Protein AF-0000000069438586 (afdb_homodimer)

Foldseek 3Di:
DVVVVVVVVVVVVLLVVLLQQLLVLLLQLQQLVLLLVQQLVLLLVLLVLLVFWKKKFFPPDLADPPDFTKDFLCCQVQLVPFPFFPGKWFKAKDWDWFAAPNDTAIEIEIATAVVVCRSHFPFFPDFDGEDDAQAKEWAPLVCVVRVHDQQDWGDDQHGIHGYGTHGYSQAHQRYIYMYYHNVNSCVNVVSPRMGGIIGTDGDPPDHSVNSQVRCVVRPPRMHIDTSVSRSVVHSVVVCVVCVPVSVVVSVVSLVSSLQSLLVSLLVVLVVCLLVLLVCVLVPDALVVVLVVSLVSLLVSLVSSLCSSVVVSVVVQVVCVVPVVNGHRDRDPVNSVVSNVSSSVSSVSSSPVSSVVSNPRDSVVSPVD/DVVVVVVVVVVVVLLVVLLQQLLVLLLQLQQLVLLLVQQLVLLLLLLVPLVFWKKKFFPPDLADPPDFTKDFLCCQVQLVPFPFFPGKWFKAKDWDWFAAPNDTAIEIEIATAVVVCRSHFPFFPDFDGEDDAQAKEWAPLVCVVRVHDQQDWGDDQHGIHGYGTHGYSQAHQRYIYMYYHNVNSCVNVVSPRMGGIIGTDGDPPDHSVNSQVRCVVRPPRMHIDTSVSRSVVSSVVVCVVCVPVSVVVSVVSLVSSLQSLLVSLLVVLVVCLLVLLVCVLVPDALVVVLVVSLVSLLVSLVSSLCSSVVVSVVVQVVCVVPVVNGHRDRDPVNSVVSNVSSSVSSVSSSPVSSVVSNPRDSVVSPVD

Structure (mmCIF, N/CA/C/O backbone):
data_AF-0000000069438586-model_v1
#
loop_
_entity.id
_entity.type
_entity.pdbx_description
1 polymer 'Probable ABC transporter, permease protein'
#
loop_
_atom_site.group_PDB
_atom_site.id
_atom_site.type_symbol
_atom_site.label_atom_id
_atom_site.label_alt_id
_atom_site.label_comp_id
_atom_site.label_asym_id
_atom_site.label_entity_id
_atom_site.label_seq_id
_atom_site.pdbx_PDB_ins_code
_atom_site.Cartn_x
_atom_site.Cartn_y
_atom_site.Cartn_z
_atom_site.occupancy
_atom_site.B_iso_or_equiv
_atom_site.auth_seq_id
_atom_site.auth_comp_id
_atom_site.auth_asym_id
_atom_site.auth_atom_id
_atom_site.pdbx_PDB_model_num
ATOM 1 N N . MET A 1 1 ? 6.816 43.719 34.438 1 41.09 1 MET A N 1
ATOM 2 C CA . MET A 1 1 ? 7.543 42.469 34.469 1 41.09 1 MET A CA 1
ATOM 3 C C . MET A 1 1 ? 6.617 41.281 34.156 1 41.09 1 MET A C 1
ATOM 5 O O . MET A 1 1 ? 6.969 40.406 33.375 1 41.09 1 MET A O 1
ATOM 9 N N . ILE A 1 2 ? 5.363 41.344 34.719 1 43.34 2 ILE A N 1
ATOM 10 C CA . ILE A 1 2 ? 4.41 40.25 34.594 1 43.34 2 ILE A CA 1
ATOM 11 C C . ILE A 1 2 ? 3.855 40.188 33.156 1 43.34 2 ILE A C 1
ATOM 13 O O . ILE A 1 2 ? 3.725 39.125 32.594 1 43.34 2 ILE A O 1
ATOM 17 N N . VAL A 1 3 ? 3.635 41.344 32.594 1 47.97 3 VAL A N 1
ATOM 18 C CA . VAL A 1 3 ? 3.178 41.406 31.219 1 47.97 3 VAL A CA 1
ATOM 19 C C . VAL A 1 3 ? 4.242 40.844 30.297 1 47.97 3 VAL A C 1
ATOM 21 O O . VAL A 1 3 ? 3.922 40.125 29.344 1 47.97 3 VAL A O 1
ATOM 24 N N . ALA A 1 4 ? 5.453 41.156 30.656 1 48.84 4 ALA A N 1
ATOM 25 C CA . ALA A 1 4 ? 6.578 40.688 29.859 1 48.84 4 ALA A CA 1
ATOM 26 C C . ALA A 1 4 ? 6.684 39.156 29.922 1 48.84 4 ALA A C 1
ATOM 28 O O . ALA A 1 4 ? 6.969 38.5 28.922 1 48.84 4 ALA A O 1
ATOM 29 N N . VAL A 1 5 ? 6.426 38.594 31.094 1 46.97 5 VAL A N 1
ATOM 30 C CA . VAL A 1 5 ? 6.586 37.156 31.281 1 46.97 5 VAL A CA 1
ATOM 31 C C . VAL A 1 5 ? 5.449 36.406 30.594 1 46.97 5 VAL A C 1
ATOM 33 O O . VAL A 1 5 ? 5.664 35.375 29.984 1 46.97 5 VAL A O 1
ATOM 36 N N . LYS A 1 6 ? 4.293 36.969 30.719 1 51.78 6 LYS A N 1
ATOM 37 C CA . LYS A 1 6 ? 3.119 36.344 30.125 1 51.78 6 LYS A CA 1
ATOM 38 C C . LYS A 1 6 ? 3.227 36.312 28.594 1 51.78 6 LYS A C 1
ATOM 40 O O . LYS A 1 6 ? 2.852 35.312 27.969 1 51.78 6 LYS A O 1
ATOM 45 N N . ASN A 1 7 ? 3.689 37.375 28.094 1 55.59 7 ASN A N 1
ATOM 46 C CA . ASN A 1 7 ? 3.973 37.438 26.656 1 55.59 7 ASN A CA 1
ATOM 47 C C . ASN A 1 7 ? 5.008 36.375 26.25 1 55.59 7 ASN A C 1
ATOM 49 O O . ASN A 1 7 ? 4.895 35.781 25.188 1 55.59 7 ASN A O 1
ATOM 53 N N . LEU A 1 8 ? 5.758 36.125 27.297 1 56.25 8 LEU A N 1
ATOM 54 C CA . LEU A 1 8 ? 6.832 35.188 27.016 1 56.25 8 LEU A CA 1
ATOM 55 C C . LEU A 1 8 ? 6.305 33.75 27 1 56.25 8 LEU A C 1
ATOM 57 O O . LEU A 1 8 ? 6.711 32.938 26.172 1 56.25 8 LEU A O 1
ATOM 61 N N . VAL A 1 9 ? 5.363 33.562 27.953 1 59.09 9 VAL A N 1
ATOM 62 C CA . VAL A 1 9 ? 4.84 32.188 28.031 1 59.09 9 VAL A CA 1
ATOM 63 C C . VAL A 1 9 ? 3.977 31.891 26.812 1 59.09 9 VAL A C 1
ATOM 65 O O . VAL A 1 9 ? 4.023 30.781 26.266 1 59.09 9 VAL A O 1
ATOM 68 N N . ALA A 1 10 ? 3.156 32.875 26.5 1 61.94 10 ALA A N 1
ATOM 69 C CA . ALA A 1 10 ? 2.344 32.719 25.297 1 61.94 10 ALA A CA 1
ATOM 70 C C . ALA A 1 10 ? 3.221 32.531 24.062 1 61.94 10 ALA A C 1
ATOM 72 O O . ALA A 1 10 ? 2.91 31.734 23.188 1 61.94 10 ALA A O 1
ATOM 73 N N . GLU A 1 11 ? 4.246 33.281 24.125 1 68.31 11 GLU A N 1
ATOM 74 C CA . GLU A 1 11 ? 5.191 33.188 23.016 1 68.31 11 GLU A CA 1
ATOM 75 C C . GLU A 1 11 ? 5.863 31.812 22.984 1 68.31 11 GLU A C 1
ATOM 77 O O . GLU A 1 11 ? 6.043 31.219 21.922 1 68.31 11 GLU A O 1
ATOM 82 N N . ARG A 1 12 ? 6.012 31.344 24.203 1 73.44 12 ARG A N 1
ATOM 83 C CA . ARG A 1 12 ? 6.668 30.047 24.312 1 73.44 12 ARG A CA 1
ATOM 84 C C . ARG A 1 12 ? 5.73 28.922 23.875 1 73.44 12 ARG A C 1
ATOM 86 O O . ARG A 1 12 ? 6.145 27.984 23.172 1 73.44 12 ARG A O 1
ATOM 93 N N . ALA A 1 13 ? 4.488 29.062 24.266 1 73.19 13 ALA A N 1
ATOM 94 C CA . ALA A 1 13 ? 3.516 28.031 23.922 1 73.19 13 ALA A CA 1
ATOM 95 C C . ALA A 1 13 ? 3.297 27.969 22.422 1 73.19 13 ALA A C 1
ATOM 97 O O . ALA A 1 13 ? 3.219 26.875 21.844 1 73.19 13 ALA A O 1
ATOM 98 N N . ARG A 1 14 ? 3.283 29.141 21.859 1 69.94 14 ARG A N 1
ATOM 99 C CA . ARG A 1 14 ? 3.1 29.203 20.422 1 69.94 14 ARG A CA 1
ATOM 100 C C . ARG A 1 14 ? 4.301 28.609 19.688 1 69.94 14 ARG A C 1
ATOM 102 O O . ARG A 1 14 ? 4.141 27.891 18.688 1 69.94 14 ARG A O 1
ATOM 109 N N . PHE A 1 15 ? 5.324 28.984 20.297 1 73.88 15 PHE A N 1
ATOM 110 C CA . PHE A 1 15 ? 6.559 28.5 19.688 1 73.88 15 PHE A CA 1
ATOM 111 C C . PHE A 1 15 ? 6.637 26.984 19.781 1 73.88 15 PHE A C 1
ATOM 113 O O . PHE A 1 15 ? 6.945 26.312 18.797 1 73.88 15 PHE A O 1
ATOM 120 N N . VAL A 1 16 ? 6.297 26.516 20.922 1 78.88 16 VAL A N 1
ATOM 121 C CA . VAL A 1 16 ? 6.367 25.078 21.141 1 78.88 16 VAL A CA 1
ATOM 122 C C . VAL A 1 16 ? 5.352 24.359 20.25 1 78.88 16 VAL A C 1
ATOM 124 O O . VAL A 1 16 ? 5.676 23.359 19.609 1 78.88 16 VAL A O 1
ATOM 127 N N . LEU A 1 17 ? 4.195 24.875 20.141 1 74.88 17 LEU A N 1
ATOM 128 C CA . LEU A 1 17 ? 3.145 24.25 19.344 1 74.88 17 LEU A CA 1
ATOM 129 C C . LEU A 1 17 ? 3.512 24.281 17.859 1 74.88 17 LEU A C 1
ATOM 131 O O . LEU A 1 17 ? 3.197 23.344 17.125 1 74.88 17 LEU A O 1
ATOM 135 N N . SER A 1 18 ? 4.195 25.312 17.484 1 75.94 18 SER A N 1
ATOM 136 C CA . SER A 1 18 ? 4.605 25.438 16.094 1 75.94 18 SER A CA 1
ATOM 137 C C . SER A 1 18 ? 5.691 24.422 15.75 1 75.94 18 SER A C 1
ATOM 139 O O . SER A 1 18 ? 5.617 23.75 14.719 1 75.94 18 SER A O 1
ATOM 141 N N . VAL A 1 19 ? 6.625 24.422 16.625 1 83.81 19 VAL A N 1
ATOM 142 C CA . VAL A 1 19 ? 7.734 23.5 16.406 1 83.81 19 VAL A CA 1
ATOM 143 C C . VAL A 1 19 ? 7.215 22.062 16.422 1 83.81 19 VAL A C 1
ATOM 145 O O . VAL A 1 19 ? 7.602 21.25 15.578 1 83.81 19 VAL A O 1
ATOM 148 N N . VAL A 1 20 ? 6.273 21.781 17.281 1 83.25 20 VAL A N 1
ATOM 149 C CA . VAL A 1 20 ? 5.703 20.438 17.375 1 83.25 20 VAL A CA 1
ATOM 150 C C . VAL A 1 20 ? 4.871 20.156 16.125 1 83.25 20 VAL A C 1
ATOM 152 O O . VAL A 1 20 ? 4.895 19.031 15.609 1 83.25 20 VAL A O 1
ATOM 155 N N . GLY A 1 21 ? 4.145 21.141 15.734 1 78.56 21 GLY A N 1
ATOM 156 C CA . GLY A 1 21 ? 3.357 20.969 14.523 1 78.56 21 GLY A CA 1
ATOM 157 C C . GLY A 1 21 ? 4.203 20.641 13.305 1 78.56 21 GLY A C 1
ATOM 158 O O . GLY A 1 21 ? 3.883 19.719 12.555 1 78.56 21 GLY A O 1
ATOM 159 N N . VAL A 1 22 ? 5.254 21.391 13.102 1 82.69 22 VAL A N 1
ATOM 160 C CA . VAL A 1 22 ? 6.156 21.141 11.977 1 82.69 22 VAL A CA 1
ATOM 161 C C . VAL A 1 22 ? 6.828 19.781 12.141 1 82.69 22 VAL A C 1
ATOM 163 O O . VAL A 1 22 ? 7.012 19.047 11.172 1 82.69 22 VAL A O 1
ATOM 166 N N . ALA A 1 23 ? 7.148 19.5 13.367 1 88.25 23 ALA A N 1
ATOM 167 C CA . ALA A 1 23 ? 7.773 18.203 13.641 1 88.25 23 ALA A CA 1
ATOM 168 C C . ALA A 1 23 ? 6.859 17.062 13.234 1 88.25 23 ALA A C 1
ATOM 170 O O . ALA A 1 23 ? 7.312 16.078 12.625 1 88.25 23 ALA A O 1
ATOM 171 N N . VAL A 1 24 ? 5.645 17.156 13.531 1 82.88 24 VAL A N 1
ATOM 172 C CA . VAL A 1 24 ? 4.695 16.094 13.211 1 82.88 24 VAL A CA 1
ATOM 173 C C . VAL A 1 24 ? 4.555 15.953 11.703 1 82.88 24 VAL A C 1
ATOM 175 O O . VAL A 1 24 ? 4.449 14.844 11.172 1 82.88 24 VAL A O 1
ATOM 178 N N . ALA A 1 25 ? 4.57 17.094 11.078 1 80.75 25 ALA A N 1
ATOM 179 C CA . ALA A 1 25 ? 4.512 17.062 9.617 1 80.75 25 ALA A CA 1
ATOM 180 C C . ALA A 1 25 ? 5.742 16.359 9.039 1 80.75 25 ALA A C 1
ATOM 182 O O . ALA A 1 25 ? 5.633 15.578 8.094 1 80.75 25 ALA A O 1
ATOM 183 N N . VAL A 1 26 ? 6.844 16.703 9.586 1 86.94 26 VAL A N 1
ATOM 184 C CA . VAL A 1 26 ? 8.094 16.094 9.141 1 86.94 26 VAL A CA 1
ATOM 185 C C . VAL A 1 26 ? 8.078 14.594 9.43 1 86.94 26 VAL A C 1
ATOM 187 O O . VAL A 1 26 ? 8.508 13.797 8.594 1 86.94 26 VAL A O 1
ATOM 190 N N . ILE A 1 27 ? 7.57 14.258 10.578 1 85.81 27 ILE A N 1
ATOM 191 C CA . ILE A 1 27 ? 7.461 12.844 10.938 1 85.81 27 ILE A CA 1
ATOM 192 C C . ILE A 1 27 ? 6.59 12.117 9.914 1 85.81 27 ILE A C 1
ATOM 194 O O . ILE A 1 27 ? 6.949 11.039 9.438 1 85.81 27 ILE A O 1
ATOM 198 N N . LEU A 1 28 ? 5.523 12.727 9.602 1 80.81 28 LEU A N 1
ATOM 199 C CA . LEU A 1 28 ? 4.594 12.102 8.664 1 80.81 28 LEU A CA 1
ATOM 200 C C . LEU A 1 28 ? 5.262 11.852 7.316 1 80.81 28 LEU A C 1
ATOM 202 O O . LEU A 1 28 ? 5.164 10.75 6.77 1 80.81 28 LEU A O 1
ATOM 206 N N . VAL A 1 29 ? 5.938 12.82 6.828 1 83.94 29 VAL A N 1
ATOM 207 C CA . VAL A 1 29 ? 6.578 12.703 5.523 1 83.94 29 VAL A CA 1
ATOM 208 C C . VAL A 1 29 ? 7.723 11.695 5.594 1 83.94 29 VAL A C 1
ATOM 210 O O . VAL A 1 29 ? 7.871 10.859 4.699 1 83.94 29 VAL A O 1
ATOM 213 N N . LEU A 1 30 ? 8.484 11.758 6.617 1 86.75 30 LEU A N 1
ATOM 214 C CA . LEU A 1 30 ? 9.633 10.867 6.734 1 86.75 30 LEU A CA 1
ATOM 215 C C . LEU A 1 30 ? 9.188 9.422 6.941 1 86.75 30 LEU A C 1
ATOM 217 O O . LEU A 1 30 ? 9.789 8.5 6.395 1 86.75 30 LEU A O 1
ATOM 221 N N . VAL A 1 31 ? 8.211 9.258 7.707 1 81.12 31 VAL A N 1
ATOM 222 C CA . VAL A 1 31 ? 7.707 7.906 7.949 1 81.12 31 VAL A CA 1
ATOM 223 C C . VAL A 1 31 ? 7.125 7.332 6.66 1 81.12 31 VAL A C 1
ATOM 225 O O . VAL A 1 31 ? 7.398 6.184 6.309 1 81.12 31 VAL A O 1
ATOM 228 N N . MET A 1 32 ? 6.371 8.141 5.984 1 80.81 32 MET A N 1
ATOM 229 C CA . MET A 1 32 ? 5.809 7.68 4.719 1 80.81 32 MET A CA 1
ATOM 230 C C . MET A 1 32 ? 6.91 7.359 3.717 1 80.81 32 MET A C 1
ATOM 232 O O . MET A 1 32 ? 6.848 6.34 3.025 1 80.81 32 MET A O 1
ATOM 236 N N . SER A 1 33 ? 7.879 8.211 3.66 1 83.88 33 SER A N 1
ATOM 237 C CA . SER A 1 33 ? 9.008 7.984 2.77 1 83.88 33 SER A CA 1
ATOM 238 C C . SER A 1 33 ? 9.82 6.766 3.197 1 83.88 33 SER A C 1
ATOM 240 O O . SER A 1 33 ? 10.289 5.996 2.355 1 83.88 33 SER A O 1
ATOM 242 N N . GLY A 1 34 ? 9.961 6.652 4.43 1 81.12 34 GLY A N 1
ATOM 243 C CA . GLY A 1 34 ? 10.688 5.512 4.957 1 81.12 34 GLY A CA 1
ATOM 244 C C . GLY A 1 34 ? 9.992 4.188 4.699 1 81.12 34 GLY A C 1
ATOM 245 O O . GLY A 1 34 ? 10.648 3.18 4.422 1 81.12 34 GLY A O 1
ATOM 246 N N . ILE A 1 35 ? 8.711 4.203 4.809 1 77.38 35 ILE A N 1
ATOM 247 C CA . ILE A 1 35 ? 7.922 3.016 4.492 1 77.38 35 ILE A CA 1
ATOM 248 C C . ILE A 1 35 ? 8.086 2.666 3.018 1 77.38 35 ILE A C 1
ATOM 250 O O . ILE A 1 35 ? 8.234 1.493 2.664 1 77.38 35 ILE A O 1
ATOM 254 N N . PHE A 1 36 ? 8.062 3.656 2.264 1 78.44 36 PHE A N 1
ATOM 255 C CA . PHE A 1 36 ? 8.219 3.439 0.831 1 78.44 36 PHE A CA 1
ATOM 256 C C . PHE A 1 36 ? 9.57 2.803 0.525 1 78.44 36 PHE A C 1
ATOM 258 O O . PHE A 1 36 ? 9.641 1.799 -0.188 1 78.44 36 PHE A O 1
ATOM 265 N N . VAL A 1 37 ? 10.578 3.359 1.034 1 80.38 37 VAL A N 1
ATOM 266 C CA . VAL A 1 37 ? 11.922 2.85 0.789 1 80.38 37 VAL A CA 1
ATOM 267 C C . VAL A 1 37 ? 12.078 1.474 1.433 1 80.38 37 VAL A C 1
ATOM 269 O O . VAL A 1 37 ? 12.633 0.557 0.824 1 80.38 37 VAL A O 1
ATOM 272 N N . GLY A 1 38 ? 11.617 1.369 2.613 1 77.19 38 GLY A N 1
ATOM 273 C CA . GLY A 1 38 ? 11.68 0.085 3.293 1 77.19 38 GLY A CA 1
ATOM 274 C C . GLY A 1 38 ? 10.953 -1.021 2.549 1 77.19 38 GLY A C 1
ATOM 275 O O . GLY A 1 38 ? 11.484 -2.127 2.404 1 77.19 38 GLY A O 1
ATOM 276 N N . THR A 1 39 ? 9.797 -0.721 2.053 1 76.56 39 THR A N 1
ATOM 277 C CA . THR A 1 39 ? 9.016 -1.701 1.311 1 76.56 39 THR A CA 1
ATOM 278 C C . THR A 1 39 ? 9.719 -2.084 0.01 1 76.56 39 THR A C 1
ATOM 280 O O . THR A 1 39 ? 9.789 -3.264 -0.339 1 76.56 39 THR A O 1
ATOM 283 N N . THR A 1 40 ? 10.195 -1.087 -0.655 1 80.19 40 THR A N 1
ATOM 284 C CA . THR A 1 40 ? 10.867 -1.344 -1.925 1 80.19 40 THR A CA 1
ATOM 285 C C . THR A 1 40 ? 12.133 -2.166 -1.71 1 80.19 40 THR A C 1
ATOM 287 O O . THR A 1 40 ? 12.484 -3.004 -2.543 1 80.19 40 THR A O 1
ATOM 290 N N . ASN A 1 41 ? 12.734 -1.964 -0.562 1 78.5 41 ASN A N 1
ATOM 291 C CA . ASN A 1 41 ? 13.945 -2.723 -0.257 1 78.5 41 ASN A CA 1
ATOM 292 C C . ASN A 1 41 ? 13.617 -4.141 0.203 1 78.5 41 ASN A C 1
ATOM 294 O O . ASN A 1 41 ? 14.359 -5.078 -0.08 1 78.5 41 ASN A O 1
ATOM 298 N N . GLN A 1 42 ? 12.57 -4.238 0.807 1 77.44 42 GLN A N 1
ATOM 299 C CA . GLN A 1 42 ? 12.188 -5.527 1.374 1 77.44 42 GLN A CA 1
ATOM 300 C C . GLN A 1 42 ? 11.727 -6.492 0.286 1 77.44 42 GLN A C 1
ATOM 302 O O . GLN A 1 42 ? 11.914 -7.707 0.404 1 77.44 42 GLN A O 1
ATOM 307 N N . VAL A 1 43 ? 11.195 -6.043 -0.789 1 79.94 43 VAL A N 1
ATOM 308 C CA . VAL A 1 43 ? 10.633 -6.891 -1.832 1 79.94 43 VAL A CA 1
ATOM 309 C C . VAL A 1 43 ? 11.742 -7.711 -2.488 1 79.94 43 VAL A C 1
ATOM 311 O O . VAL A 1 43 ? 11.5 -8.828 -2.953 1 79.94 43 VAL A O 1
ATOM 314 N N . THR A 1 44 ? 12.945 -7.16 -2.477 1 85.81 44 THR A N 1
ATOM 315 C CA . THR A 1 44 ? 14.023 -7.836 -3.186 1 85.81 44 THR A CA 1
ATOM 316 C C . THR A 1 44 ? 14.93 -8.578 -2.207 1 85.81 44 THR A C 1
ATOM 318 O O . THR A 1 44 ? 15.977 -9.109 -2.6 1 85.81 44 THR A O 1
ATOM 321 N N . THR A 1 45 ? 14.516 -8.609 -0.979 1 84.38 45 THR A N 1
ATOM 322 C CA . THR A 1 45 ? 15.391 -9.172 0.044 1 84.38 45 THR A CA 1
ATOM 323 C C . THR A 1 45 ? 15.773 -10.609 -0.301 1 84.38 45 THR A C 1
ATOM 325 O O . THR A 1 45 ? 16.938 -10.984 -0.2 1 84.38 45 THR A O 1
ATOM 328 N N . TYR A 1 46 ? 14.852 -11.398 -0.727 1 88.94 46 TYR A N 1
ATOM 329 C CA . TYR A 1 46 ? 15.125 -12.789 -1.076 1 88.94 46 TYR A CA 1
ATOM 330 C C . TYR A 1 46 ? 16.078 -12.875 -2.262 1 88.94 46 TYR A C 1
ATOM 332 O O . TYR A 1 46 ? 17.016 -13.688 -2.26 1 88.94 46 TYR A O 1
ATOM 340 N N . ILE A 1 47 ? 15.859 -12.055 -3.232 1 91.19 47 ILE A N 1
ATOM 341 C CA . ILE A 1 47 ? 16.688 -12.039 -4.434 1 91.19 47 ILE A CA 1
ATOM 342 C C . ILE A 1 47 ? 18.094 -11.586 -4.082 1 91.19 47 ILE A C 1
ATOM 344 O O . ILE A 1 47 ? 19.078 -12.164 -4.562 1 91.19 47 ILE A O 1
ATOM 348 N N . ASP A 1 48 ? 18.125 -10.609 -3.205 1 89.5 48 ASP A N 1
ATOM 349 C CA . ASP A 1 48 ? 19.406 -10.031 -2.822 1 89.5 48 ASP A CA 1
ATOM 350 C C . ASP A 1 48 ? 20.25 -11.039 -2.059 1 89.5 48 ASP A C 1
ATOM 352 O O . ASP A 1 48 ? 21.484 -10.953 -2.057 1 89.5 48 ASP A O 1
ATOM 356 N N . HIS A 1 49 ? 19.609 -12.008 -1.49 1 88.81 49 HIS A N 1
ATOM 357 C CA . HIS A 1 49 ? 20.344 -12.984 -0.697 1 88.81 49 HIS A CA 1
ATOM 358 C C . HIS A 1 49 ? 20.547 -14.289 -1.464 1 88.81 49 HIS A C 1
ATOM 360 O O . HIS A 1 49 ? 20.828 -15.328 -0.868 1 88.81 49 HIS A O 1
ATOM 366 N N . SER A 1 50 ? 20.406 -14.266 -2.695 1 88.31 50 SER A N 1
ATOM 367 C CA . SER A 1 50 ? 20.609 -15.445 -3.525 1 88.31 50 SER A CA 1
ATOM 368 C C . SER A 1 50 ? 22.062 -15.562 -3.975 1 88.31 50 SER A C 1
ATOM 370 O O . SER A 1 50 ? 22.359 -16.281 -4.926 1 88.31 50 SER A O 1
ATOM 372 N N . LYS A 1 51 ? 22.969 -14.891 -3.373 1 80.62 51 LYS A N 1
ATOM 373 C CA . LYS A 1 51 ? 24.422 -15 -3.533 1 80.62 51 LYS A CA 1
ATOM 374 C C . LYS A 1 51 ? 24.828 -14.836 -4.996 1 80.62 51 LYS A C 1
ATOM 376 O O . LYS A 1 51 ? 25.594 -15.633 -5.527 1 80.62 51 LYS A O 1
ATOM 381 N N . GLY A 1 52 ? 24.219 -13.883 -5.691 1 83.81 52 GLY A N 1
ATOM 382 C CA . GLY A 1 52 ? 24.609 -13.547 -7.055 1 83.81 52 GLY A CA 1
ATOM 383 C C . GLY A 1 52 ? 24.172 -14.578 -8.07 1 83.81 52 GLY A C 1
ATOM 384 O O . GLY A 1 52 ? 24.766 -14.695 -9.141 1 83.81 52 GLY A O 1
ATOM 385 N N . ALA A 1 53 ? 23.234 -15.352 -7.754 1 94.25 53 ALA A N 1
ATOM 386 C CA . ALA A 1 53 ? 22.719 -16.375 -8.664 1 94.25 53 ALA A CA 1
ATOM 387 C C . ALA A 1 53 ? 22.016 -15.742 -9.852 1 94.25 53 ALA A C 1
ATOM 389 O O . ALA A 1 53 ? 21.5 -14.625 -9.758 1 94.25 53 ALA A O 1
ATOM 390 N N . VAL A 1 54 ? 22.156 -16.453 -10.945 1 97.31 54 VAL A N 1
ATOM 391 C CA . VAL A 1 54 ? 21.344 -16.125 -12.102 1 97.31 54 VAL A CA 1
ATOM 392 C C . VAL A 1 54 ? 19.969 -16.797 -11.977 1 97.31 54 VAL A C 1
ATOM 394 O O . VAL A 1 54 ? 19.891 -18 -11.734 1 97.31 54 VAL A O 1
ATOM 397 N N . TRP A 1 55 ? 18.984 -16.016 -12.117 1 97.06 55 TRP A N 1
ATOM 398 C CA . TRP A 1 55 ? 17.625 -16.531 -12.008 1 97.06 55 TRP A CA 1
ATOM 399 C C . TRP A 1 55 ? 17.078 -16.969 -13.359 1 97.06 55 TRP A C 1
ATOM 401 O O . TRP A 1 55 ? 16.969 -16.156 -14.281 1 97.06 55 TRP A O 1
ATOM 411 N N . VAL A 1 56 ? 16.812 -18.188 -13.461 1 97.19 56 VAL A N 1
ATOM 412 C CA . VAL A 1 56 ? 16.188 -18.719 -14.672 1 97.19 56 VAL A CA 1
ATOM 413 C C . VAL A 1 56 ? 14.672 -18.844 -14.453 1 97.19 56 VAL A C 1
ATOM 415 O O . VAL A 1 56 ? 14.227 -19.453 -13.484 1 97.19 56 VAL A O 1
ATOM 418 N N . VAL A 1 57 ? 13.961 -18.25 -15.328 1 93.69 57 VAL A N 1
ATOM 419 C CA . VAL A 1 57 ? 12.516 -18.109 -15.164 1 93.69 57 VAL A CA 1
ATOM 420 C C . VAL A 1 57 ? 11.805 -18.484 -16.453 1 93.69 57 VAL A C 1
ATOM 422 O O . VAL A 1 57 ? 12.453 -18.734 -17.484 1 93.69 57 VAL A O 1
ATOM 425 N N . GLN A 1 58 ? 10.477 -18.594 -16.328 1 88.81 58 GLN A N 1
ATOM 426 C CA . GLN A 1 58 ? 9.648 -18.75 -17.516 1 88.81 58 GLN A CA 1
ATOM 427 C C . GLN A 1 58 ? 9.703 -17.516 -18.406 1 88.81 58 GLN A C 1
ATOM 429 O O . GLN A 1 58 ? 9.719 -16.391 -17.906 1 88.81 58 GLN A O 1
ATOM 434 N N . PRO A 1 59 ? 9.805 -17.781 -19.75 1 85.75 59 PRO A N 1
ATOM 435 C CA . PRO A 1 59 ? 9.75 -16.609 -20.625 1 85.75 59 PRO A CA 1
ATOM 436 C C . PRO A 1 59 ? 8.523 -15.742 -20.375 1 85.75 59 PRO A C 1
ATOM 438 O O . PRO A 1 59 ? 7.414 -16.25 -20.234 1 85.75 59 PRO A O 1
ATOM 441 N N . GLY A 1 60 ? 8.766 -14.422 -20.219 1 80.5 60 GLY A N 1
ATOM 442 C CA . GLY A 1 60 ? 7.676 -13.5 -19.969 1 80.5 60 GLY A CA 1
ATOM 443 C C . GLY A 1 60 ? 7.59 -13.062 -18.516 1 80.5 60 GLY A C 1
ATOM 444 O O . GLY A 1 60 ? 6.887 -12.102 -18.188 1 80.5 60 GLY A O 1
ATOM 445 N N . VAL A 1 61 ? 8.227 -13.805 -17.719 1 84.88 61 VAL A N 1
ATOM 446 C CA . VAL A 1 61 ? 8.281 -13.445 -16.297 1 84.88 61 VAL A CA 1
ATOM 447 C C . VAL A 1 61 ? 9.609 -12.758 -15.992 1 84.88 61 VAL A C 1
ATOM 449 O O . VAL A 1 61 ? 10.68 -13.305 -16.25 1 84.88 61 VAL A O 1
ATOM 452 N N . SER A 1 62 ? 9.523 -11.555 -15.445 1 87.06 62 SER A N 1
ATOM 453 C CA . SER A 1 62 ? 10.766 -10.82 -15.242 1 87.06 62 SER A CA 1
ATOM 454 C C . SER A 1 62 ? 10.945 -10.414 -13.789 1 87.06 62 SER A C 1
ATOM 456 O O . SER A 1 62 ? 11.859 -9.656 -13.453 1 87.06 62 SER A O 1
ATOM 458 N N . GLN A 1 63 ? 9.984 -10.898 -12.945 1 84.19 63 GLN A N 1
ATOM 459 C CA . GLN A 1 63 ? 10.062 -10.539 -11.531 1 84.19 63 GLN A CA 1
ATOM 460 C C . GLN A 1 63 ? 9.375 -11.578 -10.656 1 84.19 63 GLN A C 1
ATOM 462 O O . GLN A 1 63 ? 8.672 -12.453 -11.164 1 84.19 63 GLN A O 1
ATOM 467 N N . MET A 1 64 ? 9.594 -11.531 -9.32 1 80.06 64 MET A N 1
ATOM 468 C CA . MET A 1 64 ? 9.148 -12.578 -8.406 1 80.06 64 MET A CA 1
ATOM 469 C C . MET A 1 64 ? 7.844 -12.172 -7.723 1 80.06 64 MET A C 1
ATOM 471 O O . MET A 1 64 ? 7.051 -13.031 -7.332 1 80.06 64 MET A O 1
ATOM 475 N N . PHE A 1 65 ? 7.547 -11.031 -7.379 1 71 65 PHE A N 1
ATOM 476 C CA . PHE A 1 65 ? 6.504 -10.578 -6.469 1 71 65 PHE A CA 1
ATOM 477 C C . PHE A 1 65 ? 5.129 -10.703 -7.121 1 71 65 PHE A C 1
ATOM 479 O O . PHE A 1 65 ? 4.188 -11.203 -6.5 1 71 65 PHE A O 1
ATOM 486 N N . ARG A 1 66 ? 4.809 -10.5 -8.242 1 70.19 66 ARG A N 1
ATOM 487 C CA . ARG A 1 66 ? 3.492 -10.5 -8.867 1 70.19 66 ARG A CA 1
ATOM 488 C C . ARG A 1 66 ? 3.506 -11.297 -10.172 1 70.19 66 ARG A C 1
ATOM 490 O O . ARG A 1 66 ? 2.912 -10.883 -11.164 1 70.19 66 ARG A O 1
ATOM 497 N N . ALA A 1 67 ? 4.223 -12.266 -10.094 1 70.31 67 ALA A N 1
ATOM 498 C CA . ALA A 1 67 ? 4.246 -13.148 -11.25 1 70.31 67 ALA A CA 1
ATOM 499 C C . ALA A 1 67 ? 4.5 -14.594 -10.836 1 70.31 67 ALA A C 1
ATOM 501 O O . ALA A 1 67 ? 5.121 -14.844 -9.797 1 70.31 67 ALA A O 1
ATOM 502 N N . VAL A 1 68 ? 3.875 -15.422 -11.555 1 75.75 68 VAL A N 1
ATOM 503 C CA . VAL A 1 68 ? 4.094 -16.844 -11.344 1 75.75 68 VAL A CA 1
ATOM 504 C C . VAL A 1 68 ? 4.898 -17.422 -12.5 1 75.75 68 VAL A C 1
ATOM 506 O O . VAL A 1 68 ? 4.621 -17.141 -13.664 1 75.75 68 VAL A O 1
ATOM 509 N N . SER A 1 69 ? 5.961 -18.062 -12.141 1 83.62 69 SER A N 1
ATOM 510 C CA . SER A 1 69 ? 6.828 -18.719 -13.117 1 83.62 69 SER A CA 1
ATOM 511 C C . SER A 1 69 ? 6.766 -20.234 -12.977 1 83.62 69 SER A C 1
ATOM 513 O O . SER A 1 69 ? 6.734 -20.75 -11.859 1 83.62 69 SER A O 1
ATOM 515 N N . TRP A 1 70 ? 6.676 -20.891 -14.109 1 83.38 70 TRP A N 1
ATOM 516 C CA . TRP A 1 70 ? 6.695 -22.344 -14.133 1 83.38 70 TRP A CA 1
ATOM 517 C C . TRP A 1 70 ? 7.723 -22.859 -15.133 1 83.38 70 TRP A C 1
ATOM 519 O O . TRP A 1 70 ? 7.758 -22.422 -16.281 1 83.38 70 TRP A O 1
ATOM 529 N N . LEU A 1 71 ? 8.539 -23.75 -14.68 1 90.31 71 LEU A N 1
ATOM 530 C CA . LEU A 1 71 ? 9.531 -24.438 -15.5 1 90.31 71 LEU A CA 1
ATOM 531 C C . LEU A 1 71 ? 9.5 -25.953 -15.242 1 90.31 71 LEU A C 1
ATOM 533 O O . LEU A 1 71 ? 9.219 -26.391 -14.117 1 90.31 71 LEU A O 1
ATOM 537 N N . PRO A 1 72 ? 9.734 -26.703 -16.312 1 88.56 72 PRO A N 1
ATOM 538 C CA . PRO A 1 72 ? 9.859 -28.141 -16.078 1 88.56 72 PRO A CA 1
ATOM 539 C C . PRO A 1 72 ? 11.062 -28.5 -15.195 1 88.56 72 PRO A C 1
ATOM 541 O O . PRO A 1 72 ? 12.148 -27.922 -15.375 1 88.56 72 PRO A O 1
ATOM 544 N N . ALA A 1 73 ? 10.82 -29.375 -14.289 1 89.94 73 ALA A N 1
ATOM 545 C CA . ALA A 1 73 ? 11.891 -29.766 -13.383 1 89.94 73 ALA A CA 1
ATOM 546 C C . ALA A 1 73 ? 13.07 -30.375 -14.148 1 89.94 73 ALA A C 1
ATOM 548 O O . ALA A 1 73 ? 14.219 -30.234 -13.734 1 89.94 73 ALA A O 1
ATOM 549 N N . GLU A 1 74 ? 12.781 -30.969 -15.25 1 90.81 74 GLU A N 1
ATOM 550 C CA . GLU A 1 74 ? 13.812 -31.594 -16.078 1 90.81 74 GLU A CA 1
ATOM 551 C C . GLU A 1 74 ? 14.734 -30.531 -16.688 1 90.81 74 GLU A C 1
ATOM 553 O O . GLU A 1 74 ? 15.789 -30.875 -17.234 1 90.81 74 GLU A O 1
ATOM 558 N N . GLY A 1 75 ? 14.336 -29.359 -16.531 1 93.19 75 GLY A N 1
ATOM 559 C CA . GLY A 1 75 ? 15.148 -28.266 -17.031 1 93.19 75 GLY A CA 1
ATOM 560 C C . GLY A 1 75 ? 16.516 -28.188 -16.359 1 93.19 75 GLY A C 1
ATOM 561 O O . GLY A 1 75 ? 17.453 -27.625 -16.938 1 93.19 75 GLY A O 1
ATOM 562 N N . LYS A 1 76 ? 16.609 -28.734 -15.195 1 94.75 76 LYS A N 1
ATOM 563 C CA . LYS A 1 76 ? 17.875 -28.703 -14.484 1 94.75 76 LYS A CA 1
ATOM 564 C C . LYS A 1 76 ? 18.984 -29.359 -15.312 1 94.75 76 LYS A C 1
ATOM 566 O O . LYS A 1 76 ? 20.078 -28.812 -15.445 1 94.75 76 LYS A O 1
ATOM 571 N N . ASP A 1 77 ? 18.703 -30.516 -15.922 1 94.88 77 ASP A N 1
ATOM 572 C CA . ASP A 1 77 ? 19.688 -31.25 -16.719 1 94.88 77 ASP A CA 1
ATOM 573 C C . ASP A 1 77 ? 20.125 -30.438 -17.938 1 94.88 77 ASP A C 1
ATOM 575 O O . ASP A 1 77 ? 21.297 -30.469 -18.312 1 94.88 77 ASP A O 1
ATOM 579 N N . ARG A 1 78 ? 19.188 -29.766 -18.438 1 95.69 78 ARG A N 1
ATOM 580 C CA . ARG A 1 78 ? 19.484 -28.922 -19.594 1 95.69 78 ARG A CA 1
ATOM 581 C C . ARG A 1 78 ? 20.375 -27.75 -19.203 1 95.69 78 ARG A C 1
ATOM 583 O O . ARG A 1 78 ? 21.297 -27.391 -19.938 1 95.69 78 ARG A O 1
ATOM 590 N N . LEU A 1 79 ? 20.125 -27.203 -18.109 1 97.44 79 LEU A N 1
ATOM 591 C CA . LEU A 1 79 ? 20.859 -26.047 -17.641 1 97.44 79 LEU A CA 1
ATOM 592 C C . LEU A 1 79 ? 22.297 -26.406 -17.297 1 97.44 79 LEU A C 1
ATOM 594 O O . LEU A 1 79 ? 23.219 -25.625 -17.547 1 97.44 79 LEU A O 1
ATOM 598 N N . LEU A 1 80 ? 22.5 -27.578 -16.781 1 96.5 80 LEU A N 1
ATOM 599 C CA . LEU A 1 80 ? 23.828 -28 -16.375 1 96.5 80 LEU A CA 1
ATOM 600 C C . LEU A 1 80 ? 24.75 -28.188 -17.578 1 96.5 80 LEU A C 1
ATOM 602 O O . LEU A 1 80 ? 25.969 -28.234 -17.438 1 96.5 80 LEU A O 1
ATOM 606 N N . LYS A 1 81 ? 24.156 -28.234 -18.75 1 95.56 81 LYS A N 1
ATOM 607 C CA . LYS A 1 81 ? 24.922 -28.422 -19.969 1 95.56 81 LYS A CA 1
ATOM 608 C C . LYS A 1 81 ? 25.297 -27.078 -20.594 1 95.56 81 LYS A C 1
ATOM 610 O O . LYS A 1 81 ? 26.062 -27.031 -21.562 1 95.56 81 LYS A O 1
ATOM 615 N N . VAL A 1 82 ? 24.75 -26.109 -20.078 1 96.31 82 VAL A N 1
ATOM 616 C CA . VAL A 1 82 ? 25.016 -24.781 -20.609 1 96.31 82 VAL A CA 1
ATOM 617 C C . VAL A 1 82 ? 26.406 -24.312 -20.141 1 96.31 82 VAL A C 1
ATOM 619 O O . VAL A 1 82 ? 26.75 -24.438 -18.969 1 96.31 82 VAL A O 1
ATOM 622 N N . PRO A 1 83 ? 27.156 -23.781 -21.062 1 94.19 83 PRO A N 1
ATOM 623 C CA . PRO A 1 83 ? 28.453 -23.25 -20.688 1 94.19 83 PRO A CA 1
ATOM 624 C C . PRO A 1 83 ? 28.359 -22.172 -19.609 1 94.19 83 PRO A C 1
ATOM 626 O O . PRO A 1 83 ? 27.516 -21.281 -19.703 1 94.19 83 PRO A O 1
ATOM 629 N N . GLY A 1 84 ? 29.172 -22.344 -18.547 1 95.62 84 GLY A N 1
ATOM 630 C CA . GLY A 1 84 ? 29.25 -21.328 -17.5 1 95.62 84 GLY A CA 1
ATOM 631 C C . GLY A 1 84 ? 28.359 -21.641 -16.312 1 95.62 84 GLY A C 1
ATOM 632 O O . GLY A 1 84 ? 28.375 -20.906 -15.312 1 95.62 84 GLY A O 1
ATOM 633 N N . VAL A 1 85 ? 27.688 -22.703 -16.391 1 96.62 85 VAL A N 1
ATOM 634 C CA . VAL A 1 85 ? 26.781 -23.078 -15.312 1 96.62 85 VAL A CA 1
ATOM 635 C C . VAL A 1 85 ? 27.469 -24.078 -14.391 1 96.62 85 VAL A C 1
ATOM 637 O O . VAL A 1 85 ? 27.844 -25.172 -14.82 1 96.62 85 VAL A O 1
ATOM 640 N N . GLN A 1 86 ? 27.641 -23.703 -13.172 1 95.25 86 GLN A N 1
ATOM 641 C CA . GLN A 1 86 ? 28.219 -24.578 -12.172 1 95.25 86 GLN A CA 1
ATOM 642 C C . GLN A 1 86 ? 27.156 -25.453 -11.508 1 95.25 86 GLN A C 1
ATOM 644 O O . GLN A 1 86 ? 27.359 -26.641 -11.289 1 95.25 86 GLN A O 1
ATOM 649 N N . SER A 1 87 ? 26.094 -24.844 -11.172 1 95.31 87 SER A N 1
ATOM 650 C CA . SER A 1 87 ? 24.969 -25.531 -10.539 1 95.31 87 SER A CA 1
ATOM 651 C C . SER A 1 87 ? 23.641 -24.859 -10.875 1 95.31 87 SER A C 1
ATOM 653 O O . SER A 1 87 ? 23.625 -23.688 -11.266 1 95.31 87 SER A O 1
ATOM 655 N N . ALA A 1 88 ? 22.625 -25.594 -10.805 1 96.94 88 ALA A N 1
ATOM 656 C CA . ALA A 1 88 ? 21.266 -25.125 -11.031 1 96.94 88 ALA A CA 1
ATOM 657 C C . ALA A 1 88 ? 20.297 -25.734 -10.008 1 96.94 88 ALA A C 1
ATOM 659 O O . ALA A 1 88 ? 19.859 -26.859 -10.156 1 96.94 88 ALA A O 1
ATOM 660 N N . GLU A 1 89 ? 19.969 -24.953 -9.047 1 96.31 89 GLU A N 1
ATOM 661 C CA . GLU A 1 89 ? 19.109 -25.453 -7.977 1 96.31 89 GLU A CA 1
ATOM 662 C C . GLU A 1 89 ? 17.672 -25 -8.172 1 96.31 89 GLU A C 1
ATOM 664 O O . GLU A 1 89 ? 17.406 -23.812 -8.391 1 96.31 89 GLU A O 1
ATOM 669 N N . PRO A 1 90 ? 16.719 -25.922 -8.125 1 96.25 90 PRO A N 1
ATOM 670 C CA . PRO A 1 90 ? 15.312 -25.562 -8.297 1 96.25 90 PRO A CA 1
ATOM 671 C C . PRO A 1 90 ? 14.703 -24.953 -7.039 1 96.25 90 PRO A C 1
ATOM 673 O O . PRO A 1 90 ? 15.039 -25.344 -5.922 1 96.25 90 PRO A O 1
ATOM 676 N N . ILE A 1 91 ? 13.883 -24 -7.266 1 95.25 91 ILE A N 1
ATOM 677 C CA . ILE A 1 91 ? 13.078 -23.375 -6.219 1 95.25 91 ILE A CA 1
ATOM 678 C C . ILE A 1 91 ? 11.609 -23.359 -6.637 1 95.25 91 ILE A C 1
ATOM 680 O O . ILE A 1 91 ? 11.289 -23.109 -7.801 1 95.25 91 ILE A O 1
ATOM 684 N N . LEU A 1 92 ? 10.797 -23.734 -5.723 1 92.88 92 LEU A N 1
ATOM 685 C CA . LEU A 1 92 ? 9.352 -23.625 -5.906 1 92.88 92 LEU A CA 1
ATOM 686 C C . LEU A 1 92 ? 8.75 -22.625 -4.918 1 92.88 92 LEU A C 1
ATOM 688 O O . LEU A 1 92 ? 8.883 -22.797 -3.705 1 92.88 92 LEU A O 1
ATOM 692 N N . GLY A 1 93 ? 8.289 -21.516 -5.445 1 87.75 93 GLY A N 1
ATOM 693 C CA . GLY A 1 93 ? 7.73 -20.469 -4.602 1 87.75 93 GLY A CA 1
ATOM 694 C C . GLY A 1 93 ? 6.379 -19.984 -5.078 1 87.75 93 GLY A C 1
ATOM 695 O O . GLY A 1 93 ? 6.199 -19.703 -6.266 1 87.75 93 GLY A O 1
ATOM 696 N N . LEU A 1 94 ? 5.406 -19.938 -4.23 1 81.19 94 LEU A N 1
ATOM 697 C CA . LEU A 1 94 ? 4.09 -19.422 -4.582 1 81.19 94 LEU A CA 1
ATOM 698 C C . LEU A 1 94 ? 3.48 -18.641 -3.42 1 81.19 94 LEU A C 1
ATOM 700 O O . LEU A 1 94 ? 3.693 -19 -2.256 1 81.19 94 LEU A O 1
ATOM 704 N N . PRO A 1 95 ? 2.838 -17.625 -3.793 1 80.69 95 PRO A N 1
ATOM 705 C CA . PRO A 1 95 ? 2.088 -16.938 -2.74 1 80.69 95 PRO A CA 1
ATOM 706 C C . PRO A 1 95 ? 0.887 -17.734 -2.246 1 80.69 95 PRO A C 1
ATOM 708 O O . PRO A 1 95 ? 0.264 -18.469 -3.023 1 80.69 95 PRO A O 1
ATOM 711 N N . SER A 1 96 ? 0.623 -17.641 -0.964 1 80.19 96 SER A N 1
ATOM 712 C CA . SER A 1 96 ? -0.512 -18.328 -0.368 1 80.19 96 SER A CA 1
ATOM 713 C C . SER A 1 96 ? -1.06 -17.562 0.834 1 80.19 96 SER A C 1
ATOM 715 O O . SER A 1 96 ? -0.584 -16.484 1.152 1 80.19 96 SER A O 1
ATOM 717 N N . ASP A 1 97 ? -2.201 -18.156 1.339 1 78.69 97 ASP A N 1
ATOM 718 C CA . ASP A 1 97 ? -2.854 -17.562 2.504 1 78.69 97 ASP A CA 1
ATOM 719 C C . ASP A 1 97 ? -2.6 -18.391 3.758 1 78.69 97 ASP A C 1
ATOM 721 O O . ASP A 1 97 ? -2.965 -19.562 3.812 1 78.69 97 ASP A O 1
ATOM 725 N N . PHE A 1 98 ? -1.903 -17.766 4.676 1 83.69 98 PHE A N 1
ATOM 726 C CA . PHE A 1 98 ? -1.698 -18.391 5.98 1 83.69 98 PHE A CA 1
ATOM 727 C C . PHE A 1 98 ? -2.898 -18.141 6.887 1 83.69 98 PHE A C 1
ATOM 729 O O . PHE A 1 98 ? -3.148 -17.016 7.316 1 83.69 98 PHE A O 1
ATOM 736 N N . VAL A 1 99 ? -3.643 -19.203 7.035 1 80.5 99 VAL A N 1
ATOM 737 C CA . VAL A 1 99 ? -4.824 -19.109 7.887 1 80.5 99 VAL A CA 1
ATOM 738 C C . VAL A 1 99 ? -4.535 -19.734 9.25 1 80.5 99 VAL A C 1
ATOM 740 O O . VAL A 1 99 ? -4.223 -20.922 9.336 1 80.5 99 VAL A O 1
ATOM 743 N N . HIS A 1 100 ? -4.496 -18.922 10.234 1 83.69 100 HIS A N 1
ATOM 744 C CA . HIS A 1 100 ? -4.273 -19.406 11.594 1 83.69 100 HIS A CA 1
ATOM 745 C C . HIS A 1 100 ? -5.266 -18.766 12.57 1 83.69 100 HIS A C 1
ATOM 747 O O . HIS A 1 100 ? -5.336 -17.547 12.688 1 83.69 100 HIS A O 1
ATOM 753 N N . LYS A 1 101 ? -6.043 -19.578 13.297 1 82.44 101 LYS A N 1
ATOM 754 C CA . LYS A 1 101 ? -7.027 -19.156 14.289 1 82.44 101 LYS A CA 1
ATOM 755 C C . LYS A 1 101 ? -7.934 -18.062 13.719 1 82.44 101 LYS A C 1
ATOM 757 O O . LYS A 1 101 ? -8.125 -17.016 14.352 1 82.44 101 LYS A O 1
ATOM 762 N N . GLY A 1 102 ? -8.359 -18.234 12.445 1 76.81 102 GLY A N 1
ATOM 763 C CA . GLY A 1 102 ? -9.312 -17.328 11.828 1 76.81 102 GLY A CA 1
ATOM 764 C C . GLY A 1 102 ? -8.664 -16.125 11.18 1 76.81 102 GLY A C 1
ATOM 765 O O . GLY A 1 102 ? -9.328 -15.352 10.484 1 76.81 102 GLY A O 1
ATOM 766 N N . GLY A 1 103 ? -7.41 -15.93 11.438 1 79.62 103 GLY A N 1
ATOM 767 C CA . GLY A 1 103 ? -6.695 -14.82 10.836 1 79.62 103 GLY A CA 1
ATOM 768 C C . GLY A 1 103 ? -6.09 -15.164 9.484 1 79.62 103 GLY A C 1
ATOM 769 O O . GLY A 1 103 ? -5.695 -16.312 9.25 1 79.62 103 GLY A O 1
ATOM 770 N N . HIS A 1 104 ? -6.16 -14.164 8.594 1 80.38 104 HIS A N 1
ATOM 771 C CA . HIS A 1 104 ? -5.574 -14.32 7.27 1 80.38 104 HIS A CA 1
ATOM 772 C C . HIS A 1 104 ? -4.336 -13.445 7.109 1 80.38 104 HIS A C 1
ATOM 774 O O . HIS A 1 104 ? -4.375 -12.25 7.398 1 80.38 104 HIS A O 1
ATOM 780 N N . THR A 1 105 ? -3.26 -14.188 6.777 1 80.88 105 THR A N 1
ATOM 781 C CA . THR A 1 105 ? -2.02 -13.461 6.516 1 80.88 105 THR A CA 1
ATOM 782 C C . THR A 1 105 ? -1.375 -13.945 5.223 1 80.88 105 THR A C 1
ATOM 784 O O . THR A 1 105 ? -1.312 -15.148 4.965 1 80.88 105 THR A O 1
ATOM 787 N N . ALA A 1 106 ? -0.996 -12.969 4.441 1 78.56 106 ALA A N 1
ATOM 788 C CA . ALA A 1 106 ? -0.309 -13.352 3.209 1 78.56 106 ALA A CA 1
ATOM 789 C C . ALA A 1 106 ? 1.103 -13.852 3.5 1 78.56 106 ALA A C 1
ATOM 791 O O . ALA A 1 106 ? 1.8 -13.305 4.355 1 78.56 106 ALA A O 1
ATOM 792 N N . TYR A 1 107 ? 1.44 -14.938 2.861 1 82.12 107 TYR A N 1
ATOM 793 C CA . TYR A 1 107 ? 2.807 -15.438 2.984 1 82.12 107 TYR A CA 1
ATOM 794 C C . TYR A 1 107 ? 3.258 -16.109 1.697 1 82.12 107 TYR A C 1
ATOM 796 O O . TYR A 1 107 ? 2.449 -16.359 0.798 1 82.12 107 TYR A O 1
ATOM 804 N N . PHE A 1 108 ? 4.523 -16.234 1.53 1 86.44 108 PHE A N 1
ATOM 805 C CA . PHE A 1 108 ? 5.164 -16.859 0.385 1 86.44 108 PHE A CA 1
ATOM 806 C C . PHE A 1 108 ? 5.852 -18.156 0.798 1 86.44 108 PHE A C 1
ATOM 808 O O . PHE A 1 108 ? 6.777 -18.141 1.612 1 86.44 108 PHE A O 1
ATOM 815 N N . VAL A 1 109 ? 5.375 -19.234 0.265 1 90.19 109 VAL A N 1
ATOM 816 C CA . VAL A 1 109 ? 5.973 -20.531 0.563 1 90.19 109 VAL A CA 1
ATOM 817 C C . VAL A 1 109 ? 7.109 -20.812 -0.417 1 90.19 109 VAL A C 1
ATOM 819 O O . VAL A 1 109 ? 6.93 -20.703 -1.633 1 90.19 109 VAL A O 1
ATOM 822 N N . VAL A 1 110 ? 8.227 -21.156 0.177 1 93.25 110 VAL A N 1
ATOM 823 C CA . VAL A 1 110 ? 9.383 -21.453 -0.655 1 93.25 110 VAL A CA 1
ATOM 824 C C . VAL A 1 110 ? 9.836 -22.891 -0.42 1 93.25 110 VAL A C 1
ATOM 826 O O . VAL A 1 110 ? 10.141 -23.266 0.711 1 93.25 110 VAL A O 1
ATOM 829 N N . GLY A 1 111 ? 9.805 -23.641 -1.438 1 95.56 111 GLY A N 1
ATOM 830 C CA . GLY A 1 111 ? 10.406 -24.969 -1.434 1 95.56 111 GLY A CA 1
ATOM 831 C C . GLY A 1 111 ? 11.805 -24.984 -2.008 1 95.56 111 GLY A C 1
ATOM 832 O O . GLY A 1 111 ? 12.047 -24.469 -3.102 1 95.56 111 GLY A O 1
ATOM 833 N N . TYR A 1 112 ? 12.711 -25.562 -1.316 1 95.69 112 TYR A N 1
ATOM 834 C CA . TYR A 1 112 ? 14.102 -25.594 -1.745 1 95.69 112 TYR A CA 1
ATOM 835 C C . TYR A 1 112 ? 14.727 -26.953 -1.442 1 95.69 112 TYR A C 1
ATOM 837 O O . TYR A 1 112 ? 14.141 -27.766 -0.735 1 95.69 112 TYR A O 1
ATOM 845 N N . ASP A 1 113 ? 15.828 -27.234 -2.104 1 94.81 113 ASP A N 1
ATOM 846 C CA . ASP A 1 113 ? 16.578 -28.453 -1.816 1 94.81 113 ASP A CA 1
ATOM 847 C C . ASP A 1 113 ? 17.312 -28.344 -0.49 1 94.81 113 ASP A C 1
ATOM 849 O O . ASP A 1 113 ? 18.344 -27.656 -0.404 1 94.81 113 ASP A O 1
ATOM 853 N N . THR A 1 114 ? 16.875 -29.125 0.488 1 95.06 114 THR A N 1
ATOM 854 C CA . THR A 1 114 ? 17.406 -29 1.841 1 95.06 114 THR A CA 1
ATOM 855 C C . THR A 1 114 ? 18.828 -29.562 1.917 1 95.06 114 THR A C 1
ATOM 857 O O . THR A 1 114 ? 19.562 -29.281 2.863 1 95.06 114 THR A O 1
ATOM 860 N N . ALA A 1 115 ? 19.219 -30.344 0.983 1 92.69 115 ALA A N 1
ATOM 861 C CA . ALA A 1 115 ? 20.578 -30.906 0.96 1 92.69 115 ALA A CA 1
ATOM 862 C C . ALA A 1 115 ? 21.609 -29.828 0.626 1 92.69 115 ALA A C 1
ATOM 864 O O . ALA A 1 115 ? 22.672 -29.781 1.236 1 92.69 115 ALA A O 1
ATOM 865 N N . THR A 1 116 ? 21.297 -28.984 -0.316 1 91.12 116 THR A N 1
ATOM 866 C CA . THR A 1 116 ? 22.219 -27.938 -0.708 1 91.12 116 THR A CA 1
ATOM 867 C C . THR A 1 116 ? 22.016 -26.688 0.148 1 91.12 116 THR A C 1
ATOM 869 O O . THR A 1 116 ? 22.953 -25.922 0.378 1 91.12 116 THR A O 1
ATOM 872 N N . GLY A 1 117 ? 20.719 -26.469 0.501 1 92.06 117 GLY A N 1
ATOM 873 C CA . GLY A 1 117 ? 20.375 -25.297 1.28 1 92.06 117 GLY A CA 1
ATOM 874 C C . GLY A 1 117 ? 20.172 -24.062 0.43 1 92.06 117 GLY A C 1
ATOM 875 O O . GLY A 1 117 ? 19.719 -23.016 0.93 1 92.06 117 GLY A O 1
ATOM 876 N N . ILE A 1 118 ? 20.484 -24.203 -0.846 1 92.31 118 ILE A N 1
ATOM 877 C CA . ILE A 1 118 ? 20.344 -23.062 -1.739 1 92.31 118 ILE A CA 1
ATOM 878 C C . ILE A 1 118 ? 18.875 -22.719 -1.923 1 92.31 118 ILE A C 1
ATOM 880 O O . ILE A 1 118 ? 18.062 -23.609 -2.197 1 92.31 118 ILE A O 1
ATOM 884 N N . GLY A 1 119 ? 18.484 -21.406 -1.741 1 92.5 119 GLY A N 1
ATOM 885 C CA . GLY A 1 119 ? 17.109 -20.969 -1.844 1 92.5 119 GLY A CA 1
ATOM 886 C C . GLY A 1 119 ? 16.375 -20.969 -0.513 1 92.5 119 GLY A C 1
ATOM 887 O O . GLY A 1 119 ? 15.234 -20.516 -0.423 1 92.5 119 GLY A O 1
ATOM 888 N N . GLY A 1 120 ? 17.031 -21.484 0.489 1 93.75 120 GLY A N 1
ATOM 889 C CA . GLY A 1 120 ? 16.469 -21.516 1.824 1 93.75 120 GLY A CA 1
ATOM 890 C C . GLY A 1 120 ? 16.703 -20.25 2.613 1 93.75 120 GLY A C 1
ATOM 891 O O . GLY A 1 120 ? 17.125 -19.234 2.049 1 93.75 120 GLY A O 1
ATOM 892 N N . PRO A 1 121 ? 16.359 -20.344 3.834 1 94.12 121 PRO A N 1
ATOM 893 C CA . PRO A 1 121 ? 16.578 -19.141 4.656 1 94.12 121 PRO A CA 1
ATOM 894 C C . PRO A 1 121 ? 18.062 -18.781 4.793 1 94.12 121 PRO A C 1
ATOM 896 O O . PRO A 1 121 ? 18.906 -19.672 4.961 1 94.12 121 PRO A O 1
ATOM 899 N N . TRP A 1 122 ? 18.359 -17.547 4.715 1 90.75 122 TRP A N 1
ATOM 900 C CA . TRP A 1 122 ? 19.75 -17.094 4.785 1 90.75 122 TRP A CA 1
ATOM 901 C C . TRP A 1 122 ? 20.125 -16.719 6.215 1 90.75 122 TRP A C 1
ATOM 903 O O . TRP A 1 122 ? 21.297 -16.578 6.527 1 90.75 122 TRP A O 1
ATOM 913 N N . SER A 1 123 ? 19.109 -16.562 7.039 1 90.81 123 SER A N 1
ATOM 914 C CA . SER A 1 123 ? 19.375 -16.219 8.438 1 90.81 123 SER A CA 1
ATOM 915 C C . SER A 1 123 ? 18.297 -16.797 9.352 1 90.81 123 SER A C 1
ATOM 917 O O . SER A 1 123 ? 17.109 -16.734 9.047 1 90.81 123 SER A O 1
ATOM 919 N N . LEU A 1 124 ? 18.719 -17.391 10.406 1 93.88 124 LEU A N 1
ATOM 920 C CA . LEU A 1 124 ? 17.812 -17.969 11.406 1 93.88 124 LEU A CA 1
ATOM 921 C C . LEU A 1 124 ? 17.891 -17.188 12.719 1 93.88 124 LEU A C 1
ATOM 923 O O . LEU A 1 124 ? 18.984 -16.828 13.156 1 93.88 124 LEU A O 1
ATOM 927 N N . ALA A 1 125 ? 16.781 -16.906 13.227 1 91.5 125 ALA A N 1
ATOM 928 C CA . ALA A 1 125 ? 16.719 -16.297 14.555 1 91.5 125 ALA A CA 1
ATOM 929 C C . ALA A 1 125 ? 16.734 -17.344 15.656 1 91.5 125 ALA A C 1
ATOM 931 O O . ALA A 1 125 ? 17.375 -17.172 16.688 1 91.5 125 ALA A O 1
ATOM 932 N N . GLU A 1 126 ? 16 -18.328 15.43 1 95.44 126 GLU A N 1
ATOM 933 C CA . GLU A 1 126 ? 15.867 -19.422 16.391 1 95.44 126 GLU A CA 1
ATOM 934 C C . GLU A 1 126 ? 15.688 -20.766 15.672 1 95.44 126 GLU A C 1
ATOM 936 O O . GLU A 1 126 ? 15.117 -20.812 14.578 1 95.44 126 GLU A O 1
ATOM 941 N N . GLY A 1 127 ? 16.234 -21.797 16.281 1 97.06 127 GLY A N 1
ATOM 942 C CA . GLY A 1 127 ? 15.992 -23.141 15.789 1 97.06 127 GLY A CA 1
ATOM 943 C C . GLY A 1 127 ? 16.984 -23.578 14.711 1 97.06 127 GLY A C 1
ATOM 944 O O . GLY A 1 127 ? 18.156 -23.234 14.773 1 97.06 127 GLY A O 1
ATOM 945 N N . ARG A 1 128 ? 16.484 -24.438 13.805 1 95.88 128 ARG A N 1
ATOM 946 C CA . ARG A 1 128 ? 17.328 -24.984 12.75 1 95.88 128 ARG A CA 1
ATOM 947 C C . ARG A 1 128 ? 16.609 -24.953 11.406 1 95.88 128 ARG A C 1
ATOM 949 O O . ARG A 1 128 ? 15.414 -24.672 11.336 1 95.88 128 ARG A O 1
ATOM 956 N N . ASN A 1 129 ? 17.375 -25.25 10.391 1 96 129 ASN A N 1
ATOM 957 C CA . ASN A 1 129 ? 16.797 -25.297 9.055 1 96 129 ASN A CA 1
ATOM 958 C C . ASN A 1 129 ? 16.016 -26.594 8.828 1 96 129 ASN A C 1
ATOM 960 O O . ASN A 1 129 ? 16.125 -27.531 9.617 1 96 129 ASN A O 1
ATOM 964 N N . VAL A 1 130 ? 15.32 -26.562 7.766 1 96.94 130 VAL A N 1
ATOM 965 C CA . VAL A 1 130 ? 14.516 -27.734 7.391 1 96.94 130 VAL A CA 1
ATOM 966 C C . VAL A 1 130 ? 15.43 -28.906 7.043 1 96.94 130 VAL A C 1
ATOM 968 O O . VAL A 1 130 ? 16.328 -28.766 6.215 1 96.94 130 VAL A O 1
ATOM 971 N N . ALA A 1 131 ? 15.219 -30 7.68 1 91.81 131 ALA A N 1
ATOM 972 C CA . ALA A 1 131 ? 16.047 -31.188 7.434 1 91.81 131 ALA A CA 1
ATOM 973 C C . ALA A 1 131 ? 15.297 -32.188 6.562 1 91.81 131 ALA A C 1
ATOM 975 O O . ALA A 1 131 ? 15.922 -33 5.875 1 91.81 131 ALA A O 1
ATOM 976 N N . GLY A 1 132 ? 13.961 -32.156 6.73 1 89.12 132 GLY A N 1
ATOM 977 C CA . GLY A 1 132 ? 13.195 -33.156 5.996 1 89.12 132 GLY A CA 1
ATOM 978 C C . GLY A 1 132 ? 11.742 -32.75 5.801 1 89.12 132 GLY A C 1
ATOM 979 O O . GLY A 1 132 ? 11.375 -31.609 5.996 1 89.12 132 GLY A O 1
ATOM 980 N N . SER A 1 133 ? 11.023 -33.781 5.414 1 93.94 133 SER A N 1
ATOM 981 C CA . SER A 1 133 ? 9.609 -33.594 5.113 1 93.94 133 SER A CA 1
ATOM 982 C C . SER A 1 133 ? 8.812 -33.281 6.375 1 93.94 133 SER A C 1
ATOM 984 O O . SER A 1 133 ? 9.109 -33.781 7.449 1 93.94 133 SER A O 1
ATOM 986 N N . GLY A 1 134 ? 7.906 -32.375 6.258 1 96.06 134 GLY A N 1
ATOM 987 C CA . GLY A 1 134 ? 6.988 -32.062 7.336 1 96.06 134 GLY A CA 1
ATOM 988 C C . GLY A 1 134 ? 7.492 -30.953 8.25 1 96.06 134 GLY A C 1
ATOM 989 O O . GLY A 1 134 ? 6.934 -30.719 9.328 1 96.06 134 GLY A O 1
ATOM 990 N N . GLU A 1 135 ? 8.555 -30.391 7.844 1 97.88 135 GLU A N 1
ATOM 991 C CA . GLU A 1 135 ? 9.133 -29.312 8.648 1 97.88 135 GLU A CA 1
ATOM 992 C C . GLU A 1 135 ? 9.039 -27.969 7.926 1 97.88 135 GLU A C 1
ATOM 994 O O . GLU A 1 135 ? 8.961 -27.922 6.695 1 97.88 135 GLU A O 1
ATOM 999 N N . VAL A 1 136 ? 8.984 -26.891 8.75 1 97.5 136 VAL A N 1
ATOM 1000 C CA . VAL A 1 136 ? 8.898 -25.578 8.141 1 97.5 136 VAL A CA 1
ATOM 1001 C C . VAL A 1 136 ? 9.719 -24.578 8.961 1 97.5 136 VAL A C 1
ATOM 1003 O O . VAL A 1 136 ? 9.812 -24.703 10.188 1 97.5 136 VAL A O 1
ATOM 1006 N N . VAL A 1 137 ? 10.367 -23.719 8.32 1 97.75 137 VAL A N 1
ATOM 1007 C CA . VAL A 1 137 ? 10.938 -22.516 8.922 1 97.75 137 VAL A CA 1
ATOM 1008 C C . VAL A 1 137 ? 10.062 -21.312 8.594 1 97.75 137 VAL A C 1
ATOM 1010 O O . VAL A 1 137 ? 9.812 -21.016 7.426 1 97.75 137 VAL A O 1
ATOM 1013 N N . LEU A 1 138 ? 9.57 -20.656 9.625 1 95.12 138 LEU A N 1
ATOM 1014 C CA . LEU A 1 138 ? 8.688 -19.516 9.461 1 95.12 138 LEU A CA 1
ATOM 1015 C C . LEU A 1 138 ? 9.422 -18.219 9.766 1 95.12 138 LEU A C 1
ATOM 1017 O O . LEU A 1 138 ? 10.344 -18.188 10.586 1 95.12 138 LEU A O 1
ATOM 1021 N N . ASP A 1 139 ? 9 -17.234 9.062 1 91.94 139 ASP A N 1
ATOM 1022 C CA . ASP A 1 139 ? 9.492 -15.914 9.43 1 91.94 139 ASP A CA 1
ATOM 1023 C C . ASP A 1 139 ? 9.148 -15.586 10.883 1 91.94 139 ASP A C 1
ATOM 1025 O O . ASP A 1 139 ? 8.039 -15.859 11.344 1 91.94 139 ASP A O 1
ATOM 1029 N N . ARG A 1 140 ? 10.016 -15 11.57 1 89.88 140 ARG A N 1
ATOM 1030 C CA . ARG A 1 140 ? 9.859 -14.734 13 1 89.88 140 ARG A CA 1
ATOM 1031 C C . ARG A 1 140 ? 8.688 -13.781 13.25 1 89.88 140 ARG A C 1
ATOM 1033 O O . ARG A 1 140 ? 7.973 -13.922 14.242 1 89.88 140 ARG A O 1
ATOM 1040 N N . VAL A 1 141 ? 8.492 -12.82 12.406 1 83.81 141 VAL A N 1
ATOM 1041 C CA . VAL A 1 141 ? 7.434 -11.828 12.586 1 83.81 141 VAL A CA 1
ATOM 1042 C C . VAL A 1 141 ? 6.07 -12.492 12.383 1 83.81 141 VAL A C 1
ATOM 1044 O O . VAL A 1 141 ? 5.129 -12.227 13.133 1 83.81 141 VAL A O 1
ATOM 1047 N N . LEU A 1 142 ? 6.023 -13.297 11.383 1 86.81 142 LEU A N 1
ATOM 1048 C CA . LEU A 1 142 ? 4.797 -14.055 11.156 1 86.81 142 LEU A CA 1
ATOM 1049 C C . LEU A 1 142 ? 4.461 -14.922 12.367 1 86.81 142 LEU A C 1
ATOM 1051 O O . LEU A 1 142 ? 3.305 -14.984 12.789 1 86.81 142 LEU A O 1
ATOM 1055 N N . ALA A 1 143 ? 5.461 -15.586 12.867 1 90.69 143 ALA A N 1
ATOM 1056 C CA . ALA A 1 143 ? 5.273 -16.453 14.031 1 90.69 143 ALA A CA 1
ATOM 1057 C C . ALA A 1 143 ? 4.801 -15.648 15.242 1 90.69 143 ALA A C 1
ATOM 1059 O O . ALA A 1 143 ? 3.865 -16.047 15.93 1 90.69 143 ALA A O 1
ATOM 1060 N N . LYS A 1 144 ? 5.387 -14.57 15.477 1 86.75 144 LYS A N 1
ATOM 1061 C CA . LYS A 1 144 ? 5.043 -13.719 16.625 1 86.75 144 LYS A CA 1
ATOM 1062 C C . LYS A 1 144 ? 3.621 -13.188 16.5 1 86.75 144 LYS A C 1
ATOM 1064 O O . LYS A 1 144 ? 2.867 -13.188 17.469 1 86.75 144 LYS A O 1
ATOM 1069 N N . LYS A 1 145 ? 3.311 -12.75 15.328 1 80.62 145 LYS A N 1
ATOM 1070 C CA . LYS A 1 145 ? 1.98 -12.203 15.078 1 80.62 145 LYS A CA 1
ATOM 1071 C C . LYS A 1 145 ? 0.898 -13.242 15.359 1 80.62 145 LYS A C 1
ATOM 1073 O O . LYS A 1 145 ? -0.205 -12.898 15.789 1 80.62 145 LYS A O 1
ATOM 1078 N N . ASN A 1 146 ? 1.228 -14.461 15.125 1 88.31 146 ASN A N 1
ATOM 1079 C CA . ASN A 1 146 ? 0.238 -15.523 15.266 1 88.31 146 ASN A CA 1
ATOM 1080 C C . ASN A 1 146 ? 0.49 -16.375 16.516 1 88.31 146 ASN A C 1
ATOM 1082 O O . ASN A 1 146 ? -0.112 -17.438 16.672 1 88.31 146 ASN A O 1
ATOM 1086 N N . LYS A 1 147 ? 1.465 -15.945 17.359 1 92.38 147 LYS A N 1
ATOM 1087 C CA . LYS A 1 147 ? 1.796 -16.609 18.609 1 92.38 147 LYS A CA 1
ATOM 1088 C C . LYS A 1 147 ? 2.215 -18.062 18.375 1 92.38 147 LYS A C 1
ATOM 1090 O O . LYS A 1 147 ? 1.741 -18.969 19.062 1 92.38 147 LYS A O 1
ATOM 1095 N N . ILE A 1 148 ? 2.934 -18.25 17.344 1 95.06 148 ILE A N 1
ATOM 1096 C CA . ILE A 1 148 ? 3.477 -19.562 17.016 1 95.06 148 ILE A CA 1
ATOM 1097 C C . ILE A 1 148 ? 4.891 -19.688 17.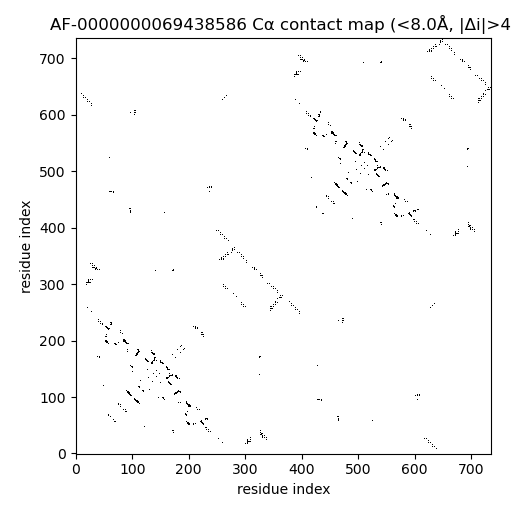562 1 95.06 148 ILE A C 1
ATOM 1099 O O . ILE A 1 148 ? 5.684 -18.75 17.5 1 95.06 148 ILE A O 1
ATOM 1103 N N . HIS A 1 149 ? 5.16 -20.828 18.141 1 95.88 149 HIS A N 1
ATOM 1104 C CA . HIS A 1 149 ? 6.473 -21.094 18.719 1 95.88 149 HIS A CA 1
ATOM 1105 C C . HIS A 1 149 ? 7.137 -22.297 18.062 1 95.88 149 HIS A C 1
ATOM 1107 O O . HIS A 1 149 ? 6.492 -23.031 17.312 1 95.88 149 HIS A O 1
ATOM 1113 N N . LEU A 1 150 ? 8.406 -22.391 18.328 1 96.5 150 LEU A N 1
ATOM 1114 C CA . LEU A 1 150 ? 9.148 -23.547 17.859 1 96.5 150 LEU A CA 1
ATOM 1115 C C . LEU A 1 150 ? 8.516 -24.844 18.359 1 96.5 150 LEU A C 1
ATOM 1117 O O . LEU A 1 150 ? 8.133 -24.938 19.531 1 96.5 150 LEU A O 1
ATOM 1121 N N . GLY A 1 151 ? 8.344 -25.781 17.469 1 96.31 151 GLY A N 1
ATOM 1122 C CA . GLY A 1 151 ? 7.781 -27.062 17.844 1 96.31 151 GLY A CA 1
ATOM 1123 C C . GLY A 1 151 ? 6.289 -27.172 17.594 1 96.31 151 GLY A C 1
ATOM 1124 O O . GLY A 1 151 ? 5.73 -28.266 17.562 1 96.31 151 GLY A O 1
ATOM 1125 N N . ASP A 1 152 ? 5.664 -26.047 17.359 1 96.5 152 ASP A N 1
ATOM 1126 C CA . ASP A 1 152 ? 4.23 -26.047 17.094 1 96.5 152 ASP A CA 1
ATOM 1127 C C . ASP A 1 152 ? 3.928 -26.609 15.711 1 96.5 152 ASP A C 1
ATOM 1129 O O . ASP A 1 152 ? 4.805 -26.656 14.844 1 96.5 152 ASP A O 1
ATOM 1133 N N . THR A 1 153 ? 2.74 -27.094 15.555 1 95.88 153 THR A N 1
ATOM 1134 C CA . THR A 1 153 ? 2.258 -27.531 14.25 1 95.88 153 THR A CA 1
ATOM 1135 C C . THR A 1 153 ? 1.397 -26.469 13.594 1 95.88 153 THR A C 1
ATOM 1137 O O . THR A 1 153 ? 0.491 -25.906 14.227 1 95.88 153 THR A O 1
ATOM 1140 N N . VAL A 1 154 ? 1.787 -26.219 12.398 1 94 154 VAL A N 1
ATOM 1141 C CA . VAL A 1 154 ? 1.015 -25.219 11.648 1 94 154 VAL A CA 1
ATOM 1142 C C . VAL A 1 154 ? 0.498 -25.844 10.352 1 94 154 VAL A C 1
ATOM 1144 O O . VAL A 1 154 ? 1.099 -26.781 9.82 1 94 154 VAL A O 1
ATOM 1147 N N . ARG A 1 155 ? -0.599 -25.281 9.922 1 90.06 155 ARG A N 1
ATOM 1148 C CA . ARG A 1 155 ? -1.177 -25.719 8.656 1 90.06 155 ARG A CA 1
ATOM 1149 C C . ARG A 1 155 ? -0.778 -24.781 7.52 1 90.06 155 ARG A C 1
ATOM 1151 O O . ARG A 1 155 ? -1.029 -23.578 7.582 1 90.06 155 ARG A O 1
ATOM 1158 N N . LEU A 1 156 ? -0.063 -25.297 6.613 1 88.62 156 LEU A N 1
ATOM 1159 C CA . LEU A 1 156 ? 0.243 -24.594 5.379 1 88.62 156 LEU A CA 1
ATOM 1160 C C . LEU A 1 156 ? -0.589 -25.125 4.219 1 88.62 156 LEU A C 1
ATOM 1162 O O . LEU A 1 156 ? -0.457 -26.297 3.842 1 88.62 156 LEU A O 1
ATOM 1166 N N . VAL A 1 157 ? -1.356 -24.25 3.684 1 81.75 157 VAL A N 1
ATOM 1167 C CA . VAL A 1 157 ? -2.268 -24.656 2.621 1 81.75 157 VAL A CA 1
ATOM 1168 C C . VAL A 1 157 ? -3.102 -25.844 3.092 1 81.75 157 VAL A C 1
ATOM 1170 O O . VAL A 1 157 ? -3.973 -25.703 3.953 1 81.75 157 VAL A O 1
ATOM 1173 N N . ASP A 1 158 ? -2.766 -27.109 2.725 1 79 158 ASP A N 1
ATOM 1174 C CA . ASP A 1 158 ? -3.535 -28.266 3.141 1 79 158 ASP A CA 1
ATOM 1175 C C . ASP A 1 158 ? -2.639 -29.312 3.809 1 79 158 ASP A C 1
ATOM 1177 O O . ASP A 1 158 ? -2.975 -30.5 3.842 1 79 158 ASP A O 1
ATOM 1181 N N . GLY A 1 159 ? -1.476 -28.844 4.336 1 88.62 159 GLY A N 1
ATOM 1182 C CA . GLY A 1 159 ? -0.553 -29.75 5.004 1 88.62 159 GLY A CA 1
ATOM 1183 C C . GLY A 1 159 ? -0.151 -29.266 6.391 1 88.62 159 GLY A C 1
ATOM 1184 O O . GLY A 1 159 ? -0.049 -28.062 6.633 1 88.62 159 GLY A O 1
ATOM 1185 N N . ASP A 1 160 ? 0.14 -30.312 7.246 1 93.38 160 ASP A N 1
ATOM 1186 C CA . ASP A 1 160 ? 0.62 -30 8.586 1 93.38 160 ASP A CA 1
ATOM 1187 C C . ASP A 1 160 ? 2.145 -30.016 8.641 1 93.38 160 ASP A C 1
ATOM 1189 O O . ASP A 1 160 ? 2.779 -30.953 8.156 1 93.38 160 ASP A O 1
ATOM 1193 N N . PHE A 1 161 ? 2.662 -29.016 9.25 1 96.5 161 PHE A N 1
ATOM 1194 C CA . PHE A 1 161 ? 4.113 -28.891 9.352 1 96.5 161 PHE A CA 1
ATOM 1195 C C . PHE A 1 161 ? 4.527 -28.531 10.773 1 96.5 161 PHE A C 1
ATOM 1197 O O . PHE A 1 161 ? 3.836 -27.781 11.453 1 96.5 161 PHE A O 1
ATOM 1204 N N . THR A 1 162 ? 5.652 -29.016 11.148 1 97.88 162 THR A N 1
ATOM 1205 C CA . THR A 1 162 ? 6.234 -28.656 12.438 1 97.88 162 THR A CA 1
ATOM 1206 C C . THR A 1 162 ? 7.234 -27.516 12.281 1 97.88 162 THR A C 1
ATOM 1208 O O . THR A 1 162 ? 8.141 -27.578 11.453 1 97.88 162 THR A O 1
ATOM 1211 N N . VAL A 1 163 ? 7.051 -26.562 13.062 1 98.12 163 VAL A N 1
ATOM 1212 C CA . VAL A 1 163 ? 7.945 -25.406 13.008 1 98.12 163 VAL A CA 1
ATOM 1213 C C . VAL A 1 163 ? 9.289 -25.766 13.648 1 98.12 163 VAL A C 1
ATOM 1215 O O . VAL A 1 163 ? 9.367 -26 14.859 1 98.12 163 VAL A O 1
ATOM 1218 N N . VAL A 1 164 ? 10.328 -25.734 12.898 1 98.25 164 VAL A N 1
ATOM 1219 C CA . VAL A 1 164 ? 11.617 -26.172 13.414 1 98.25 164 VAL A CA 1
ATOM 1220 C C . VAL A 1 164 ? 12.562 -24.969 13.523 1 98.25 164 VAL A C 1
ATOM 1222 O O . VAL A 1 164 ? 13.617 -25.062 14.156 1 98.25 164 VAL A O 1
ATOM 1225 N N . GLY A 1 165 ? 12.18 -23.922 12.875 1 97.69 165 GLY A N 1
ATOM 1226 C CA . GLY A 1 165 ? 13.008 -22.719 12.906 1 97.69 165 GLY A CA 1
ATOM 1227 C C . GLY A 1 165 ? 12.227 -21.453 12.617 1 97.69 165 GLY A C 1
ATOM 1228 O O . GLY A 1 165 ? 11.148 -21.5 12.031 1 97.69 165 GLY A O 1
ATOM 1229 N N . LEU A 1 166 ? 12.766 -20.359 13.062 1 96.38 166 LEU A N 1
ATOM 1230 C CA . LEU A 1 166 ? 12.273 -19.016 12.773 1 96.38 166 LEU A CA 1
ATOM 1231 C C . LEU A 1 166 ? 13.344 -18.188 12.078 1 96.38 166 LEU A C 1
ATOM 1233 O O . LEU A 1 166 ? 14.438 -18 12.609 1 96.38 166 LEU A O 1
ATOM 1237 N N . SER A 1 167 ? 12.977 -17.75 10.891 1 93.38 167 SER A N 1
ATOM 1238 C CA . SER A 1 167 ? 13.945 -16.984 10.117 1 93.38 167 SER A CA 1
ATOM 1239 C C . SER A 1 167 ? 13.883 -15.492 10.469 1 93.38 167 SER A C 1
ATOM 1241 O O . SER A 1 167 ? 12.883 -15.031 11.023 1 93.38 167 SER A O 1
ATOM 1243 N N . LYS A 1 168 ? 14.992 -14.852 10.195 1 87.44 168 LYS A N 1
ATOM 1244 C CA . LYS A 1 168 ? 15.078 -13.414 10.438 1 87.44 168 LYS A CA 1
ATOM 1245 C C . LYS A 1 168 ? 15.242 -12.648 9.125 1 87.44 168 LYS A C 1
ATOM 1247 O O . LYS A 1 168 ? 15.852 -13.156 8.18 1 87.44 168 LYS A O 1
ATOM 1252 N N . GLN A 1 169 ? 14.68 -11.484 9.023 1 77.12 169 GLN A N 1
ATOM 1253 C CA . GLN A 1 169 ? 14.789 -10.594 7.875 1 77.12 169 GLN A CA 1
ATOM 1254 C C . GLN A 1 169 ? 14.07 -11.164 6.66 1 77.12 169 GLN A C 1
ATOM 1256 O O . GLN A 1 169 ? 14.508 -10.984 5.523 1 77.12 169 GLN A O 1
ATOM 1261 N N . THR A 1 170 ? 13.062 -11.984 7 1 77.62 170 THR A N 1
ATOM 1262 C CA . THR A 1 170 ? 12.328 -12.602 5.902 1 77.62 170 THR A CA 1
ATOM 1263 C C . THR A 1 170 ? 10.906 -12.062 5.832 1 77.62 170 THR A C 1
ATOM 1265 O O . THR A 1 170 ? 10.023 -12.695 5.254 1 77.62 170 THR A O 1
ATOM 1268 N N . ALA A 1 171 ? 10.758 -11.016 6.594 1 70.44 171 ALA A N 1
ATOM 1269 C CA . ALA A 1 171 ? 9.477 -10.312 6.504 1 70.44 171 ALA A CA 1
ATOM 1270 C C . ALA A 1 171 ? 9.508 -9.25 5.41 1 70.44 171 ALA A C 1
ATOM 1272 O O . ALA A 1 171 ? 10.477 -8.484 5.305 1 70.44 171 ALA A O 1
ATOM 1273 N N . ALA A 1 172 ? 8.797 -9.492 4.426 1 62.62 172 ALA A N 1
ATOM 1274 C CA . ALA A 1 172 ? 8.633 -8.453 3.41 1 62.62 172 ALA A CA 1
ATOM 1275 C C . ALA A 1 172 ? 7.312 -7.711 3.596 1 62.62 172 ALA A C 1
ATOM 1277 O O . ALA A 1 172 ? 6.441 -8.156 4.344 1 62.62 172 ALA A O 1
ATOM 1278 N N . VAL A 1 173 ? 7.188 -6.5 3.156 1 57.53 173 VAL A N 1
ATOM 1279 C CA . VAL A 1 173 ? 5.965 -5.719 3.32 1 57.53 173 VAL A CA 1
ATOM 1280 C C . VAL A 1 173 ? 4.754 -6.57 2.945 1 57.53 173 VAL A C 1
ATOM 1282 O O . VAL A 1 173 ? 4.551 -6.891 1.771 1 57.53 173 VAL A O 1
ATOM 1285 N N . GLY A 1 174 ? 4.062 -6.859 3.902 1 60.56 174 GLY A N 1
ATOM 1286 C CA . GLY A 1 174 ? 2.809 -7.578 3.764 1 60.56 174 GLY A CA 1
ATOM 1287 C C . GLY A 1 174 ? 2.994 -9.039 3.387 1 60.56 174 GLY A C 1
ATOM 1288 O O . GLY A 1 174 ? 2.031 -9.719 3.031 1 60.56 174 GLY A O 1
ATOM 1289 N N . ASN A 1 175 ? 4.27 -9.414 3.301 1 72.25 175 ASN A N 1
ATOM 1290 C CA . ASN A 1 175 ? 4.5 -10.805 2.947 1 72.25 175 ASN A CA 1
ATOM 1291 C C . ASN A 1 175 ? 5.555 -11.445 3.846 1 72.25 175 ASN A C 1
ATOM 1293 O O . ASN A 1 175 ? 6.445 -10.758 4.352 1 72.25 175 ASN A O 1
ATOM 1297 N N . PHE A 1 176 ? 5.297 -12.719 4.223 1 84.69 176 PHE A N 1
ATOM 1298 C CA . PHE A 1 176 ? 6.223 -13.492 5.043 1 84.69 176 PHE A CA 1
ATOM 1299 C C . PHE A 1 176 ? 6.637 -14.773 4.332 1 84.69 176 PHE A C 1
ATOM 1301 O O . PHE A 1 176 ? 5.859 -15.344 3.566 1 84.69 176 PHE A O 1
ATOM 1308 N N . TYR A 1 177 ? 7.84 -15.102 4.59 1 90.31 177 TYR A N 1
ATOM 1309 C CA . TYR A 1 177 ? 8.305 -16.312 3.932 1 90.31 177 TYR A CA 1
ATOM 1310 C C . TYR A 1 177 ? 8.148 -17.516 4.852 1 90.31 177 TYR A C 1
ATOM 1312 O O . TYR A 1 177 ? 8.336 -17.422 6.062 1 90.31 177 TYR A O 1
ATOM 1320 N N . ALA A 1 178 ? 7.816 -18.594 4.285 1 93.75 178 ALA A N 1
ATOM 1321 C CA . ALA A 1 178 ? 7.852 -19.922 4.887 1 93.75 178 ALA A CA 1
ATOM 1322 C C . ALA A 1 178 ? 8.68 -20.875 4.035 1 93.75 178 ALA A C 1
ATOM 1324 O O . ALA A 1 178 ? 8.422 -21.031 2.84 1 93.75 178 ALA A O 1
ATOM 1325 N N . PHE A 1 179 ? 9.625 -21.516 4.656 1 96.62 179 PHE A N 1
ATOM 1326 C CA . PHE A 1 179 ? 10.531 -22.391 3.922 1 96.62 179 PHE A CA 1
ATOM 1327 C C . PHE A 1 179 ? 10.25 -23.844 4.238 1 96.62 179 PHE A C 1
ATOM 1329 O O . PHE A 1 179 ? 10.211 -24.234 5.41 1 96.62 179 PHE A O 1
ATOM 1336 N N . ILE A 1 180 ? 10.094 -24.641 3.252 1 96.88 180 ILE A N 1
ATOM 1337 C CA . ILE A 1 180 ? 9.875 -26.078 3.381 1 96.88 180 ILE A CA 1
ATOM 1338 C C . ILE A 1 180 ? 10.719 -26.828 2.35 1 96.88 180 ILE A C 1
ATOM 1340 O O . ILE A 1 180 ? 11.422 -26.203 1.547 1 96.88 180 ILE A O 1
ATOM 1344 N N . SER A 1 181 ? 10.711 -28.141 2.477 1 96.88 181 SER A N 1
ATOM 1345 C CA . SER A 1 181 ? 11.453 -28.938 1.498 1 96.88 181 SER A CA 1
ATOM 1346 C C . SER A 1 181 ? 10.82 -28.844 0.115 1 96.88 181 SER A C 1
ATOM 1348 O O . SER A 1 181 ? 9.602 -28.672 -0.006 1 96.88 181 SER A O 1
ATOM 1350 N N . LEU A 1 182 ? 11.633 -28.953 -0.896 1 95.56 182 LEU A N 1
ATOM 1351 C CA . LEU A 1 182 ? 11.148 -28.906 -2.271 1 95.56 182 LEU A CA 1
ATOM 1352 C C . LEU A 1 182 ? 10.102 -30 -2.516 1 95.56 182 LEU A C 1
ATOM 1354 O O . LEU A 1 182 ? 9.109 -29.766 -3.209 1 95.56 182 LEU A O 1
ATOM 1358 N N . VAL A 1 183 ? 10.312 -31.141 -1.938 1 94 183 VAL A N 1
ATOM 1359 C CA . VAL A 1 183 ? 9.406 -32.25 -2.102 1 94 183 VAL A CA 1
ATOM 1360 C C . VAL A 1 183 ? 8.047 -31.922 -1.48 1 94 183 VAL A C 1
ATOM 1362 O O . VAL A 1 183 ? 7.004 -32.156 -2.086 1 94 183 VAL A O 1
ATOM 1365 N N . ASP A 1 184 ? 8.078 -31.312 -0.346 1 94.5 184 ASP A N 1
ATOM 1366 C CA . ASP A 1 184 ? 6.836 -30.922 0.319 1 94.5 184 ASP A CA 1
ATOM 1367 C C . ASP A 1 184 ? 6.109 -29.844 -0.47 1 94.5 184 ASP A C 1
ATOM 1369 O O . ASP A 1 184 ? 4.883 -29.875 -0.584 1 94.5 184 ASP A O 1
ATOM 1373 N N . ALA A 1 185 ? 6.879 -28.906 -0.949 1 92.44 185 ALA A N 1
ATOM 1374 C CA . ALA A 1 185 ? 6.281 -27.828 -1.716 1 92.44 185 ALA A CA 1
ATOM 1375 C C . ALA A 1 185 ? 5.602 -28.344 -2.977 1 92.44 185 ALA A C 1
ATOM 1377 O O . ALA A 1 185 ? 4.512 -27.906 -3.334 1 92.44 185 ALA A O 1
ATOM 1378 N N . ALA A 1 186 ? 6.27 -29.266 -3.656 1 89.81 186 ALA A N 1
ATOM 1379 C CA . ALA A 1 186 ? 5.715 -29.844 -4.875 1 89.81 186 ALA A CA 1
ATOM 1380 C C . ALA A 1 186 ? 4.387 -30.531 -4.59 1 89.81 186 ALA A C 1
ATOM 1382 O O . ALA A 1 186 ? 3.443 -30.438 -5.383 1 89.81 186 ALA A O 1
ATOM 1383 N N . HIS A 1 187 ? 4.363 -31.172 -3.494 1 86.94 187 HIS A N 1
ATOM 1384 C CA . HIS A 1 187 ? 3.139 -31.859 -3.109 1 86.94 187 HIS A CA 1
ATOM 1385 C C . HIS A 1 187 ? 2.049 -30.875 -2.703 1 86.94 187 HIS A C 1
ATOM 1387 O O . HIS A 1 187 ? 0.903 -30.984 -3.145 1 86.94 187 HIS A O 1
ATOM 1393 N N . LEU A 1 188 ? 2.438 -29.969 -1.883 1 83.06 188 LEU A N 1
ATOM 1394 C CA . LEU A 1 188 ? 1.498 -29 -1.317 1 83.06 188 LEU A CA 1
ATOM 1395 C C . LEU A 1 188 ? 0.878 -28.141 -2.412 1 83.06 188 LEU A C 1
ATOM 1397 O O . LEU A 1 188 ? -0.308 -27.812 -2.354 1 83.06 188 LEU A O 1
ATOM 1401 N N . LEU A 1 189 ? 1.693 -27.812 -3.41 1 75.81 189 LEU A N 1
ATOM 1402 C CA . LEU A 1 189 ? 1.249 -26.859 -4.426 1 75.81 189 LEU A CA 1
ATOM 1403 C C . LEU A 1 189 ? 0.798 -27.594 -5.688 1 75.81 189 LEU A C 1
ATOM 1405 O O . LEU A 1 189 ? 0.509 -26.969 -6.707 1 75.81 189 LEU A O 1
ATOM 1409 N N . ARG A 1 190 ? 0.774 -28.891 -5.59 1 77.88 190 ARG A N 1
ATOM 1410 C CA . ARG A 1 190 ? 0.364 -29.719 -6.719 1 77.88 190 ARG A CA 1
ATOM 1411 C C . ARG A 1 190 ? 1.098 -29.312 -7.992 1 77.88 190 ARG A C 1
ATOM 1413 O O . ARG A 1 190 ? 0.475 -29.109 -9.039 1 77.88 190 ARG A O 1
ATOM 1420 N N . ALA A 1 191 ? 2.322 -29.109 -7.828 1 78.56 191 ALA A N 1
ATOM 1421 C CA . ALA A 1 191 ? 3.139 -28.594 -8.922 1 78.56 191 ALA A CA 1
ATOM 1422 C C . ALA A 1 191 ? 3.49 -29.688 -9.914 1 78.56 191 ALA A C 1
ATOM 1424 O O . ALA A 1 191 ? 3.844 -29.406 -11.062 1 78.56 191 ALA A O 1
ATOM 1425 N N . GLY A 1 192 ? 3.359 -30.922 -9.508 1 78.5 192 GLY A N 1
ATOM 1426 C CA . GLY A 1 192 ? 3.809 -32 -10.375 1 78.5 192 GLY A CA 1
ATOM 1427 C C . GLY A 1 192 ? 5.309 -31.984 -10.617 1 78.5 192 GLY A C 1
ATOM 1428 O O . GLY A 1 192 ? 6.094 -31.969 -9.664 1 78.5 192 GLY A O 1
ATOM 1429 N N . ASN A 1 193 ? 5.715 -32 -11.844 1 85.06 193 ASN A N 1
ATOM 1430 C CA . ASN A 1 193 ? 7.129 -31.953 -12.203 1 85.06 193 ASN A CA 1
ATOM 1431 C C . ASN A 1 193 ? 7.555 -30.547 -12.625 1 85.06 193 ASN A C 1
ATOM 1433 O O . ASN A 1 193 ? 8.289 -30.375 -13.602 1 85.06 193 ASN A O 1
ATOM 1437 N N . ARG A 1 194 ? 7.07 -29.578 -11.883 1 88.38 194 ARG A N 1
ATOM 1438 C CA . ARG A 1 194 ? 7.371 -28.203 -12.242 1 88.38 194 ARG A CA 1
ATOM 1439 C C . ARG A 1 194 ? 7.996 -27.453 -11.062 1 88.38 194 ARG A C 1
ATOM 1441 O O . ARG A 1 194 ? 7.762 -27.797 -9.906 1 88.38 194 ARG A O 1
ATOM 1448 N N . VAL A 1 195 ? 8.789 -26.516 -11.414 1 92.56 195 VAL A N 1
ATOM 1449 C CA . VAL A 1 195 ? 9.383 -25.609 -10.438 1 92.56 195 VAL A CA 1
ATOM 1450 C C . VAL A 1 195 ? 9.172 -24.172 -10.883 1 92.56 195 VAL A C 1
ATOM 1452 O O . VAL A 1 195 ? 8.773 -23.906 -12.016 1 92.56 195 VAL A O 1
ATOM 1455 N N . SER A 1 196 ? 9.352 -23.297 -9.984 1 92.12 196 SER A N 1
ATOM 1456 C CA . SER A 1 196 ? 9.125 -21.891 -10.297 1 92.12 196 SER A CA 1
ATOM 1457 C C . SER A 1 196 ? 10.359 -21.25 -10.93 1 92.12 196 SER A C 1
ATOM 1459 O O . SER A 1 196 ? 10.25 -20.547 -11.922 1 92.12 196 SER A O 1
ATOM 1461 N N . TYR A 1 197 ? 11.531 -21.531 -10.312 1 95.19 197 TYR A N 1
ATOM 1462 C CA . TYR A 1 197 ? 12.789 -20.922 -10.742 1 95.19 197 TYR A CA 1
ATOM 1463 C C . TYR A 1 197 ? 13.938 -21.906 -10.625 1 95.19 197 TYR A C 1
ATOM 1465 O O . TYR A 1 197 ? 13.828 -22.922 -9.922 1 95.19 197 TYR A O 1
ATOM 1473 N N . PHE A 1 198 ? 14.969 -21.641 -11.406 1 96.81 198 PHE A N 1
ATOM 1474 C CA . PHE A 1 198 ? 16.281 -22.234 -11.164 1 96.81 198 PHE A CA 1
ATOM 1475 C C . PHE A 1 198 ? 17.297 -21.188 -10.766 1 96.81 198 PHE A C 1
ATOM 1477 O O . PHE A 1 198 ? 17.438 -20.156 -11.445 1 96.81 198 PHE A O 1
ATOM 1484 N N . LEU A 1 199 ? 17.875 -21.391 -9.602 1 97.06 199 LEU A N 1
ATOM 1485 C CA . LEU A 1 199 ? 19.016 -20.578 -9.211 1 97.06 199 LEU A CA 1
ATOM 1486 C C . LEU A 1 199 ? 20.312 -21.156 -9.758 1 97.06 199 LEU A C 1
ATOM 1488 O O . LEU A 1 199 ? 20.781 -22.188 -9.281 1 97.06 199 LEU A O 1
ATOM 1492 N N . VAL A 1 200 ? 20.891 -20.422 -10.68 1 97.5 200 VAL A N 1
ATOM 1493 C CA . VAL A 1 200 ? 22.078 -20.906 -11.367 1 97.5 200 VAL A CA 1
ATOM 1494 C C . VAL A 1 200 ? 23.312 -20.156 -10.844 1 97.5 200 VAL A C 1
ATOM 1496 O O . VAL A 1 200 ? 23.344 -18.922 -10.852 1 97.5 200 VAL A O 1
ATOM 1499 N N . GLN A 1 201 ? 24.203 -20.922 -10.43 1 95.38 201 GLN A N 1
ATOM 1500 C CA . GLN A 1 201 ? 25.469 -20.328 -10.031 1 95.38 201 GLN A CA 1
ATOM 1501 C C . GLN A 1 201 ? 26.484 -20.375 -11.172 1 95.38 201 GLN A C 1
ATOM 1503 O O . GLN A 1 201 ? 26.734 -21.438 -11.742 1 95.38 201 GLN A O 1
ATOM 1508 N N . PRO A 1 202 ? 27.016 -19.203 -11.406 1 95.38 202 PRO A N 1
ATOM 1509 C CA . PRO A 1 202 ? 28.016 -19.172 -12.477 1 95.38 202 PRO A CA 1
ATOM 1510 C C . PRO A 1 202 ? 29.328 -19.875 -12.086 1 95.38 202 PRO A C 1
ATOM 1512 O O . PRO A 1 202 ? 29.734 -19.812 -10.93 1 95.38 202 PRO A O 1
ATOM 1515 N N . THR A 1 203 ? 29.969 -20.547 -13.102 1 94.5 203 THR A N 1
ATOM 1516 C CA . THR A 1 203 ? 31.297 -21.094 -12.898 1 94.5 203 THR A CA 1
ATOM 1517 C C . THR A 1 203 ? 32.312 -19.969 -12.742 1 94.5 203 THR A C 1
ATOM 1519 O O . THR A 1 203 ? 32.094 -18.844 -13.195 1 94.5 203 THR A O 1
ATOM 1522 N N . VAL A 1 204 ? 33.406 -20.391 -12.086 1 92.12 204 VAL A N 1
ATOM 1523 C CA . VAL A 1 204 ? 34.469 -19.406 -11.891 1 92.12 204 VAL A CA 1
ATOM 1524 C C . VAL A 1 204 ? 34.906 -18.844 -13.242 1 92.12 204 VAL A C 1
ATOM 1526 O O . VAL A 1 204 ? 35.125 -19.594 -14.195 1 92.12 204 VAL A O 1
ATOM 1529 N N . GLY A 1 205 ? 34.906 -17.531 -13.406 1 92.38 205 GLY A N 1
ATOM 1530 C CA . GLY A 1 205 ? 35.344 -16.875 -14.633 1 92.38 205 GLY A CA 1
ATOM 1531 C C . GLY A 1 205 ? 34.188 -16.328 -15.453 1 92.38 205 GLY A C 1
ATOM 1532 O O . GLY A 1 205 ? 34.406 -15.492 -16.344 1 92.38 205 GLY A O 1
ATOM 1533 N N . PHE A 1 206 ? 33.062 -16.812 -15.203 1 93.81 206 PHE A N 1
ATOM 1534 C CA . PHE A 1 206 ? 31.875 -16.328 -15.922 1 93.81 206 PHE A CA 1
ATOM 1535 C C . PHE A 1 206 ? 31.141 -15.281 -15.094 1 93.81 206 PHE A C 1
ATOM 1537 O O . PHE A 1 206 ? 30.984 -15.43 -13.883 1 93.81 206 PHE A O 1
ATOM 1544 N N . THR A 1 207 ? 30.766 -14.297 -15.852 1 94.25 207 THR A N 1
ATOM 1545 C CA . THR A 1 207 ? 29.906 -13.305 -15.203 1 94.25 207 THR A CA 1
ATOM 1546 C C . THR A 1 207 ? 28.438 -13.711 -15.297 1 94.25 207 THR A C 1
ATOM 1548 O O . THR A 1 207 ? 28.078 -14.539 -16.125 1 94.25 207 THR A O 1
ATOM 1551 N N . GLY A 1 208 ? 27.594 -13.164 -14.445 1 95.81 208 GLY A N 1
ATOM 1552 C CA . GLY A 1 208 ? 26.156 -13.406 -14.5 1 95.81 208 GLY A CA 1
ATOM 1553 C C . GLY A 1 208 ? 25.562 -13.102 -15.859 1 95.81 208 GLY A C 1
ATOM 1554 O O . GLY A 1 208 ? 24.734 -13.867 -16.375 1 95.81 208 GLY A O 1
ATOM 1555 N N . ASP A 1 209 ? 26.047 -12.039 -16.469 1 96.44 209 ASP 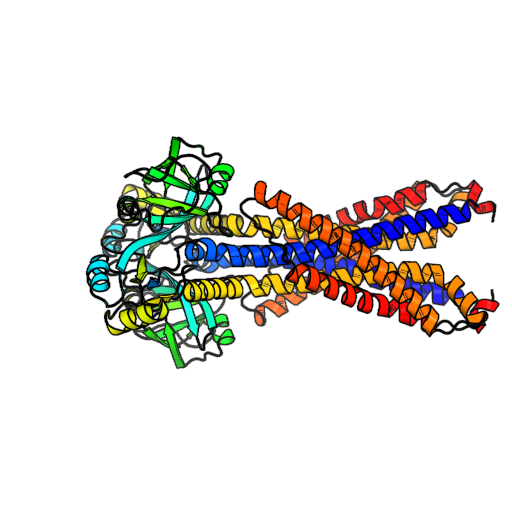A N 1
ATOM 1556 C CA . ASP A 1 209 ? 25.531 -11.625 -17.766 1 96.44 209 ASP A CA 1
ATOM 1557 C C . ASP A 1 209 ? 25.875 -12.648 -18.844 1 96.44 209 ASP A C 1
ATOM 1559 O O . ASP A 1 209 ? 25.062 -12.914 -19.75 1 96.44 209 ASP A O 1
ATOM 1563 N N . GLN A 1 210 ? 27.031 -13.148 -18.75 1 96.5 210 GLN A N 1
ATOM 1564 C CA . GLN A 1 210 ? 27.438 -14.164 -19.719 1 96.5 210 GLN A CA 1
ATOM 1565 C C . GLN A 1 210 ? 26.594 -15.422 -19.594 1 96.5 210 GLN A C 1
ATOM 1567 O O . GLN A 1 210 ? 26.234 -16.031 -20.594 1 96.5 210 GLN A O 1
ATOM 1572 N N . VAL A 1 211 ? 26.344 -15.766 -18.359 1 96.94 211 VAL A N 1
ATOM 1573 C CA . VAL A 1 211 ? 25.516 -16.938 -18.125 1 96.94 211 VAL A CA 1
ATOM 1574 C C . VAL A 1 211 ? 24.094 -16.688 -18.625 1 96.94 211 VAL A C 1
ATOM 1576 O O . VAL A 1 211 ? 23.469 -17.578 -19.219 1 96.94 211 VAL A O 1
ATOM 1579 N N . VAL A 1 212 ? 23.594 -15.516 -18.406 1 97.31 212 VAL A N 1
ATOM 1580 C CA . VAL A 1 212 ? 22.266 -15.133 -18.906 1 97.31 212 VAL A CA 1
ATOM 1581 C C . VAL A 1 212 ? 22.203 -15.312 -20.422 1 97.31 212 VAL A C 1
ATOM 1583 O O . VAL A 1 212 ? 21.281 -15.93 -20.938 1 97.31 212 VAL A O 1
ATOM 1586 N N . ASP A 1 213 ? 23.188 -14.867 -21.094 1 96.56 213 ASP A N 1
ATOM 1587 C CA . ASP A 1 213 ? 23.25 -14.961 -22.547 1 96.56 213 ASP A CA 1
ATOM 1588 C C . ASP A 1 213 ? 23.328 -16.422 -22.984 1 96.56 213 ASP A C 1
ATOM 1590 O O . ASP A 1 213 ? 22.672 -16.812 -23.953 1 96.56 213 ASP A O 1
ATOM 1594 N N . SER A 1 214 ? 24.109 -17.156 -22.266 1 96.38 214 SER A N 1
ATOM 1595 C CA . SER A 1 214 ? 24.281 -18.562 -22.594 1 96.38 214 SER A CA 1
ATOM 1596 C C . SER A 1 214 ? 22.969 -19.328 -22.438 1 96.38 214 SER A C 1
ATOM 1598 O O . SER A 1 214 ? 22.625 -20.172 -23.266 1 96.38 214 SER A O 1
ATOM 1600 N N . VAL A 1 215 ? 22.281 -19.016 -21.359 1 96.44 215 VAL A N 1
ATOM 1601 C CA . VAL A 1 215 ? 21.016 -19.688 -21.094 1 96.44 215 VAL A CA 1
ATOM 1602 C C . VAL A 1 215 ? 19.984 -19.328 -22.156 1 96.44 215 VAL A C 1
ATOM 1604 O O . VAL A 1 215 ? 19.312 -20.203 -22.719 1 96.44 215 VAL A O 1
ATOM 1607 N N . ARG A 1 216 ? 19.891 -18.109 -22.469 1 95 216 ARG A N 1
ATOM 1608 C CA . ARG A 1 216 ? 18.922 -17.641 -23.438 1 95 216 ARG A CA 1
ATOM 1609 C C . ARG A 1 216 ? 19.172 -18.25 -24.812 1 95 216 ARG A C 1
ATOM 1611 O O . ARG A 1 216 ? 18.25 -18.531 -25.562 1 95 216 ARG A O 1
ATOM 1618 N N . LYS A 1 217 ? 20.375 -18.484 -25.156 1 93.88 217 LYS A N 1
ATOM 1619 C CA . LYS A 1 217 ? 20.766 -19.016 -26.453 1 93.88 217 LYS A CA 1
ATOM 1620 C C . LYS A 1 217 ? 20.625 -20.547 -26.484 1 93.88 217 LYS A C 1
ATOM 1622 O O . LYS A 1 217 ? 20.203 -21.109 -27.5 1 93.88 217 LYS A O 1
ATOM 1627 N N . SER A 1 218 ? 20.922 -21.172 -25.406 1 93.12 218 SER A N 1
ATOM 1628 C CA . SER A 1 218 ? 21.109 -22.625 -25.422 1 93.12 218 SER A CA 1
ATOM 1629 C C . SER A 1 218 ? 19.859 -23.344 -24.953 1 93.12 218 SER A C 1
ATOM 1631 O O . SER A 1 218 ? 19.688 -24.531 -25.234 1 93.12 218 SER A O 1
ATOM 1633 N N . VAL A 1 219 ? 19.047 -22.688 -24.188 1 94 219 VAL A N 1
ATOM 1634 C CA . VAL A 1 219 ? 17.891 -23.391 -23.625 1 94 219 VAL A CA 1
ATOM 1635 C C . VAL A 1 219 ? 16.609 -22.688 -24.016 1 94 219 VAL A C 1
ATOM 1637 O O . VAL A 1 219 ? 16.016 -21.953 -23.219 1 94 219 VAL A O 1
ATOM 1640 N N . PRO A 1 220 ? 16.125 -23.047 -25.156 1 88.06 220 PRO A N 1
ATOM 1641 C CA . PRO A 1 220 ? 14.852 -22.438 -25.547 1 88.06 220 PRO A CA 1
ATOM 1642 C C . PRO A 1 220 ? 13.719 -22.734 -24.562 1 88.06 220 PRO A C 1
ATOM 1644 O O . PRO A 1 220 ? 13.672 -23.812 -23.969 1 88.06 220 PRO A O 1
ATOM 1647 N N . GLY A 1 221 ? 12.898 -21.797 -24.266 1 87.44 221 GLY A N 1
ATOM 1648 C CA . GLY A 1 221 ? 11.781 -21.953 -23.344 1 87.44 221 GLY A CA 1
ATOM 1649 C C . GLY A 1 221 ? 12.062 -21.438 -21.953 1 87.44 221 GLY A C 1
ATOM 1650 O O . GLY A 1 221 ? 11.219 -21.547 -21.062 1 87.44 221 GLY A O 1
ATOM 1651 N N . MET A 1 222 ? 13.297 -21 -21.812 1 92.38 222 MET A N 1
ATOM 1652 C CA . MET A 1 222 ? 13.656 -20.391 -20.531 1 92.38 222 MET A CA 1
ATOM 1653 C C . MET A 1 222 ? 14.234 -19 -20.75 1 92.38 222 MET A C 1
ATOM 1655 O O . MET A 1 222 ? 14.734 -18.688 -21.828 1 92.38 222 MET A O 1
ATOM 1659 N N . ASP A 1 223 ? 14.016 -18.172 -19.844 1 93.5 223 ASP A N 1
ATOM 1660 C CA . ASP A 1 223 ? 14.664 -16.875 -19.75 1 93.5 223 ASP A CA 1
ATOM 1661 C C . ASP A 1 223 ? 15.516 -16.766 -18.5 1 93.5 223 ASP A C 1
ATOM 1663 O O . ASP A 1 223 ? 15.445 -17.625 -17.609 1 93.5 223 ASP A O 1
ATOM 1667 N N . ALA A 1 224 ? 16.375 -15.812 -18.531 1 96.75 224 ALA A N 1
ATOM 1668 C CA . ALA A 1 224 ? 17.297 -15.68 -17.406 1 96.75 224 ALA A CA 1
ATOM 1669 C C . ALA A 1 224 ? 17.594 -14.211 -17.109 1 96.75 224 ALA A C 1
ATOM 1671 O O . ALA A 1 224 ? 17.578 -13.375 -18.016 1 96.75 224 ALA A O 1
ATOM 1672 N N . PHE A 1 225 ? 17.797 -13.945 -15.852 1 96.19 225 PHE A N 1
ATOM 1673 C CA . PHE A 1 225 ? 18.156 -12.617 -15.391 1 96.19 225 PHE A CA 1
ATOM 1674 C C . PHE A 1 225 ? 19.219 -12.703 -14.289 1 96.19 225 PHE A C 1
ATOM 1676 O O . PHE A 1 225 ? 19.203 -13.633 -13.484 1 96.19 225 PHE A O 1
ATOM 1683 N N . THR A 1 226 ? 20.109 -11.719 -14.312 1 96.62 226 THR A N 1
ATOM 1684 C CA . THR A 1 226 ? 20.969 -11.586 -13.141 1 96.62 226 THR A CA 1
ATOM 1685 C C . THR A 1 226 ? 20.141 -11.234 -11.906 1 96.62 226 THR A C 1
ATOM 1687 O O . THR A 1 226 ? 19.016 -10.734 -12.023 1 96.62 226 THR A O 1
ATOM 1690 N N . SER A 1 227 ? 20.688 -11.555 -10.773 1 94.81 227 SER A N 1
ATOM 1691 C CA . SER A 1 227 ? 20 -11.211 -9.531 1 94.81 227 SER A CA 1
ATOM 1692 C C . SER A 1 227 ? 19.719 -9.719 -9.461 1 94.81 227 SER A C 1
ATOM 1694 O O . SER A 1 227 ? 18.641 -9.305 -9 1 94.81 227 SER A O 1
ATOM 1696 N N . GLU A 1 228 ? 20.641 -8.945 -9.938 1 94.06 228 GLU A N 1
ATOM 1697 C CA . GLU A 1 228 ? 20.484 -7.496 -9.906 1 94.06 228 GLU A CA 1
ATOM 1698 C C . GLU A 1 228 ? 19.328 -7.043 -10.789 1 94.06 228 GLU A C 1
ATOM 1700 O O . GLU A 1 228 ? 18.484 -6.258 -10.352 1 94.06 228 GLU A O 1
ATOM 1705 N N . THR A 1 229 ? 19.281 -7.535 -11.945 1 93.81 229 THR A N 1
ATOM 1706 C CA . THR A 1 229 ? 18.234 -7.156 -12.883 1 93.81 229 THR A CA 1
ATOM 1707 C C . THR A 1 229 ? 16.875 -7.656 -12.406 1 93.81 229 THR A C 1
ATOM 1709 O O . THR A 1 229 ? 15.875 -6.938 -12.484 1 93.81 229 THR A O 1
ATOM 1712 N N . PHE A 1 230 ? 16.875 -8.867 -11.953 1 93.44 230 PHE A N 1
ATOM 1713 C CA . PHE A 1 230 ? 15.633 -9.461 -11.461 1 93.44 230 PHE A CA 1
ATOM 1714 C C . PHE A 1 230 ? 15.094 -8.68 -10.266 1 93.44 230 PHE A C 1
ATOM 1716 O O . PHE A 1 230 ? 13.883 -8.453 -10.164 1 93.44 230 PHE A O 1
ATOM 1723 N N . ALA A 1 231 ? 15.977 -8.266 -9.398 1 92.19 231 ALA A N 1
ATOM 1724 C CA . ALA A 1 231 ? 15.609 -7.445 -8.242 1 92.19 231 ALA A CA 1
ATOM 1725 C C . ALA A 1 231 ? 15.086 -6.082 -8.688 1 92.19 231 ALA A C 1
ATOM 1727 O O . ALA A 1 231 ? 14.078 -5.598 -8.164 1 92.19 231 ALA A O 1
ATOM 1728 N N . GLU A 1 232 ? 15.758 -5.52 -9.656 1 91.5 232 GLU A N 1
ATOM 1729 C CA . GLU A 1 232 ? 15.344 -4.215 -10.164 1 91.5 232 GLU A CA 1
ATOM 1730 C C . GLU A 1 232 ? 13.953 -4.277 -10.781 1 91.5 232 GLU A C 1
ATOM 1732 O O . GLU A 1 232 ? 13.141 -3.373 -10.586 1 91.5 232 GLU A O 1
ATOM 1737 N N . ASN A 1 233 ? 13.727 -5.305 -11.531 1 90.38 233 ASN A N 1
ATOM 1738 C CA . ASN A 1 233 ? 12.414 -5.492 -12.125 1 90.38 233 ASN A CA 1
ATOM 1739 C C . ASN A 1 233 ? 11.336 -5.66 -11.062 1 90.38 233 ASN A C 1
ATOM 1741 O O . ASN A 1 233 ? 10.227 -5.125 -11.195 1 90.38 233 ASN A O 1
ATOM 1745 N N . SER A 1 234 ? 11.68 -6.398 -10.062 1 88.94 234 SER A N 1
ATOM 1746 C CA . SER A 1 234 ? 10.742 -6.625 -8.969 1 88.94 234 SER A CA 1
ATOM 1747 C C . SER A 1 234 ? 10.422 -5.328 -8.234 1 88.94 234 SER A C 1
ATOM 1749 O O . SER A 1 234 ? 9.273 -5.07 -7.895 1 88.94 234 SER A O 1
ATOM 1751 N N . ARG A 1 235 ? 11.461 -4.535 -8.078 1 87.12 235 ARG A N 1
ATOM 1752 C CA . ARG A 1 235 ? 11.266 -3.242 -7.434 1 87.12 235 ARG A CA 1
ATOM 1753 C C . ARG A 1 235 ? 10.391 -2.328 -8.289 1 87.12 235 ARG A C 1
ATOM 1755 O O . ARG A 1 235 ? 9.555 -1.594 -7.762 1 87.12 235 ARG A O 1
ATOM 1762 N N . ALA A 1 236 ? 10.602 -2.385 -9.531 1 85.81 236 ALA A N 1
ATOM 1763 C CA . ALA A 1 236 ? 9.859 -1.526 -10.453 1 85.81 236 ALA A CA 1
ATOM 1764 C C . ALA A 1 236 ? 8.367 -1.807 -10.375 1 85.81 236 ALA A C 1
ATOM 1766 O O . ALA A 1 236 ? 7.547 -0.884 -10.453 1 85.81 236 ALA A O 1
ATOM 1767 N N . ILE A 1 237 ? 8.039 -3.039 -10.211 1 81.88 237 ILE A N 1
ATOM 1768 C CA . ILE A 1 237 ? 6.637 -3.418 -10.148 1 81.88 237 ILE A CA 1
ATOM 1769 C C . ILE A 1 237 ? 6.016 -2.865 -8.867 1 81.88 237 ILE A C 1
ATOM 1771 O O . ILE A 1 237 ? 4.898 -2.338 -8.883 1 81.88 237 ILE A O 1
ATOM 1775 N N . VAL A 1 238 ? 6.695 -2.986 -7.797 1 78.12 238 VAL A N 1
ATOM 1776 C CA . VAL A 1 238 ? 6.188 -2.498 -6.516 1 78.12 238 VAL A CA 1
ATOM 1777 C C . VAL A 1 238 ? 6.027 -0.981 -6.57 1 78.12 238 VAL A C 1
ATOM 1779 O O . VAL A 1 238 ? 5.027 -0.44 -6.09 1 78.12 238 VAL A O 1
ATOM 1782 N N . ILE A 1 239 ? 7.043 -0.35 -7.164 1 80.12 239 ILE A N 1
ATOM 1783 C CA . ILE A 1 239 ? 7.004 1.104 -7.281 1 80.12 239 ILE A CA 1
ATOM 1784 C C . ILE A 1 239 ? 5.801 1.522 -8.117 1 80.12 239 ILE A C 1
ATOM 1786 O O . ILE A 1 239 ? 5.117 2.496 -7.793 1 80.12 239 ILE A O 1
ATOM 1790 N N . SER A 1 240 ? 5.555 0.79 -9.125 1 75.69 240 SER A N 1
ATOM 1791 C CA . SER A 1 240 ? 4.43 1.122 -9.992 1 75.69 240 SER A CA 1
ATOM 1792 C C . SER A 1 240 ? 3.102 0.944 -9.266 1 75.69 240 SER A C 1
ATOM 1794 O O . SER A 1 240 ? 2.137 1.662 -9.539 1 75.69 240 SER A O 1
ATOM 1796 N N . MET A 1 241 ? 3.08 -0.011 -8.344 1 74 241 MET A N 1
ATOM 1797 C CA . MET A 1 241 ? 1.837 -0.342 -7.648 1 74 241 MET A CA 1
ATOM 1798 C C . MET A 1 241 ? 1.555 0.657 -6.531 1 74 241 MET A C 1
ATOM 1800 O O . MET A 1 241 ? 0.421 1.116 -6.375 1 74 241 MET A O 1
ATOM 1804 N N . ILE A 1 242 ? 2.6 0.984 -5.707 1 72.31 242 ILE A N 1
ATOM 1805 C CA . ILE A 1 242 ? 2.332 1.74 -4.488 1 72.31 242 ILE A CA 1
ATOM 1806 C C . ILE A 1 242 ? 2.941 3.137 -4.602 1 72.31 242 ILE A C 1
ATOM 1808 O O . ILE A 1 242 ? 2.715 3.99 -3.742 1 72.31 242 ILE A O 1
ATOM 1812 N N . GLY A 1 243 ? 3.648 3.416 -5.676 1 71.62 243 GLY A N 1
ATOM 1813 C CA . GLY A 1 243 ? 4.395 4.656 -5.809 1 71.62 243 GLY A CA 1
ATOM 1814 C C . GLY A 1 243 ? 3.508 5.883 -5.91 1 71.62 243 GLY A C 1
ATOM 1815 O O . GLY A 1 243 ? 3.695 6.855 -5.176 1 71.62 243 GLY A O 1
ATOM 1816 N N . ARG A 1 244 ? 2.512 5.773 -6.648 1 71.44 244 ARG A N 1
ATOM 1817 C CA . ARG A 1 244 ? 1.714 6.965 -6.906 1 71.44 244 ARG A CA 1
ATOM 1818 C C . ARG A 1 244 ? 0.9 7.355 -5.676 1 71.44 244 ARG A C 1
ATOM 1820 O O . ARG A 1 244 ? 0.935 8.508 -5.246 1 71.44 244 ARG A O 1
ATOM 1827 N N . PRO A 1 245 ? 0.143 6.348 -5.07 1 71.44 245 PRO A N 1
ATOM 1828 C CA . PRO A 1 245 ? -0.6 6.734 -3.867 1 71.44 245 PRO A CA 1
ATOM 1829 C C . PRO A 1 245 ? 0.299 7.316 -2.779 1 71.44 245 PRO A C 1
ATOM 1831 O O . PRO A 1 245 ? -0.058 8.312 -2.145 1 71.44 245 PRO A O 1
ATOM 1834 N N . LEU A 1 246 ? 1.409 6.777 -2.639 1 76 246 LEU A N 1
ATOM 1835 C CA . LEU A 1 246 ? 2.314 7.238 -1.592 1 76 246 LEU A CA 1
ATOM 1836 C C . LEU A 1 246 ? 2.887 8.609 -1.931 1 76 246 LEU A C 1
ATOM 1838 O O . LEU A 1 246 ? 2.986 9.477 -1.061 1 76 246 LEU A O 1
ATOM 1842 N N . ARG A 1 247 ? 3.232 8.82 -3.186 1 75 247 ARG A N 1
ATOM 1843 C CA . ARG A 1 247 ? 3.742 10.125 -3.602 1 75 247 ARG A CA 1
ATOM 1844 C C . ARG A 1 247 ? 2.689 11.211 -3.41 1 75 247 ARG A C 1
ATOM 1846 O O . ARG A 1 247 ? 3.012 12.328 -3.012 1 75 247 ARG A O 1
ATOM 1853 N N . THR A 1 248 ? 1.5 10.883 -3.719 1 73.75 248 THR A N 1
ATOM 1854 C CA . THR A 1 248 ? 0.405 11.828 -3.529 1 73.75 248 THR A CA 1
ATOM 1855 C C . THR A 1 248 ? 0.25 12.188 -2.055 1 73.75 248 THR A C 1
ATOM 1857 O O . THR A 1 248 ? 0.074 13.359 -1.713 1 73.75 248 THR A O 1
ATOM 1860 N N . MET A 1 249 ? 0.36 11.203 -1.23 1 75.12 249 MET A N 1
ATOM 1861 C CA . MET A 1 249 ? 0.232 11.422 0.207 1 75.12 249 MET A CA 1
ATOM 1862 C C . MET A 1 249 ? 1.372 12.297 0.726 1 75.12 249 MET A C 1
ATOM 1864 O O . MET A 1 249 ? 1.157 13.172 1.568 1 75.12 249 MET A O 1
ATOM 1868 N N . ILE A 1 250 ? 2.512 12.031 0.255 1 78.5 250 ILE A N 1
ATOM 1869 C CA . ILE A 1 250 ? 3.676 12.82 0.639 1 78.5 250 ILE A CA 1
ATOM 1870 C C . ILE A 1 250 ? 3.482 14.273 0.204 1 78.5 250 ILE A C 1
ATOM 1872 O O . ILE A 1 250 ? 3.785 15.195 0.959 1 78.5 250 ILE A O 1
ATOM 1876 N N . GLY A 1 251 ? 2.963 14.461 -0.981 1 80.75 251 GLY A N 1
ATOM 1877 C CA . GLY A 1 251 ? 2.678 15.797 -1.47 1 80.75 251 GLY A CA 1
ATOM 1878 C C . GLY A 1 251 ? 1.695 16.562 -0.596 1 80.75 251 GLY A C 1
ATOM 1879 O O . GLY A 1 251 ? 1.92 17.719 -0.27 1 80.75 251 GLY A O 1
ATOM 1880 N N . ILE A 1 252 ? 0.671 15.852 -0.204 1 79.31 252 ILE A N 1
ATOM 1881 C CA . ILE A 1 252 ? -0.338 16.484 0.642 1 79.31 252 ILE A CA 1
ATOM 1882 C C . ILE A 1 252 ? 0.257 16.781 2.016 1 79.31 252 ILE A C 1
ATOM 1884 O O . ILE A 1 252 ? 0.007 17.844 2.584 1 79.31 252 ILE A O 1
ATOM 1888 N N . ALA A 1 253 ? 0.98 15.797 2.5 1 79.12 253 ALA A N 1
ATOM 1889 C CA . ALA A 1 253 ? 1.629 16 3.793 1 79.12 253 ALA A CA 1
ATOM 1890 C C . ALA A 1 253 ? 2.543 17.219 3.766 1 79.12 253 ALA A C 1
ATOM 1892 O O . ALA A 1 253 ? 2.609 17.969 4.738 1 79.12 253 ALA A O 1
ATOM 1893 N N . ALA A 1 254 ? 3.209 17.391 2.686 1 80.69 254 ALA A N 1
ATOM 1894 C CA . ALA A 1 254 ? 4.086 18.547 2.518 1 80.69 254 ALA A CA 1
ATOM 1895 C C . ALA A 1 254 ? 3.291 19.844 2.535 1 80.69 254 ALA A C 1
ATOM 1897 O O . ALA A 1 254 ? 3.732 20.844 3.107 1 80.69 254 ALA A O 1
ATOM 1898 N N . LEU A 1 255 ? 2.176 19.875 1.959 1 82.62 255 LEU A N 1
ATOM 1899 C CA . LEU A 1 255 ? 1.309 21.062 1.951 1 82.62 255 LEU A CA 1
ATOM 1900 C C . LEU A 1 255 ? 0.854 21.406 3.363 1 82.62 255 LEU A C 1
ATOM 1902 O O . LEU A 1 255 ? 0.772 22.578 3.721 1 82.62 255 LEU A O 1
ATOM 1906 N N . VAL A 1 256 ? 0.592 20.375 4.098 1 78.5 256 VAL A N 1
ATOM 1907 C CA . VAL A 1 256 ? 0.219 20.562 5.496 1 78.5 256 VAL A CA 1
ATOM 1908 C C . VAL A 1 256 ? 1.374 21.219 6.254 1 78.5 256 VAL A C 1
ATOM 1910 O O . VAL A 1 256 ? 1.159 22.109 7.078 1 78.5 256 VAL A O 1
ATOM 1913 N N . GLY A 1 257 ? 2.533 20.719 5.953 1 78.62 257 GLY A N 1
ATOM 1914 C CA . GLY A 1 257 ? 3.703 21.328 6.574 1 78.62 257 GLY A CA 1
ATOM 1915 C C . GLY A 1 257 ? 3.861 22.797 6.25 1 78.62 257 GLY A C 1
ATOM 1916 O O . GLY A 1 257 ? 4.172 23.609 7.133 1 78.62 257 GLY A O 1
ATOM 1917 N N . VAL A 1 258 ? 3.625 23.188 5.066 1 81.62 258 VAL A N 1
ATOM 1918 C CA . VAL A 1 258 ? 3.699 24.578 4.637 1 81.62 258 VAL A CA 1
ATOM 1919 C C . VAL A 1 258 ? 2.668 25.406 5.398 1 81.62 258 VAL A C 1
ATOM 1921 O O . VAL A 1 258 ? 2.977 26.5 5.887 1 81.62 258 VAL A O 1
ATOM 1924 N N . ALA A 1 259 ? 1.535 24.875 5.52 1 78.81 259 ALA A N 1
ATOM 1925 C CA . ALA A 1 259 ? 0.462 25.578 6.227 1 78.81 259 ALA A CA 1
ATOM 1926 C C . ALA A 1 259 ? 0.808 25.766 7.699 1 78.81 259 ALA A C 1
ATOM 1928 O O . ALA A 1 259 ? 0.526 26.812 8.273 1 78.81 259 ALA A O 1
ATOM 1929 N N . LEU A 1 260 ? 1.404 24.75 8.211 1 79.56 260 LEU A N 1
ATOM 1930 C CA . LEU A 1 260 ? 1.758 24.812 9.625 1 79.56 260 LEU A CA 1
ATOM 1931 C C . LEU A 1 260 ? 2.822 25.875 9.875 1 79.56 260 LEU A C 1
ATOM 1933 O O . LEU A 1 260 ? 2.707 26.656 10.812 1 79.56 260 LEU A O 1
ATOM 1937 N N . VAL A 1 261 ? 3.779 25.922 9.055 1 80.56 261 VAL A N 1
ATOM 1938 C CA . VAL A 1 261 ? 4.852 26.891 9.195 1 80.56 261 VAL A CA 1
ATOM 1939 C C . VAL A 1 261 ? 4.312 28.297 8.93 1 80.56 261 VAL A C 1
ATOM 1941 O O . VAL A 1 261 ? 4.594 29.234 9.68 1 80.56 261 VAL A O 1
ATOM 1944 N N . GLY A 1 262 ? 3.592 28.391 7.91 1 81.94 262 GLY A N 1
ATOM 1945 C CA . GLY A 1 262 ? 3.008 29.688 7.562 1 81.94 262 GLY A CA 1
ATOM 1946 C C . GLY A 1 262 ? 2.135 30.266 8.664 1 81.94 262 GLY A C 1
ATOM 1947 O O . GLY A 1 262 ? 2.244 31.438 8.992 1 81.94 262 GLY A O 1
ATOM 1948 N N . LEU A 1 263 ? 1.357 29.438 9.219 1 78.62 263 LEU A N 1
ATOM 1949 C CA . LEU A 1 263 ? 0.467 29.875 10.289 1 78.62 263 LEU A CA 1
ATOM 1950 C C . LEU A 1 263 ? 1.264 30.312 11.516 1 78.62 263 LEU A C 1
ATOM 1952 O O . LEU A 1 263 ? 0.912 31.297 12.172 1 78.62 263 LEU A O 1
ATOM 1956 N N . THR A 1 264 ? 2.248 29.656 11.766 1 77.25 264 THR A N 1
ATOM 1957 C CA . THR A 1 264 ? 3.064 29.984 12.93 1 77.25 264 THR A CA 1
ATOM 1958 C C . THR A 1 264 ? 3.803 31.297 12.734 1 77.25 264 THR A C 1
ATOM 1960 O O . THR A 1 264 ? 3.816 32.156 13.633 1 77.25 264 THR A O 1
ATOM 1963 N N . VAL A 1 265 ? 4.363 31.391 11.594 1 80.88 265 VAL A N 1
ATOM 1964 C CA . VAL A 1 265 ? 5.137 32.594 11.328 1 80.88 265 VAL A CA 1
ATOM 1965 C C . VAL A 1 265 ? 4.203 33.812 11.242 1 80.88 265 VAL A C 1
ATOM 1967 O O . VAL A 1 265 ? 4.547 34.906 11.703 1 80.88 265 VAL A O 1
ATOM 1970 N N . LEU A 1 266 ? 3.098 33.562 10.688 1 80.62 266 LEU A N 1
ATOM 1971 C CA . LEU A 1 266 ? 2.121 34.656 10.609 1 80.62 266 LEU A CA 1
ATOM 1972 C C . LEU A 1 266 ? 1.682 35.094 12 1 80.62 266 LEU A C 1
ATOM 1974 O O . LEU A 1 266 ? 1.535 36.281 12.266 1 80.62 266 LEU A O 1
ATOM 1978 N N . ALA A 1 267 ? 1.452 34.156 12.82 1 74.12 267 ALA A N 1
ATOM 1979 C CA . ALA A 1 267 ? 1.034 34.469 14.188 1 74.12 267 ALA A CA 1
ATOM 1980 C C . ALA A 1 267 ? 2.105 35.25 14.93 1 74.12 267 ALA A C 1
ATOM 1982 O O . ALA A 1 267 ? 1.799 36.25 15.602 1 74.12 267 ALA A O 1
ATOM 1983 N N . VAL A 1 268 ? 3.301 34.875 14.75 1 74.19 268 VAL A N 1
ATOM 1984 C CA . VAL A 1 268 ? 4.41 35.562 15.422 1 74.19 268 VAL A CA 1
ATOM 1985 C C . VAL A 1 268 ? 4.617 36.938 14.828 1 74.19 268 VAL A C 1
ATOM 1987 O O . VAL A 1 268 ? 4.863 37.906 15.562 1 74.19 268 VAL A O 1
ATOM 1990 N N . THR A 1 269 ? 4.5 37 13.555 1 77.06 269 THR A N 1
ATOM 1991 C CA . THR A 1 269 ? 4.691 38.281 12.867 1 77.06 269 THR A CA 1
ATOM 1992 C C . THR A 1 269 ? 3.588 39.281 13.227 1 77.06 269 THR A C 1
ATOM 1994 O O . THR A 1 269 ? 3.846 40.469 13.383 1 77.06 269 THR A O 1
ATOM 1997 N N . THR A 1 270 ? 2.439 38.781 13.336 1 74.25 270 THR A N 1
ATOM 1998 C CA . THR A 1 270 ? 1.326 39.656 13.695 1 74.25 270 THR A CA 1
ATOM 1999 C C . THR A 1 270 ? 1.509 40.219 15.094 1 74.25 270 THR A C 1
ATOM 2001 O O . THR A 1 270 ? 1.168 41.375 15.352 1 74.25 270 THR A O 1
ATOM 2004 N N . GLU A 1 271 ? 2.029 39.406 15.867 1 69.75 271 GLU A N 1
ATOM 2005 C CA . GLU A 1 271 ? 2.277 39.844 17.234 1 69.75 271 GLU A CA 1
ATOM 2006 C C . GLU A 1 271 ? 3.369 40.938 17.266 1 69.75 271 GLU A C 1
ATOM 2008 O O . GLU A 1 271 ? 3.365 41.781 18.141 1 69.75 271 GLU A O 1
ATOM 2013 N N . GLN A 1 272 ? 4.219 40.844 16.25 1 74.81 272 GLN A N 1
ATOM 2014 C CA . GLN A 1 272 ? 5.367 41.719 16.266 1 74.81 272 GLN A CA 1
ATOM 2015 C C . GLN A 1 272 ? 5.148 42.906 15.32 1 74.81 272 GLN A C 1
ATOM 2017 O O . GLN A 1 272 ? 6.062 43.688 15.086 1 74.81 272 GLN A O 1
ATOM 2022 N N . MET A 1 273 ? 4.043 43 14.844 1 77.62 273 MET A N 1
ATOM 2023 C CA . MET A 1 273 ? 3.781 44.031 13.836 1 77.62 273 MET A CA 1
ATOM 2024 C C . MET A 1 273 ? 4.035 45.438 14.391 1 77.62 273 MET A C 1
ATOM 2026 O O . MET A 1 273 ? 4.566 46.281 13.695 1 77.62 273 MET A O 1
ATOM 2030 N N . SER A 1 274 ? 3.619 45.625 15.664 1 73.94 274 SER A N 1
ATOM 2031 C CA . SER A 1 274 ? 3.842 46.938 16.281 1 73.94 274 SER A CA 1
ATOM 2032 C C . SER A 1 274 ? 5.332 47.219 16.406 1 73.94 274 SER A C 1
ATOM 2034 O O . SER A 1 274 ? 5.766 48.344 16.141 1 73.94 274 SER A O 1
ATOM 2036 N N . ASP A 1 275 ? 5.996 46.188 16.797 1 79.19 275 ASP A N 1
ATOM 2037 C CA . ASP A 1 275 ? 7.445 46.312 16.922 1 79.19 275 ASP A CA 1
ATOM 2038 C C . ASP A 1 275 ? 8.078 46.625 15.562 1 79.19 275 ASP A C 1
ATOM 2040 O O . ASP A 1 275 ? 8.992 47.438 15.461 1 79.19 275 ASP A O 1
ATOM 2044 N N . PHE A 1 276 ? 7.555 46.031 14.57 1 81.31 276 PHE A N 1
ATOM 2045 C CA . PHE A 1 276 ? 8.07 46.219 13.219 1 81.31 276 PHE A CA 1
ATOM 2046 C C . PHE A 1 276 ? 7.762 47.625 12.711 1 81.31 276 PHE A C 1
ATOM 2048 O O . PHE A 1 276 ? 8.57 48.219 12.008 1 81.31 276 PHE A O 1
ATOM 2055 N N . GLY A 1 277 ? 6.641 48.094 13.094 1 79.12 277 GLY A N 1
ATOM 2056 C CA . GLY A 1 277 ? 6.293 49.469 12.75 1 79.12 277 GLY A CA 1
ATOM 2057 C C . GLY A 1 277 ? 7.227 50.5 13.359 1 79.12 277 GLY A C 1
ATOM 2058 O O . GLY A 1 277 ? 7.633 51.438 12.688 1 79.12 277 GLY A O 1
ATOM 2059 N N . VAL A 1 278 ? 7.484 50.188 14.656 1 82.44 278 VAL A N 1
ATOM 2060 C CA . VAL A 1 278 ? 8.398 51.094 15.367 1 82.44 278 VAL A CA 1
ATOM 2061 C C . VAL A 1 278 ? 9.773 51.062 14.711 1 82.44 278 VAL A C 1
ATOM 2063 O O . VAL A 1 278 ? 10.414 52.094 14.523 1 82.44 278 VAL A O 1
ATOM 2066 N N . LEU A 1 279 ? 10.18 49.938 14.328 1 85.5 279 LEU A N 1
ATOM 2067 C CA . LEU A 1 279 ? 11.477 49.781 13.695 1 85.5 279 LEU A CA 1
ATOM 2068 C C . LEU A 1 279 ? 11.5 50.438 12.32 1 85.5 279 LEU A C 1
ATOM 2070 O O . LEU A 1 279 ? 12.508 51.062 11.938 1 85.5 279 LEU A O 1
ATOM 2074 N N . ARG A 1 280 ? 10.438 50.375 11.68 1 85.5 280 ARG A N 1
ATOM 2075 C CA . ARG A 1 280 ? 10.336 51.031 10.383 1 85.5 280 ARG A CA 1
ATOM 2076 C C . ARG A 1 280 ? 10.367 52.562 10.539 1 85.5 280 ARG A C 1
ATOM 2078 O O . ARG A 1 280 ? 10.906 53.25 9.68 1 85.5 280 ARG A O 1
ATOM 2085 N N . ALA A 1 281 ? 9.719 53.062 11.57 1 82.62 281 ALA A N 1
ATOM 2086 C CA . ALA A 1 281 ? 9.719 54.5 11.852 1 82.62 281 ALA A CA 1
ATOM 2087 C C . ALA A 1 281 ? 11.109 55 12.227 1 82.62 281 ALA A C 1
ATOM 2089 O O . ALA A 1 281 ? 11.469 56.125 11.953 1 82.62 281 ALA A O 1
ATOM 2090 N N . LEU A 1 282 ? 11.859 54.062 12.789 1 88.75 282 LEU A N 1
ATOM 2091 C CA . LEU A 1 282 ? 13.219 54.375 13.203 1 88.75 282 LEU A CA 1
ATOM 2092 C C . LEU A 1 282 ? 14.188 54.219 12.031 1 88.75 282 LEU A C 1
ATOM 2094 O O . LEU A 1 282 ? 15.391 54.469 12.188 1 88.75 282 LEU A O 1
ATOM 2098 N N . GLY A 1 283 ? 13.664 53.812 10.781 1 84.56 283 GLY A N 1
ATOM 2099 C CA . GLY A 1 283 ? 14.477 53.812 9.57 1 84.56 283 GLY A CA 1
ATOM 2100 C C . GLY A 1 283 ? 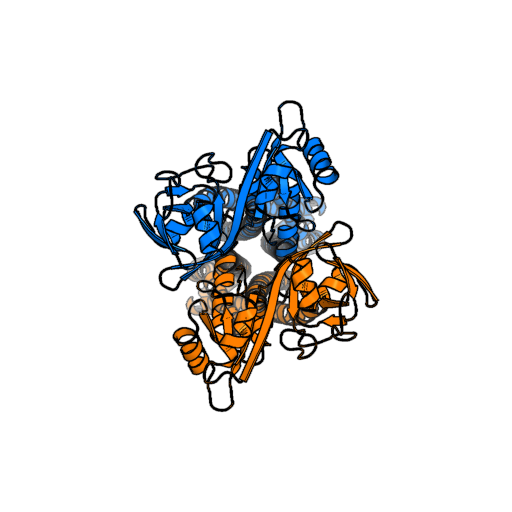14.914 52.406 9.141 1 84.56 283 GLY A C 1
ATOM 2101 O O . GLY A 1 283 ? 15.695 52.281 8.195 1 84.56 283 GLY A O 1
ATOM 2102 N N . VAL A 1 284 ? 14.469 51.406 9.859 1 86.31 284 VAL A N 1
ATOM 2103 C CA . VAL A 1 284 ? 14.836 50.031 9.469 1 86.31 284 VAL A CA 1
ATOM 2104 C C . VAL A 1 284 ? 14.203 49.688 8.125 1 86.31 284 VAL A C 1
ATOM 2106 O O . VAL A 1 284 ? 13.023 50 7.891 1 86.31 284 VAL A O 1
ATOM 2109 N N . ARG A 1 285 ? 14.938 49.094 7.184 1 88 285 ARG A N 1
ATOM 2110 C CA . ARG A 1 285 ? 14.5 48.781 5.832 1 88 285 ARG A CA 1
ATOM 2111 C C . ARG A 1 285 ? 13.578 47.562 5.836 1 88 285 ARG A C 1
ATOM 2113 O O . ARG A 1 285 ? 13.742 46.656 6.652 1 88 285 ARG A O 1
ATOM 2120 N N . PRO A 1 286 ? 12.664 47.594 5 1 87.5 286 PRO A N 1
ATOM 2121 C CA . PRO A 1 286 ? 11.742 46.438 4.902 1 87.5 286 PRO A CA 1
ATOM 2122 C C . PRO A 1 286 ? 12.469 45.125 4.688 1 87.5 286 PRO A C 1
ATOM 2124 O O . PRO A 1 286 ? 12.016 44.094 5.184 1 87.5 286 PRO A O 1
ATOM 2127 N N . VAL A 1 287 ? 13.594 45.188 4.078 1 89.19 287 VAL A N 1
ATOM 2128 C CA . VAL A 1 287 ? 14.336 43.969 3.781 1 89.19 287 VAL A CA 1
ATOM 2129 C C . VAL A 1 287 ? 14.852 43.344 5.078 1 89.19 287 VAL A C 1
ATOM 2131 O O . VAL A 1 287 ? 14.914 42.125 5.207 1 89.19 287 VAL A O 1
ATOM 2134 N N . GLN A 1 288 ? 15.195 44.188 6.031 1 89.62 288 GLN A N 1
ATOM 2135 C CA . GLN A 1 288 ? 15.68 43.688 7.312 1 89.62 288 GLN A CA 1
ATOM 2136 C C . GLN A 1 288 ? 14.562 43.031 8.102 1 89.62 288 GLN A C 1
ATOM 2138 O O . GLN A 1 288 ? 14.797 42.031 8.82 1 89.62 288 GLN A O 1
ATOM 2143 N N . LEU A 1 289 ? 13.414 43.562 7.961 1 87.56 289 LEU A N 1
ATOM 2144 C CA . LEU A 1 289 ? 12.258 42.938 8.617 1 87.56 289 LEU A CA 1
ATOM 2145 C C . LEU A 1 289 ? 11.898 41.594 7.969 1 87.56 289 LEU A C 1
ATOM 2147 O O . LEU A 1 289 ? 11.578 40.656 8.664 1 87.56 289 LEU A O 1
ATOM 2151 N N . CYS A 1 290 ? 12.008 41.625 6.652 1 89.38 290 CYS A N 1
ATOM 2152 C CA . CYS A 1 290 ? 11.758 40.375 5.914 1 89.38 290 CYS A CA 1
ATOM 2153 C C . CYS A 1 290 ? 12.75 39.281 6.316 1 89.38 290 CYS A C 1
ATOM 2155 O O . CYS A 1 290 ? 12.375 38.125 6.434 1 89.38 290 CYS A O 1
ATOM 2157 N N . ARG A 1 291 ? 13.93 39.656 6.527 1 89.5 291 ARG A N 1
ATOM 2158 C CA . ARG A 1 291 ? 14.945 38.719 6.93 1 89.5 291 ARG A CA 1
ATOM 2159 C C . ARG A 1 291 ? 14.641 38.125 8.305 1 89.5 291 ARG A C 1
ATOM 2161 O O . ARG A 1 291 ? 14.922 36.938 8.57 1 89.5 291 ARG A O 1
ATOM 2168 N N . THR A 1 292 ? 14.086 38.969 9.117 1 86.44 292 THR A N 1
ATOM 2169 C CA . THR A 1 292 ? 13.719 38.5 10.445 1 86.44 292 THR A CA 1
ATOM 2170 C C . THR A 1 292 ? 12.594 37.469 10.367 1 86.44 292 THR A C 1
ATOM 2172 O O . THR A 1 292 ? 12.633 36.438 11.055 1 86.44 292 THR A O 1
ATOM 2175 N N . VAL A 1 293 ? 11.641 37.75 9.562 1 87.69 293 VAL A N 1
ATOM 2176 C CA . VAL A 1 293 ? 10.508 36.844 9.383 1 87.69 293 VAL A CA 1
ATOM 2177 C C . VAL A 1 293 ? 10.984 35.531 8.781 1 87.69 293 VAL A C 1
ATOM 2179 O O . VAL A 1 293 ? 10.57 34.469 9.227 1 87.69 293 VAL A O 1
ATOM 2182 N N . ILE A 1 294 ? 11.844 35.625 7.875 1 89.44 294 ILE A N 1
ATOM 2183 C CA . ILE A 1 294 ? 12.367 34.438 7.215 1 89.44 294 ILE A CA 1
ATOM 2184 C C . ILE A 1 294 ? 13.227 33.625 8.195 1 89.44 294 ILE A C 1
ATOM 2186 O O . ILE A 1 294 ? 13.195 32.406 8.195 1 89.44 294 ILE A O 1
ATOM 2190 N N . ALA A 1 295 ? 13.969 34.344 8.938 1 89.31 295 ALA A N 1
ATOM 2191 C CA . ALA A 1 295 ? 14.805 33.688 9.938 1 89.31 295 ALA A CA 1
ATOM 2192 C C . ALA A 1 295 ? 13.945 32.938 10.961 1 89.31 295 ALA A C 1
ATOM 2194 O O . ALA A 1 295 ? 14.312 31.859 11.43 1 89.31 295 ALA A O 1
ATOM 2195 N N . GLN A 1 296 ? 12.82 33.531 11.312 1 85.75 296 GLN A N 1
ATOM 2196 C CA . GLN A 1 296 ? 11.898 32.906 12.242 1 85.75 296 GLN A CA 1
ATOM 2197 C C . GLN A 1 296 ? 11.289 31.625 11.641 1 85.75 296 GLN A C 1
ATOM 2199 O O . GLN A 1 296 ? 11.172 30.609 12.312 1 85.75 296 GLN A O 1
ATOM 2204 N N . ALA A 1 297 ? 10.93 31.781 10.422 1 89.06 297 ALA A N 1
ATOM 2205 C CA . ALA A 1 297 ? 10.391 30.625 9.711 1 89.06 297 ALA A CA 1
ATOM 2206 C C . ALA A 1 297 ? 11.422 29.5 9.641 1 89.06 297 ALA A C 1
ATOM 2208 O O . ALA A 1 297 ? 11.094 28.328 9.844 1 89.06 297 ALA A O 1
ATOM 2209 N N . ALA A 1 298 ? 12.641 29.906 9.336 1 90.44 298 ALA A N 1
ATOM 2210 C CA . ALA A 1 298 ? 13.734 28.938 9.227 1 90.44 298 ALA A CA 1
ATOM 2211 C C . ALA A 1 298 ? 14.008 28.266 10.57 1 90.44 298 ALA A C 1
ATOM 2213 O O . ALA A 1 298 ? 14.328 27.078 10.633 1 90.44 298 ALA A O 1
ATOM 2214 N N . LEU A 1 299 ? 13.93 29.031 11.578 1 90.62 299 LEU A N 1
ATOM 2215 C CA . LEU A 1 299 ? 14.172 28.5 12.906 1 90.62 299 LEU A CA 1
ATOM 2216 C C . LEU A 1 299 ? 13.094 27.5 13.297 1 90.62 299 LEU A C 1
ATOM 2218 O O . LEU A 1 299 ? 13.391 26.422 13.82 1 90.62 299 LEU A O 1
ATOM 2222 N N . ILE A 1 300 ? 11.891 27.875 13.078 1 87.38 300 ILE A N 1
ATOM 2223 C CA . ILE A 1 300 ? 10.773 27 13.422 1 87.38 300 ILE A CA 1
ATOM 2224 C C . ILE A 1 300 ? 10.836 25.734 12.578 1 87.38 300 ILE A C 1
ATOM 2226 O O . ILE A 1 300 ? 10.695 24.625 13.102 1 87.38 300 ILE A O 1
ATOM 2230 N N . ALA A 1 301 ? 10.992 25.922 11.312 1 89.75 301 ALA A N 1
ATOM 2231 C CA . ALA A 1 301 ? 11.094 24.781 10.406 1 89.75 301 ALA A CA 1
ATOM 2232 C C . ALA A 1 301 ? 12.305 23.922 10.734 1 89.75 301 ALA A C 1
ATOM 2234 O O . ALA A 1 301 ? 12.242 22.688 10.672 1 89.75 301 ALA A O 1
ATOM 2235 N N . GLY A 1 302 ? 13.43 24.609 11 1 93.38 302 GLY A N 1
ATOM 2236 C CA . GLY A 1 302 ? 14.648 23.906 11.336 1 93.38 302 GLY A CA 1
ATOM 2237 C C . GLY A 1 302 ? 14.523 23.078 12.609 1 93.38 302 GLY A C 1
ATOM 2238 O O . GLY A 1 302 ? 14.93 21.922 12.648 1 93.38 302 GLY A O 1
ATOM 2239 N N . LEU A 1 303 ? 13.961 23.672 13.664 1 93.19 303 LEU A N 1
ATOM 2240 C CA . LEU A 1 303 ? 13.766 22.969 14.922 1 93.19 303 LEU A CA 1
ATOM 2241 C C . LEU A 1 303 ? 12.742 21.844 14.758 1 93.19 303 LEU A C 1
ATOM 2243 O O . LEU A 1 303 ? 12.898 20.781 15.344 1 93.19 303 LEU A O 1
ATOM 2247 N N . GLY A 1 304 ? 11.727 22.188 14.039 1 91 304 GLY A N 1
ATOM 2248 C CA . GLY A 1 304 ? 10.75 21.141 13.742 1 91 304 GLY A CA 1
ATOM 2249 C C . GLY A 1 304 ? 11.352 19.969 13 1 91 304 GLY A C 1
ATOM 2250 O O . GLY A 1 304 ? 11.016 18.812 13.289 1 91 304 GLY A O 1
ATOM 2251 N N . TYR A 1 305 ? 12.211 20.344 12.07 1 92.94 305 TYR A N 1
ATOM 2252 C CA . TYR A 1 305 ? 12.875 19.297 11.305 1 92.94 305 TYR A CA 1
ATOM 2253 C C . TYR A 1 305 ? 13.766 18.438 12.203 1 92.94 305 TYR A C 1
ATOM 2255 O O . TYR A 1 305 ? 13.75 17.203 12.117 1 92.94 305 TYR A O 1
ATOM 2263 N N . ILE A 1 306 ? 14.539 19.078 13.008 1 95.12 306 ILE A N 1
ATOM 2264 C CA . ILE A 1 306 ? 15.461 18.359 13.883 1 95.12 306 ILE A CA 1
ATOM 2265 C C . ILE A 1 306 ? 14.672 17.453 14.828 1 95.12 306 ILE A C 1
ATOM 2267 O O . ILE A 1 306 ? 15.023 16.281 15.023 1 95.12 306 ILE A O 1
ATOM 2271 N N . LEU A 1 307 ? 13.594 18 15.352 1 93.12 307 LEU A N 1
ATOM 2272 C CA . LEU A 1 307 ? 12.766 17.219 16.266 1 93.12 307 LEU A CA 1
ATOM 2273 C C . LEU A 1 307 ? 12.078 16.062 15.531 1 93.12 307 LEU A C 1
ATOM 2275 O O . LEU A 1 307 ? 12.078 14.938 16.016 1 93.12 307 LEU A O 1
ATOM 2279 N N . GLY A 1 308 ? 11.469 16.391 14.422 1 91.19 308 GLY A N 1
ATOM 2280 C CA . GLY A 1 308 ? 10.789 15.367 13.648 1 91.19 308 GLY A CA 1
ATOM 2281 C C . GLY A 1 308 ? 11.727 14.297 13.125 1 91.19 308 GLY A C 1
ATOM 2282 O O . GLY A 1 308 ? 11.43 13.102 13.242 1 91.19 308 GLY A O 1
ATOM 2283 N N . ALA A 1 309 ? 12.82 14.727 12.578 1 92.44 309 ALA A N 1
ATOM 2284 C CA . ALA A 1 309 ? 13.812 13.789 12.062 1 92.44 309 ALA A CA 1
ATOM 2285 C C . ALA A 1 309 ? 14.398 12.938 13.18 1 92.44 309 ALA A C 1
ATOM 2287 O O . ALA A 1 309 ? 14.609 11.734 13.008 1 92.44 309 ALA A O 1
ATOM 2288 N N . GLY A 1 310 ? 14.695 13.609 14.273 1 91.75 310 GLY A N 1
ATOM 2289 C CA . GLY A 1 310 ? 15.211 12.883 15.422 1 91.75 310 GLY A CA 1
ATOM 2290 C C . GLY A 1 310 ? 14.258 11.82 15.93 1 91.75 310 GLY A C 1
ATOM 2291 O O . GLY A 1 310 ? 14.664 10.68 16.188 1 91.75 310 GLY A O 1
ATOM 2292 N N . ILE A 1 311 ? 13.031 12.172 16.031 1 88.5 311 ILE A N 1
ATOM 2293 C CA . ILE A 1 311 ? 12.023 11.234 16.5 1 88.5 311 ILE A CA 1
ATOM 2294 C C . ILE A 1 311 ? 11.852 10.102 15.492 1 88.5 311 ILE A C 1
ATOM 2296 O O . ILE A 1 311 ? 11.781 8.93 15.875 1 88.5 311 ILE A O 1
ATOM 2300 N N . THR A 1 312 ? 11.766 10.477 14.219 1 85.56 312 THR A N 1
ATOM 2301 C CA . THR A 1 312 ? 11.602 9.453 13.188 1 85.56 312 THR A CA 1
ATOM 2302 C C . THR A 1 312 ? 12.797 8.508 13.164 1 85.56 312 THR A C 1
ATOM 2304 O O . THR A 1 312 ? 12.633 7.297 13.016 1 85.56 312 THR A O 1
ATOM 2307 N N . TYR A 1 313 ? 13.906 9.062 13.25 1 82.38 313 TYR A N 1
ATOM 2308 C CA . TYR A 1 313 ? 15.109 8.242 13.273 1 82.38 313 TYR A CA 1
ATOM 2309 C C . TYR A 1 313 ? 15.117 7.316 14.484 1 82.38 313 TYR A C 1
ATOM 2311 O O . TYR A 1 313 ? 15.57 6.172 14.391 1 82.38 313 TYR A O 1
ATOM 2319 N N . GLY A 1 314 ? 14.68 7.77 15.617 1 78.12 314 GLY A N 1
ATOM 2320 C CA . GLY A 1 314 ? 14.562 6.941 16.812 1 78.12 314 GLY A CA 1
ATOM 2321 C C . GLY A 1 314 ? 13.508 5.855 16.688 1 78.12 314 GLY A C 1
ATOM 2322 O O . GLY A 1 314 ? 13.719 4.727 17.125 1 78.12 314 GLY A O 1
ATOM 2323 N N . VAL A 1 315 ? 12.422 6.254 16.016 1 73.25 315 VAL A N 1
ATOM 2324 C CA . VAL A 1 315 ? 11.305 5.328 15.852 1 73.25 315 VAL A CA 1
ATOM 2325 C C . VAL A 1 315 ? 11.727 4.164 14.961 1 73.25 315 VAL A C 1
ATOM 2327 O O . VAL A 1 315 ? 11.273 3.031 15.148 1 73.25 315 VAL A O 1
ATOM 2330 N N . GLN A 1 316 ? 12.516 4.445 13.977 1 71.25 316 GLN A N 1
ATOM 2331 C CA . GLN A 1 316 ? 12.977 3.383 13.094 1 71.25 316 GLN A CA 1
ATOM 2332 C C . GLN A 1 316 ? 13.602 2.238 13.883 1 71.25 316 GLN A C 1
ATOM 2334 O O . GLN A 1 316 ? 13.484 1.072 13.508 1 71.25 316 GLN A O 1
ATOM 2339 N N . PHE A 1 317 ? 14.156 2.568 14.945 1 68.81 317 PHE A N 1
ATOM 2340 C CA . PHE A 1 317 ? 14.789 1.542 15.766 1 68.81 317 PHE A CA 1
ATOM 2341 C C . PHE A 1 317 ? 13.758 0.837 16.641 1 68.81 317 PHE A C 1
ATOM 2343 O O . PHE A 1 317 ? 13.922 -0.339 16.969 1 68.81 317 PHE A O 1
ATOM 2350 N N . LEU A 1 318 ? 12.68 1.642 16.875 1 61.94 318 LEU A N 1
ATOM 2351 C CA . LEU A 1 318 ? 11.641 1.069 17.719 1 61.94 318 LEU A CA 1
ATOM 2352 C C . LEU A 1 318 ? 10.719 0.165 16.906 1 61.94 318 LEU A C 1
ATOM 2354 O O . LEU A 1 318 ? 10.234 -0.852 17.422 1 61.94 318 LEU A O 1
ATOM 2358 N N . VAL A 1 319 ? 10.516 0.517 15.695 1 61.06 319 VAL A N 1
ATOM 2359 C CA . VAL A 1 319 ? 9.586 -0.223 14.844 1 61.06 319 VAL A CA 1
ATOM 2360 C C . VAL A 1 319 ? 10.258 -1.498 14.344 1 61.06 319 VAL A C 1
ATOM 2362 O O . VAL A 1 319 ? 9.602 -2.527 14.172 1 61.06 319 VAL A O 1
ATOM 2365 N N . LYS A 1 320 ? 11.484 -1.399 13.992 1 58.38 320 LYS A N 1
ATOM 2366 C CA . LYS A 1 320 ? 12.188 -2.596 13.531 1 58.38 320 LYS A CA 1
ATOM 2367 C C . LYS A 1 320 ? 11.93 -3.773 14.469 1 58.38 320 LYS A C 1
ATOM 2369 O O . LYS A 1 320 ? 11.703 -4.898 14.016 1 58.38 320 LYS A O 1
ATOM 2374 N N . ASP A 1 321 ? 12.039 -3.598 15.688 1 54.81 321 ASP A N 1
ATOM 2375 C CA . ASP A 1 321 ? 11.922 -4.688 16.641 1 54.81 321 ASP A CA 1
ATOM 2376 C C . ASP A 1 321 ? 10.461 -5.035 16.906 1 54.81 321 ASP A C 1
ATOM 2378 O O . ASP A 1 321 ? 10.125 -6.191 17.188 1 54.81 321 ASP A O 1
ATOM 2382 N N . ARG A 1 322 ? 9.672 -3.936 16.844 1 50.34 322 ARG A N 1
ATOM 2383 C CA . ARG A 1 322 ? 8.344 -4.199 17.375 1 50.34 322 ARG A CA 1
ATOM 2384 C C . ARG A 1 322 ? 7.344 -4.465 16.266 1 50.34 322 ARG A C 1
ATOM 2386 O O . ARG A 1 322 ? 6.414 -5.258 16.438 1 50.34 322 ARG A O 1
ATOM 2393 N N . LEU A 1 323 ? 7.527 -3.754 15.164 1 53.94 323 LEU A N 1
ATOM 2394 C CA . LEU A 1 323 ? 6.43 -3.895 14.211 1 53.94 323 LEU A CA 1
ATOM 2395 C C . LEU A 1 323 ? 6.852 -4.738 13.016 1 53.94 323 LEU A C 1
ATOM 2397 O O . LEU A 1 323 ? 6.047 -5.008 12.125 1 53.94 323 LEU A O 1
ATOM 2401 N N . GLY A 1 324 ? 7.91 -5.469 13.039 1 54.97 324 GLY A N 1
ATOM 2402 C CA . GLY A 1 324 ? 8.578 -6.375 12.117 1 54.97 324 GLY A CA 1
ATOM 2403 C C . GLY A 1 324 ? 7.969 -6.367 10.727 1 54.97 324 GLY A C 1
ATOM 2404 O O . GLY A 1 324 ? 8.625 -6.734 9.758 1 54.97 324 GLY A O 1
ATOM 2405 N N . ASP A 1 325 ? 6.664 -5.941 10.586 1 60 325 ASP A N 1
ATOM 2406 C CA . ASP A 1 325 ? 6.012 -6.09 9.289 1 60 325 ASP A CA 1
ATOM 2407 C C . ASP A 1 325 ? 6.168 -4.824 8.453 1 60 325 ASP A C 1
ATOM 2409 O O . ASP A 1 325 ? 5.965 -4.848 7.234 1 60 325 ASP A O 1
ATOM 2413 N N . VAL A 1 326 ? 6.457 -3.705 9.234 1 61.66 326 VAL A N 1
ATOM 2414 C CA . VAL A 1 326 ? 6.664 -2.469 8.484 1 61.66 326 VAL A CA 1
ATOM 2415 C C . VAL A 1 326 ? 8.078 -1.955 8.719 1 61.66 326 VAL A C 1
ATOM 2417 O O . VAL A 1 326 ? 8.531 -1.862 9.859 1 61.66 326 VAL A O 1
ATOM 2420 N N . THR A 1 327 ? 8.875 -1.952 7.668 1 68.44 327 THR A N 1
ATOM 2421 C CA . THR A 1 327 ? 10.227 -1.429 7.809 1 68.44 327 THR A CA 1
ATOM 2422 C C . THR A 1 327 ? 10.289 0.039 7.395 1 68.44 327 THR A C 1
ATOM 2424 O O . THR A 1 327 ? 9.797 0.407 6.324 1 68.44 327 THR A O 1
ATOM 2427 N N . VAL A 1 328 ? 10.562 0.773 8.336 1 74.12 328 VAL A N 1
ATOM 2428 C CA . VAL A 1 328 ? 10.836 2.178 8.055 1 74.12 328 VAL A CA 1
ATOM 2429 C C . VAL A 1 328 ? 12.344 2.389 7.922 1 74.12 328 VAL A C 1
ATOM 2431 O O . VAL A 1 328 ? 13.102 2.119 8.859 1 74.12 328 VAL A O 1
ATOM 2434 N N . GLU A 1 329 ? 12.75 2.635 6.727 1 80.5 329 GLU A N 1
ATOM 2435 C CA . GLU A 1 329 ? 14.172 2.898 6.496 1 80.5 329 GLU A CA 1
ATOM 2436 C C . GLU A 1 329 ? 14.414 4.375 6.195 1 80.5 329 GLU A C 1
ATOM 2438 O O . GLU A 1 329 ? 13.992 4.879 5.152 1 80.5 329 GLU A O 1
ATOM 2443 N N . VAL A 1 330 ? 15.047 4.977 7.145 1 85.81 330 VAL A N 1
ATOM 2444 C CA . VAL A 1 330 ? 15.391 6.383 6.953 1 85.81 330 VAL A CA 1
ATOM 2445 C C . VAL A 1 330 ? 16.812 6.5 6.426 1 85.81 330 VAL A C 1
ATOM 2447 O O . VAL A 1 330 ? 17.781 6.148 7.117 1 85.81 330 VAL A O 1
ATOM 2450 N N . THR A 1 331 ? 16.969 6.906 5.227 1 85.75 331 THR A N 1
ATOM 2451 C CA . THR A 1 331 ? 18.281 7.039 4.598 1 85.75 331 THR A CA 1
ATOM 2452 C C . THR A 1 331 ? 18.812 8.461 4.73 1 85.75 331 THR A C 1
ATOM 2454 O O . THR A 1 331 ? 18.031 9.398 4.941 1 85.75 331 THR A O 1
ATOM 2457 N N . PRO A 1 332 ? 20.078 8.562 4.648 1 88.75 332 PRO A N 1
ATOM 2458 C CA . PRO A 1 332 ? 20.656 9.906 4.691 1 88.75 332 PRO A CA 1
ATOM 2459 C C . PRO A 1 332 ? 20.125 10.805 3.572 1 88.75 332 PRO A C 1
ATOM 2461 O O . PRO A 1 332 ? 19.953 12.008 3.777 1 88.75 332 PRO A O 1
ATOM 2464 N N . ALA A 1 333 ? 19.891 10.219 2.461 1 88.12 333 ALA A N 1
ATOM 2465 C CA . ALA A 1 333 ? 19.359 10.992 1.344 1 88.12 333 ALA A CA 1
ATOM 2466 C C . ALA A 1 333 ? 17.969 11.523 1.664 1 88.12 333 ALA A C 1
ATOM 2468 O O . ALA A 1 333 ? 17.625 12.641 1.284 1 88.12 333 ALA A O 1
ATOM 2469 N N . MET A 1 334 ? 17.266 10.703 2.363 1 87.94 334 MET A N 1
ATOM 2470 C CA . MET A 1 334 ? 15.922 11.117 2.762 1 87.94 334 MET A CA 1
ATOM 2471 C C . MET A 1 334 ? 15.984 12.266 3.764 1 87.94 334 MET A C 1
ATOM 2473 O O . MET A 1 334 ? 15.188 13.203 3.688 1 87.94 334 MET A O 1
ATOM 2477 N N . LEU A 1 335 ? 16.906 12.148 4.68 1 90.94 335 LEU A N 1
ATOM 2478 C CA . LEU A 1 335 ? 17.047 13.203 5.676 1 90.94 335 LEU A CA 1
ATOM 2479 C C . LEU A 1 335 ? 17.469 14.516 5.023 1 90.94 335 LEU A C 1
ATOM 2481 O O . LEU A 1 335 ? 16.938 15.578 5.348 1 90.94 335 LEU A O 1
ATOM 2485 N N . ALA A 1 336 ? 18.344 14.375 4.082 1 92.69 336 ALA A N 1
ATOM 2486 C CA . ALA A 1 336 ? 18.797 15.57 3.365 1 92.69 336 ALA A CA 1
ATOM 2487 C C . ALA A 1 336 ? 17.672 16.172 2.525 1 92.69 336 ALA A C 1
ATOM 2489 O O . ALA A 1 336 ? 17.5 17.391 2.484 1 92.69 336 ALA A O 1
ATOM 2490 N N . GLY A 1 337 ? 16.969 15.32 1.852 1 91.19 337 GLY A N 1
ATOM 2491 C CA . GLY A 1 337 ? 15.836 15.781 1.062 1 91.19 337 GLY A CA 1
ATOM 2492 C C . GLY A 1 337 ? 14.758 16.453 1.896 1 91.19 337 GLY A C 1
ATOM 2493 O O . GLY A 1 337 ? 14.188 17.469 1.486 1 91.19 337 GLY A O 1
ATOM 2494 N N . MET A 1 338 ? 14.539 15.883 3.023 1 89.94 338 MET A N 1
ATOM 2495 C CA . MET A 1 338 ? 13.531 16.438 3.918 1 89.94 338 MET A CA 1
ATOM 2496 C C . MET A 1 338 ? 13.984 17.781 4.477 1 89.94 338 MET A C 1
ATOM 2498 O O . MET A 1 338 ? 13.164 18.688 4.684 1 89.94 338 MET A O 1
ATOM 2502 N N . ALA A 1 339 ? 15.266 17.844 4.758 1 93 339 ALA A N 1
ATOM 2503 C CA . ALA A 1 339 ? 15.797 19.125 5.207 1 93 339 ALA A CA 1
ATOM 2504 C C . ALA A 1 339 ? 15.547 20.219 4.164 1 93 339 ALA A C 1
ATOM 2506 O O . ALA A 1 339 ? 15.102 21.312 4.5 1 93 339 ALA A O 1
ATOM 2507 N N . ALA A 1 340 ? 15.859 19.859 2.943 1 92.5 340 ALA A N 1
ATOM 2508 C CA . ALA A 1 340 ? 15.641 20.797 1.849 1 92.5 340 ALA A CA 1
ATOM 2509 C C . ALA A 1 340 ? 14.156 21.125 1.702 1 92.5 340 ALA A C 1
ATOM 2511 O O . ALA A 1 340 ? 13.789 22.281 1.513 1 92.5 340 ALA A O 1
ATOM 2512 N N . ALA A 1 341 ? 13.352 20.109 1.786 1 89.5 341 ALA A N 1
ATOM 2513 C CA . ALA A 1 341 ? 11.914 20.297 1.651 1 89.5 341 ALA A CA 1
ATOM 2514 C C . ALA A 1 341 ? 11.367 21.203 2.76 1 89.5 341 ALA A C 1
ATOM 2516 O O . ALA A 1 341 ? 10.492 22.031 2.518 1 89.5 341 ALA A O 1
ATOM 2517 N N . THR A 1 342 ? 11.844 20.953 3.922 1 89.5 342 THR A N 1
ATOM 2518 C CA . THR A 1 342 ? 11.414 21.781 5.047 1 89.5 342 THR A CA 1
ATOM 2519 C C . THR A 1 342 ? 11.828 23.234 4.836 1 89.5 342 THR A C 1
ATOM 2521 O O . THR A 1 342 ? 11.086 24.156 5.184 1 89.5 342 THR A O 1
ATOM 2524 N N . GLY A 1 343 ? 13.023 23.375 4.309 1 90.75 343 GLY A N 1
ATOM 2525 C CA . GLY A 1 343 ? 13.453 24.719 3.961 1 90.75 343 GLY A CA 1
ATOM 2526 C C . GLY A 1 343 ? 12.539 25.391 2.953 1 90.75 343 GLY A C 1
ATOM 2527 O O . GLY A 1 343 ? 12.164 26.547 3.129 1 90.75 343 GLY A O 1
ATOM 2528 N N . VAL A 1 344 ? 12.172 24.688 2.031 1 90.38 344 VAL A N 1
ATOM 2529 C CA . VAL A 1 344 ? 11.281 25.203 0.999 1 90.38 344 VAL A CA 1
ATOM 2530 C C . VAL A 1 344 ? 9.914 25.516 1.608 1 90.38 344 VAL A C 1
ATOM 2532 O O . VAL A 1 344 ? 9.32 26.547 1.299 1 90.38 344 VAL A O 1
ATOM 2535 N N . MET A 1 345 ? 9.5 24.656 2.453 1 86.31 345 MET A N 1
ATOM 2536 C CA . MET A 1 345 ? 8.227 24.891 3.129 1 86.31 345 MET A CA 1
ATOM 2537 C C . MET A 1 345 ? 8.266 26.156 3.969 1 86.31 345 MET A C 1
ATOM 2539 O O . MET A 1 345 ? 7.281 26.891 4.031 1 86.31 345 MET A O 1
ATOM 2543 N N . ALA A 1 346 ? 9.375 26.266 4.586 1 87.69 346 ALA A N 1
ATOM 2544 C CA . ALA A 1 346 ? 9.539 27.469 5.398 1 87.69 346 ALA A CA 1
ATOM 2545 C C . ALA A 1 346 ? 9.469 28.734 4.543 1 87.69 346 ALA A C 1
ATOM 2547 O O . ALA A 1 346 ? 8.836 29.719 4.93 1 87.69 346 ALA A O 1
ATOM 2548 N N . VAL A 1 347 ? 10.078 28.641 3.402 1 89.75 347 VAL A N 1
ATOM 2549 C CA . VAL A 1 347 ? 10.109 29.781 2.506 1 89.75 347 VAL A CA 1
ATOM 2550 C C . VAL A 1 347 ? 8.703 30.062 1.974 1 89.75 347 VAL A C 1
ATOM 2552 O O . VAL A 1 347 ? 8.234 31.203 1.993 1 89.75 347 VAL A O 1
ATOM 2555 N N . ILE A 1 348 ? 8.031 29.078 1.643 1 89.5 348 ILE A N 1
ATOM 2556 C CA . ILE A 1 348 ? 6.691 29.219 1.096 1 89.5 348 ILE A CA 1
ATOM 2557 C C . ILE A 1 348 ? 5.738 29.688 2.193 1 89.5 348 ILE A C 1
ATOM 2559 O O . ILE A 1 348 ? 4.91 30.578 1.973 1 89.5 348 ILE A O 1
ATOM 2563 N N . GLY A 1 349 ? 5.914 29.062 3.285 1 85.31 349 GLY A N 1
ATOM 2564 C CA . GLY A 1 349 ? 5.066 29.406 4.414 1 85.31 349 GLY A CA 1
ATOM 2565 C C . GLY A 1 349 ? 5.254 30.844 4.883 1 85.31 349 GLY A C 1
ATOM 2566 O O . GLY A 1 349 ? 4.34 31.438 5.453 1 85.31 349 GLY A O 1
ATOM 2567 N N . SER A 1 350 ? 6.395 31.406 4.574 1 87.5 350 SER A N 1
ATOM 2568 C CA . SER A 1 350 ? 6.699 32.75 5.07 1 87.5 350 SER A CA 1
ATOM 2569 C C . SER A 1 350 ? 6.285 33.812 4.062 1 87.5 350 SER A C 1
ATOM 2571 O O . SER A 1 350 ? 6.375 35.031 4.348 1 87.5 350 SER A O 1
ATOM 2573 N N . LEU A 1 351 ? 5.789 33.406 2.986 1 88.5 351 LEU A N 1
ATOM 2574 C CA . LEU A 1 351 ? 5.465 34.375 1.935 1 88.5 351 LEU A CA 1
ATOM 2575 C C . LEU A 1 351 ? 4.379 35.344 2.396 1 88.5 351 LEU A C 1
ATOM 2577 O O . LEU A 1 351 ? 4.473 36.531 2.15 1 88.5 351 LEU A O 1
ATOM 2581 N N . ILE A 1 352 ? 3.453 34.844 3.076 1 83.31 352 ILE A N 1
ATOM 2582 C CA . ILE A 1 352 ? 2.334 35.688 3.5 1 83.31 352 ILE A CA 1
ATOM 2583 C C . ILE A 1 352 ? 2.783 36.625 4.613 1 83.31 352 ILE A C 1
ATOM 2585 O O . ILE A 1 352 ? 2.576 37.844 4.535 1 83.31 352 ILE A O 1
ATOM 2589 N N . PRO A 1 353 ? 3.457 36.094 5.59 1 83.56 353 PRO A N 1
ATOM 2590 C CA . PRO A 1 353 ? 3.941 37 6.633 1 83.56 353 PRO A CA 1
ATOM 2591 C C . PRO A 1 353 ? 4.926 38.031 6.102 1 83.56 353 PRO A C 1
ATOM 2593 O O . PRO A 1 353 ? 4.934 39.188 6.566 1 83.56 353 PRO A O 1
ATOM 2596 N N . VAL A 1 354 ? 5.742 37.688 5.184 1 85.56 354 VAL A N 1
ATOM 2597 C CA . VAL A 1 354 ? 6.719 38.594 4.602 1 85.56 354 VAL A CA 1
ATOM 2598 C C . VAL A 1 354 ? 5.996 39.719 3.857 1 85.56 354 VAL A C 1
ATOM 2600 O O . VAL A 1 354 ? 6.375 40.875 3.963 1 85.56 354 VAL A O 1
ATOM 2603 N N . ARG A 1 355 ? 5.012 39.406 3.174 1 85.62 355 ARG A N 1
ATOM 2604 C CA . ARG A 1 355 ? 4.254 40.406 2.436 1 85.62 355 ARG A CA 1
ATOM 2605 C C . ARG A 1 355 ? 3.566 41.375 3.387 1 85.62 355 ARG A C 1
ATOM 2607 O O . ARG A 1 355 ? 3.438 42.562 3.08 1 85.62 355 ARG A O 1
ATOM 2614 N N . ARG A 1 356 ? 3.227 40.938 4.449 1 79.5 356 ARG A N 1
ATOM 2615 C CA . ARG A 1 356 ? 2.549 41.781 5.43 1 79.5 356 ARG A CA 1
ATOM 2616 C C . ARG A 1 356 ? 3.52 42.75 6.07 1 79.5 356 ARG A C 1
ATOM 2618 O O . ARG A 1 356 ? 3.158 43.906 6.344 1 79.5 356 ARG A O 1
ATOM 2625 N N . VAL A 1 357 ? 4.637 42.281 6.293 1 80.19 357 VAL A N 1
ATOM 2626 C CA . VAL A 1 357 ? 5.633 43.125 6.953 1 80.19 357 VAL A CA 1
ATOM 2627 C C . VAL A 1 357 ? 6.141 44.188 5.98 1 80.19 357 VAL A C 1
ATOM 2629 O O . VAL A 1 357 ? 6.434 45.312 6.379 1 80.19 357 VAL A O 1
ATOM 2632 N N . THR A 1 358 ? 6.188 43.812 4.773 1 81.5 358 THR A N 1
ATOM 2633 C CA . THR A 1 358 ? 6.719 44.75 3.785 1 81.5 358 THR A CA 1
ATOM 2634 C C . THR A 1 358 ? 5.715 45.844 3.49 1 81.5 358 THR A C 1
ATOM 2636 O O . THR A 1 358 ? 6.078 46.906 2.973 1 81.5 358 THR A O 1
ATOM 2639 N N . ARG A 1 359 ? 4.5 45.656 3.855 1 76.81 359 ARG A N 1
ATOM 2640 C CA . ARG A 1 359 ? 3.463 46.625 3.529 1 76.81 359 ARG A CA 1
ATOM 2641 C C . ARG A 1 359 ? 3.186 47.531 4.711 1 76.81 359 ARG A C 1
ATOM 2643 O O . ARG A 1 359 ? 2.242 48.344 4.684 1 76.81 359 ARG A O 1
ATOM 2650 N N . ILE A 1 360 ? 3.99 47.469 5.703 1 75.06 360 ILE A N 1
ATOM 2651 C CA . ILE A 1 360 ? 3.818 48.344 6.867 1 75.06 360 ILE A CA 1
ATOM 2652 C C . ILE A 1 360 ? 4.141 49.781 6.484 1 75.06 360 ILE A C 1
ATOM 2654 O O . ILE A 1 360 ? 5.184 50.062 5.887 1 75.06 360 ILE A O 1
ATOM 2658 N N . ASP A 1 361 ? 3.117 50.656 6.57 1 64.69 361 ASP A N 1
ATOM 2659 C CA . ASP A 1 361 ? 3.328 52.094 6.355 1 64.69 361 ASP A CA 1
ATOM 2660 C C . ASP A 1 361 ? 3.881 52.781 7.613 1 64.69 361 ASP A C 1
ATOM 2662 O O . ASP A 1 361 ? 3.244 52.75 8.664 1 64.69 361 ASP A O 1
ATOM 2666 N N . PRO A 1 362 ? 5.191 53.219 7.609 1 60.09 362 PRO A N 1
ATOM 2667 C CA . PRO A 1 362 ? 5.797 53.875 8.773 1 60.09 362 PRO A CA 1
ATOM 2668 C C . PRO A 1 362 ? 4.91 54.969 9.359 1 60.09 362 PRO A C 1
ATOM 2670 O O . PRO A 1 362 ? 4.926 55.188 10.57 1 60.09 362 PRO A O 1
ATOM 2673 N N . ALA A 1 363 ? 4.219 55.719 8.586 1 57.72 363 ALA A N 1
ATOM 2674 C CA . ALA A 1 363 ? 3.43 56.875 9.047 1 57.72 363 ALA A CA 1
ATOM 2675 C C . ALA A 1 363 ? 2.297 56.406 9.961 1 57.72 363 ALA A C 1
ATOM 2677 O O . ALA A 1 363 ? 1.801 57.188 10.781 1 57.72 363 ALA A O 1
ATOM 2678 N N . GLN A 1 364 ? 2.021 55.188 9.906 1 52.75 364 GLN A N 1
ATOM 2679 C CA . GLN A 1 364 ? 0.899 54.688 10.68 1 52.75 364 GLN A CA 1
ATOM 2680 C C . GLN A 1 364 ? 1.339 54.312 12.094 1 52.75 364 GLN A C 1
ATOM 2682 O O . GLN A 1 364 ? 0.513 54.219 13.008 1 52.75 364 GLN A O 1
ATOM 2687 N N . ALA A 1 365 ? 2.545 54.031 12.328 1 49.34 365 ALA A N 1
ATOM 2688 C CA . ALA A 1 365 ? 3.088 53.656 13.633 1 49.34 365 ALA A CA 1
ATOM 2689 C C . ALA A 1 365 ? 3.006 54.812 14.617 1 49.34 365 ALA A C 1
ATOM 2691 O O . ALA A 1 365 ? 2.922 54.594 15.828 1 49.34 365 ALA A O 1
ATOM 2692 N N . PHE A 1 366 ? 3.043 56.094 14.164 1 48.03 366 PHE A N 1
ATOM 2693 C CA . PHE A 1 366 ? 3.066 57.219 15.078 1 48.03 366 PHE A CA 1
ATOM 2694 C C . PHE A 1 366 ? 1.653 57.719 15.375 1 48.03 366 PHE A C 1
ATOM 2696 O O . PHE A 1 366 ? 1.453 58.594 16.234 1 48.03 366 PHE A O 1
ATOM 2703 N N . ARG A 1 367 ? 0.703 57.219 14.703 1 45.59 367 ARG A N 1
ATOM 2704 C CA . ARG A 1 367 ? -0.566 57.844 15.023 1 45.59 367 ARG A CA 1
ATOM 2705 C C . ARG A 1 367 ? -1.27 57.156 16.172 1 45.59 367 ARG A C 1
ATOM 2707 O O . ARG A 1 367 ? -2.412 57.469 16.5 1 45.59 367 ARG A O 1
ATOM 2714 N N . ARG A 1 368 ? -0.521 56.156 16.828 1 43.75 368 ARG A N 1
ATOM 2715 C CA . ARG A 1 368 ? -1.2 55.75 18.062 1 43.75 368 ARG A CA 1
ATOM 2716 C C . ARG A 1 368 ? -0.563 56.438 19.266 1 43.75 368 ARG A C 1
ATOM 2718 O O . ARG A 1 368 ? 0.654 56.625 19.312 1 43.75 368 ARG A O 1
ATOM 2725 N N . MET B 1 1 ? -9.539 53.688 12.984 1 41.41 1 MET B N 1
ATOM 2726 C CA . MET B 1 1 ? -10.203 52.938 11.93 1 41.41 1 MET B CA 1
ATOM 2727 C C . MET B 1 1 ? -9.203 52.031 11.211 1 41.41 1 MET B C 1
ATOM 2729 O O . MET B 1 1 ? -9.492 50.844 10.969 1 41.41 1 MET B O 1
ATOM 2733 N N . ILE B 1 2 ? -7.961 52.562 10.945 1 43.19 2 ILE B N 1
ATOM 2734 C CA . ILE B 1 2 ? -6.949 51.844 10.172 1 43.19 2 ILE B CA 1
ATOM 2735 C C . ILE B 1 2 ? -6.363 50.719 11.016 1 43.19 2 ILE B C 1
ATOM 2737 O O . ILE B 1 2 ? -6.164 49.594 10.516 1 43.19 2 ILE B O 1
ATOM 2741 N N . VAL B 1 3 ? -6.18 50.969 12.258 1 47.84 3 VAL B N 1
ATOM 2742 C CA . VAL B 1 3 ? -5.695 49.938 13.18 1 47.84 3 VAL B CA 1
ATOM 2743 C C . VAL B 1 3 ? -6.711 48.781 13.258 1 47.84 3 VAL B C 1
ATOM 2745 O O . VAL B 1 3 ? -6.332 47.625 13.281 1 47.84 3 VAL B O 1
ATOM 2748 N N . ALA B 1 4 ? -7.918 49.219 13.273 1 49.72 4 ALA B N 1
ATOM 2749 C CA . ALA B 1 4 ? -9 48.25 13.352 1 49.72 4 ALA B CA 1
ATOM 2750 C C . ALA B 1 4 ? -9.031 47.375 12.102 1 49.72 4 ALA B C 1
ATOM 2752 O O . ALA B 1 4 ? -9.266 46.156 12.195 1 49.72 4 ALA B O 1
ATOM 2753 N N . VAL B 1 5 ? -8.789 47.938 10.953 1 47.03 5 VAL B N 1
ATOM 2754 C CA . VAL B 1 5 ? -8.875 47.188 9.703 1 47.03 5 VAL B CA 1
ATOM 2755 C C . VAL B 1 5 ? -7.691 46.25 9.57 1 47.03 5 VAL B C 1
ATOM 2757 O O . VAL B 1 5 ? -7.84 45.125 9.102 1 47.03 5 VAL B O 1
ATOM 2760 N N . LYS B 1 6 ? -6.574 46.75 9.953 1 51.91 6 LYS B N 1
ATOM 2761 C CA . LYS B 1 6 ? -5.355 45.938 9.859 1 51.91 6 LYS B CA 1
ATOM 2762 C C . LYS B 1 6 ? -5.426 44.719 10.773 1 51.91 6 LYS B C 1
ATOM 2764 O O . LYS B 1 6 ? -4.992 43.625 10.398 1 51.91 6 LYS B O 1
ATOM 2769 N N . ASN B 1 7 ? -5.93 44.969 11.898 1 55.62 7 ASN B N 1
ATOM 2770 C CA . ASN B 1 7 ? -6.184 43.844 12.812 1 55.62 7 ASN B CA 1
ATOM 2771 C C . ASN B 1 7 ? -7.156 42.844 12.219 1 55.62 7 ASN B C 1
ATOM 2773 O O . ASN B 1 7 ? -6.988 41.625 12.391 1 55.62 7 ASN B O 1
ATOM 2777 N N . LEU B 1 8 ? -7.934 43.469 11.375 1 56.25 8 LEU B N 1
ATOM 2778 C CA . LEU B 1 8 ? -8.953 42.625 10.781 1 56.25 8 LEU B CA 1
ATOM 2779 C C . LEU B 1 8 ? -8.352 41.75 9.672 1 56.25 8 LEU B C 1
ATOM 2781 O O . LEU B 1 8 ? -8.695 40.594 9.539 1 56.25 8 LEU B O 1
ATOM 2785 N N . VAL B 1 9 ? -7.43 42.438 8.938 1 58.97 9 VAL B N 1
ATOM 2786 C CA . VAL B 1 9 ? -6.84 41.688 7.828 1 58.97 9 VAL B CA 1
ATOM 2787 C C . VAL B 1 9 ? -5.926 40.594 8.359 1 58.97 9 VAL B C 1
ATOM 2789 O O . VAL B 1 9 ? -5.898 39.469 7.824 1 58.97 9 VAL B O 1
ATOM 2792 N N . ALA B 1 10 ? -5.148 41 9.359 1 61.72 10 ALA B N 1
ATOM 2793 C CA . ALA B 1 10 ? -4.297 39.969 9.984 1 61.72 10 ALA B CA 1
ATOM 2794 C C . ALA B 1 10 ? -5.133 38.844 10.586 1 61.72 10 ALA B C 1
ATOM 2796 O O . ALA B 1 10 ? -4.758 37.688 10.5 1 61.72 10 ALA B O 1
ATOM 2797 N N . GLU B 1 11 ? -6.195 39.312 11.109 1 68.19 11 GLU B N 1
ATOM 2798 C CA . GLU B 1 11 ? -7.109 38.344 11.688 1 68.19 11 GLU B CA 1
ATOM 2799 C C . GLU B 1 11 ? -7.707 37.438 10.609 1 68.19 11 GLU B C 1
ATOM 2801 O O . GLU B 1 11 ? -7.824 36.219 10.797 1 68.19 11 GLU B O 1
ATOM 2806 N N . ARG B 1 12 ? -7.863 38.094 9.492 1 73.5 12 ARG B N 1
ATOM 2807 C CA . ARG B 1 12 ? -8.453 37.344 8.391 1 73.5 12 ARG B CA 1
ATOM 2808 C C . ARG B 1 12 ? -7.453 36.375 7.797 1 73.5 12 ARG B C 1
ATOM 2810 O O . ARG B 1 12 ? -7.801 35.219 7.492 1 73.5 12 ARG B O 1
ATOM 2817 N N . ALA B 1 13 ? -6.223 36.844 7.688 1 73.19 13 ALA B N 1
ATOM 2818 C CA . ALA B 1 13 ? -5.191 35.969 7.109 1 73.19 13 ALA B CA 1
ATOM 2819 C C . ALA B 1 13 ? -4.93 34.75 7.996 1 73.19 13 ALA B C 1
ATOM 2821 O O . ALA B 1 13 ? -4.785 33.656 7.496 1 73.19 13 ALA B O 1
ATOM 2822 N N . ARG B 1 14 ? -4.957 35.031 9.258 1 69.75 14 ARG B N 1
ATOM 2823 C CA . ARG B 1 14 ? -4.742 33.938 10.203 1 69.75 14 ARG B CA 1
ATOM 2824 C C . ARG B 1 14 ? -5.895 32.969 10.156 1 69.75 14 ARG B C 1
ATOM 2826 O O . ARG B 1 14 ? -5.676 31.734 10.203 1 69.75 14 ARG B O 1
ATOM 2833 N N . PHE B 1 15 ? -6.949 33.625 10.062 1 73.94 15 PHE B N 1
ATOM 2834 C CA . PHE B 1 15 ? -8.141 32.781 10.016 1 73.94 15 PHE B CA 1
ATOM 2835 C C . PHE B 1 15 ? -8.148 31.922 8.758 1 73.94 15 PHE B C 1
ATOM 2837 O O . PHE B 1 15 ? -8.398 30.719 8.828 1 73.94 15 PHE B O 1
ATOM 2844 N N . VAL B 1 16 ? -7.816 32.531 7.695 1 79.06 16 VAL B N 1
ATOM 2845 C CA . VAL B 1 16 ? -7.824 31.828 6.426 1 79.06 16 VAL B CA 1
ATOM 2846 C C . VAL B 1 16 ? -6.75 30.734 6.441 1 79.06 16 VAL B C 1
ATOM 2848 O O . VAL B 1 16 ? -7.004 29.594 6.047 1 79.06 16 VAL B O 1
ATOM 2851 N N . LEU B 1 17 ? -5.613 31.031 6.926 1 74.94 17 LEU B N 1
ATOM 2852 C CA . LEU B 1 17 ? -4.512 30.078 6.961 1 74.94 17 LEU B CA 1
ATOM 2853 C C . LEU B 1 17 ? -4.84 28.906 7.883 1 74.94 17 LEU B C 1
ATOM 2855 O O . LEU B 1 17 ? -4.461 27.766 7.605 1 74.94 17 LEU B O 1
ATOM 2859 N N . SER B 1 18 ? -5.574 29.219 8.914 1 75.81 18 SER B N 1
ATOM 2860 C CA . SER B 1 18 ? -5.949 28.156 9.852 1 75.81 18 SER B CA 1
ATOM 2861 C C . SER B 1 18 ? -6.977 27.219 9.242 1 75.81 18 SER B C 1
ATOM 2863 O O . SER B 1 18 ? -6.84 26 9.352 1 75.81 18 SER B O 1
ATOM 2865 N N . VAL B 1 19 ? -7.926 27.859 8.688 1 83.81 19 VAL B N 1
ATOM 2866 C CA . VAL B 1 19 ? -8.977 27.062 8.07 1 83.81 19 VAL B CA 1
ATOM 2867 C C . VAL B 1 19 ? -8.391 26.203 6.949 1 83.81 19 VAL B C 1
ATOM 2869 O O . VAL B 1 19 ? -8.711 25.031 6.824 1 83.81 19 VAL B O 1
ATOM 2872 N N . VAL B 1 20 ? -7.461 26.766 6.215 1 83 20 VAL B N 1
ATOM 2873 C CA . VAL B 1 20 ? -6.828 26.047 5.117 1 83 20 VAL B CA 1
ATOM 2874 C C . VAL B 1 20 ? -5.945 24.922 5.676 1 83 20 VAL B C 1
ATOM 2876 O O . VAL B 1 20 ? -5.902 23.828 5.117 1 83 20 VAL B O 1
ATOM 2879 N N . GLY B 1 21 ? -5.27 25.266 6.719 1 78.5 21 GLY B N 1
ATOM 2880 C CA . GLY B 1 21 ? -4.445 24.25 7.34 1 78.5 21 GLY B CA 1
ATOM 2881 C C . GLY B 1 21 ? -5.242 23.047 7.812 1 78.5 21 GLY B C 1
ATOM 2882 O O . GLY B 1 21 ? -4.859 21.906 7.555 1 78.5 21 GLY B O 1
ATOM 2883 N N . VAL B 1 22 ? -6.32 23.281 8.5 1 82.62 22 VAL B N 1
ATOM 2884 C CA . VAL B 1 22 ? -7.176 22.203 8.977 1 82.62 22 VAL B CA 1
ATOM 2885 C C . VAL B 1 22 ? -7.785 21.469 7.789 1 82.62 22 VAL B C 1
ATOM 2887 O O . VAL B 1 22 ? -7.91 20.234 7.809 1 82.62 22 VAL B O 1
ATOM 2890 N N . ALA B 1 23 ? -8.125 22.234 6.809 1 88.19 23 ALA B N 1
ATOM 2891 C CA . ALA B 1 23 ? -8.695 21.625 5.609 1 88.19 23 ALA B CA 1
ATOM 2892 C C . ALA B 1 23 ? -7.711 20.641 4.977 1 88.19 23 ALA B C 1
ATOM 2894 O O . ALA B 1 23 ? -8.102 19.547 4.57 1 88.19 23 ALA B O 1
ATOM 2895 N N . VAL B 1 24 ? -6.504 21 4.895 1 82.69 24 VAL B N 1
ATOM 2896 C CA . VAL B 1 24 ? -5.496 20.141 4.273 1 82.69 24 VAL B CA 1
ATOM 2897 C C . VAL B 1 24 ? -5.312 18.875 5.109 1 82.69 24 VAL B C 1
ATOM 2899 O O . VAL B 1 24 ? -5.141 17.781 4.559 1 82.69 24 VAL B O 1
ATOM 2902 N N . ALA B 1 25 ? -5.379 19.078 6.391 1 80.56 25 ALA B N 1
ATOM 2903 C CA . ALA B 1 25 ? -5.285 17.906 7.262 1 80.56 25 ALA B CA 1
ATOM 2904 C C . ALA B 1 25 ? -6.465 16.969 7.039 1 80.56 25 ALA B C 1
ATOM 2906 O O . ALA B 1 25 ? -6.297 15.75 7.012 1 80.56 25 ALA B O 1
ATOM 2907 N N . VAL B 1 26 ? -7.594 17.547 6.941 1 86.81 26 VAL B N 1
ATOM 2908 C CA . VAL B 1 26 ? -8.805 16.781 6.707 1 86.81 26 VAL B CA 1
ATOM 2909 C C . VAL B 1 26 ? -8.711 16.078 5.352 1 86.81 26 VAL B C 1
ATOM 2911 O O . VAL B 1 26 ? -9.086 14.906 5.223 1 86.81 26 VAL B O 1
ATOM 2914 N N . ILE B 1 27 ? -8.219 16.797 4.391 1 85.62 27 ILE B N 1
ATOM 2915 C CA . ILE B 1 27 ? -8.047 16.219 3.061 1 85.62 27 ILE B CA 1
ATOM 2916 C C . ILE B 1 27 ? -7.117 15.008 3.137 1 85.62 27 ILE B C 1
ATOM 2918 O O . ILE B 1 27 ? -7.414 13.953 2.574 1 85.62 27 ILE B O 1
ATOM 2922 N N . LEU B 1 28 ? -6.074 15.188 3.836 1 80.56 28 LEU B N 1
ATOM 2923 C CA . LEU B 1 28 ? -5.09 14.117 3.943 1 80.56 28 LEU B CA 1
ATOM 2924 C C . LEU B 1 28 ? -5.715 12.867 4.559 1 80.56 28 LEU B C 1
ATOM 2926 O O . LEU B 1 28 ? -5.555 11.766 4.035 1 80.56 28 LEU B O 1
ATOM 2930 N N . VAL B 1 29 ? -6.438 13.039 5.605 1 83.75 29 VAL B N 1
ATOM 2931 C CA . VAL B 1 29 ? -7.039 11.906 6.301 1 83.75 29 VAL B CA 1
ATOM 2932 C C . VAL B 1 29 ? -8.133 11.289 5.43 1 83.75 29 VAL B C 1
ATOM 2934 O O . VAL B 1 29 ? -8.219 10.062 5.312 1 83.75 29 VAL B O 1
ATOM 2937 N N . LEU B 1 30 ? -8.914 12.094 4.828 1 86.62 30 LEU B N 1
ATOM 2938 C CA . LEU B 1 30 ? -10.023 11.586 4.027 1 86.62 30 LEU B CA 1
ATOM 2939 C C . LEU B 1 30 ? -9.508 10.891 2.773 1 86.62 30 LEU B C 1
ATOM 2941 O O . LEU B 1 30 ? -10.055 9.859 2.363 1 86.62 30 LEU B O 1
ATOM 2945 N N . VAL B 1 31 ? -8.547 11.445 2.197 1 80.94 31 VAL B N 1
ATOM 2946 C CA . VAL B 1 31 ? -7.984 10.836 0.997 1 80.94 31 VAL B CA 1
ATOM 2947 C C . VAL B 1 31 ? -7.344 9.5 1.351 1 80.94 31 VAL B C 1
ATOM 2949 O O . VAL B 1 31 ? -7.551 8.5 0.653 1 80.94 31 VAL B O 1
ATOM 2952 N N . MET B 1 32 ? -6.613 9.492 2.412 1 80.69 32 MET B N 1
ATOM 2953 C CA . MET B 1 32 ? -5.996 8.242 2.842 1 80.69 32 MET B CA 1
ATOM 2954 C C . MET B 1 32 ? -7.055 7.195 3.18 1 80.69 32 MET B C 1
ATOM 2956 O O . MET B 1 32 ? -6.93 6.031 2.803 1 80.69 32 MET B O 1
ATOM 2960 N N . SER B 1 33 ? -8.062 7.625 3.865 1 83.75 33 SER B N 1
ATOM 2961 C CA . SER B 1 33 ? -9.164 6.727 4.207 1 83.75 33 SER B CA 1
ATOM 2962 C C . SER B 1 33 ? -9.922 6.277 2.961 1 83.75 33 SER B C 1
ATOM 2964 O O . SER B 1 33 ? -10.328 5.117 2.861 1 83.75 33 SER B O 1
ATOM 2966 N N . GLY B 1 34 ? -10.102 7.176 2.117 1 80.88 34 GLY B N 1
ATOM 2967 C CA . GLY B 1 34 ? -10.781 6.855 0.873 1 80.88 34 GLY B CA 1
ATOM 2968 C C . GLY B 1 34 ? -10.008 5.875 0.006 1 80.88 34 GLY B C 1
ATOM 2969 O O . GLY B 1 34 ? -10.602 5.008 -0.636 1 80.88 34 GLY B O 1
ATOM 2970 N N . ILE B 1 35 ? -8.727 6.043 -0.026 1 77.19 35 ILE B N 1
ATOM 2971 C CA . ILE B 1 35 ? -7.875 5.105 -0.749 1 77.19 35 ILE B CA 1
ATOM 2972 C C . ILE B 1 35 ? -7.988 3.717 -0.12 1 77.19 35 ILE B C 1
ATOM 2974 O O . ILE B 1 35 ? -8.07 2.711 -0.83 1 77.19 35 ILE B O 1
ATOM 2978 N N . PHE B 1 36 ? -7.992 3.729 1.121 1 78.31 36 PHE B N 1
ATOM 2979 C CA . PHE B 1 36 ? -8.102 2.459 1.829 1 78.31 36 PHE B CA 1
ATOM 2980 C C . PHE B 1 36 ? -9.414 1.76 1.483 1 78.31 36 PHE B C 1
ATOM 2982 O O . PHE B 1 36 ? -9.414 0.579 1.131 1 78.31 36 PHE B O 1
ATOM 2989 N N . VAL B 1 37 ? -10.445 2.455 1.59 1 80.19 37 VAL B N 1
ATOM 2990 C CA . VAL B 1 37 ? -11.758 1.882 1.309 1 80.19 37 VAL B CA 1
ATOM 2991 C C . VAL B 1 37 ? -11.867 1.538 -0.176 1 80.19 37 VAL B C 1
ATOM 2993 O O . VAL B 1 37 ? -12.367 0.47 -0.538 1 80.19 37 VAL B O 1
ATOM 2996 N N . GLY B 1 38 ? -11.438 2.424 -0.972 1 76.94 38 GLY B N 1
ATOM 2997 C CA . GLY B 1 38 ? -11.453 2.17 -2.404 1 76.94 38 GLY B CA 1
ATOM 2998 C C . GLY B 1 38 ? -10.656 0.94 -2.801 1 76.94 38 GLY B C 1
ATOM 2999 O O . GLY B 1 38 ? -11.125 0.123 -3.598 1 76.94 38 GLY B O 1
ATOM 3000 N N . THR B 1 39 ? -9.5 0.8 -2.232 1 76.31 39 THR B N 1
ATOM 3001 C CA . THR B 1 39 ? -8.648 -0.347 -2.529 1 76.31 39 THR B CA 1
ATOM 3002 C C . THR B 1 39 ? -9.297 -1.641 -2.047 1 76.31 39 THR B C 1
ATOM 3004 O O . THR B 1 39 ? -9.305 -2.645 -2.764 1 76.31 39 THR B O 1
ATOM 3007 N N . THR B 1 40 ? -9.812 -1.58 -0.864 1 79.88 40 THR B N 1
ATOM 3008 C CA . THR B 1 40 ? -10.438 -2.773 -0.302 1 79.88 40 THR B CA 1
ATOM 3009 C C . THR B 1 40 ? -11.664 -3.174 -1.113 1 79.88 40 THR B C 1
ATOM 3011 O O . THR B 1 40 ? -11.953 -4.363 -1.27 1 79.88 40 THR B O 1
ATOM 3014 N N . ASN B 1 41 ? -12.305 -2.17 -1.667 1 78.12 41 ASN B N 1
ATOM 3015 C CA . ASN B 1 41 ? -13.484 -2.457 -2.482 1 78.12 41 ASN B CA 1
ATOM 3016 C C . ASN B 1 41 ? -13.094 -2.951 -3.873 1 78.12 41 ASN B C 1
ATOM 3018 O O . ASN B 1 41 ? -13.781 -3.791 -4.453 1 78.12 41 ASN B O 1
ATOM 3022 N N . GLN B 1 42 ? -12.062 -2.49 -4.301 1 77.19 42 GLN B N 1
ATOM 3023 C CA . GLN B 1 42 ? -11.633 -2.818 -5.656 1 77.19 42 GLN B CA 1
ATOM 3024 C C . GLN B 1 42 ? -11.102 -4.25 -5.734 1 77.19 42 GLN B C 1
ATOM 3026 O O . GLN B 1 42 ? -11.234 -4.91 -6.766 1 77.19 42 GLN B O 1
ATOM 3031 N N . VAL B 1 43 ? -10.578 -4.801 -4.699 1 79.75 43 VAL B N 1
ATOM 3032 C CA . VAL B 1 43 ? -9.953 -6.117 -4.711 1 79.75 43 VAL B CA 1
ATOM 3033 C C . VAL B 1 43 ? -11.008 -7.188 -4.98 1 79.75 43 VAL B C 1
ATOM 3035 O O . VAL B 1 43 ? -10.711 -8.234 -5.562 1 79.75 43 VAL B O 1
ATOM 3038 N N . THR B 1 44 ? -12.234 -6.887 -4.586 1 85.69 44 THR B N 1
ATOM 3039 C CA . THR B 1 44 ? -13.273 -7.906 -4.703 1 85.69 44 THR B CA 1
ATOM 3040 C C . THR B 1 44 ? -14.156 -7.641 -5.918 1 85.69 44 THR B C 1
ATOM 3042 O O . THR B 1 44 ? -15.148 -8.336 -6.137 1 85.69 44 THR B O 1
ATOM 3045 N N . THR B 1 45 ? -13.758 -6.676 -6.695 1 84.19 45 THR B N 1
ATOM 3046 C CA . THR B 1 45 ? -14.617 -6.258 -7.797 1 84.19 45 THR B CA 1
ATOM 3047 C C . THR B 1 45 ? -14.922 -7.43 -8.727 1 84.19 45 THR B C 1
ATOM 3049 O O . THR B 1 45 ? -16.062 -7.641 -9.117 1 84.19 45 THR B O 1
ATOM 3052 N N . TYR B 1 46 ? -13.953 -8.211 -9.062 1 88.81 46 TYR B N 1
ATOM 3053 C CA . TYR B 1 46 ? -14.141 -9.352 -9.945 1 88.81 46 TYR B CA 1
ATOM 3054 C C . TYR B 1 46 ? -15.062 -10.391 -9.312 1 88.81 46 TYR B C 1
ATOM 3056 O O . TYR B 1 46 ? -15.953 -10.93 -9.977 1 88.81 46 TYR B O 1
ATOM 3064 N N . ILE B 1 47 ? -14.867 -10.633 -8.062 1 91.25 47 ILE B N 1
ATOM 3065 C CA . ILE B 1 47 ? -15.672 -11.617 -7.336 1 91.25 47 ILE B CA 1
ATOM 3066 C C . ILE B 1 47 ? -17.109 -11.133 -7.234 1 91.25 47 ILE B C 1
ATOM 3068 O O . ILE B 1 47 ? -18.047 -11.914 -7.414 1 91.25 47 ILE B O 1
ATOM 3072 N N . ASP B 1 48 ? -17.203 -9.836 -7.004 1 89.5 48 ASP B N 1
ATOM 3073 C CA . ASP B 1 48 ? -18.531 -9.242 -6.824 1 89.5 48 ASP B CA 1
ATOM 3074 C C . ASP B 1 48 ? -19.344 -9.312 -8.117 1 89.5 48 ASP B C 1
ATOM 3076 O O . ASP B 1 48 ? -20.578 -9.32 -8.078 1 89.5 48 ASP B O 1
ATOM 3080 N N . HIS B 1 49 ? -18.672 -9.422 -9.211 1 88.75 49 HIS B N 1
ATOM 3081 C CA . HIS B 1 49 ? -19.375 -9.438 -10.484 1 88.75 49 HIS B CA 1
ATOM 3082 C C . HIS B 1 49 ? -19.484 -10.859 -11.039 1 88.75 49 HIS B C 1
ATOM 3084 O O . HIS B 1 49 ? -19.734 -11.039 -12.234 1 88.75 49 HIS B O 1
ATOM 3090 N N . SER B 1 50 ? -19.312 -11.789 -10.25 1 88.25 50 SER B N 1
ATOM 3091 C CA . SER B 1 50 ? -19.438 -13.188 -10.672 1 88.25 50 SER B CA 1
ATOM 3092 C C . SER B 1 50 ? -20.875 -13.68 -10.516 1 88.25 50 SER B C 1
ATOM 3094 O O . SER B 1 50 ? -21.125 -14.891 -10.516 1 88.25 50 SER B O 1
ATOM 3096 N N . LYS B 1 51 ? -21.828 -12.836 -10.359 1 80.69 51 LYS B N 1
ATOM 3097 C CA . LYS B 1 51 ? -23.266 -13.094 -10.375 1 80.69 51 LYS B CA 1
ATOM 3098 C C . LYS B 1 51 ? -23.641 -14.164 -9.352 1 80.69 51 LYS B C 1
ATOM 3100 O O . LYS B 1 51 ? -24.359 -15.117 -9.672 1 80.69 51 LYS B O 1
ATOM 3105 N N . GLY B 1 52 ? -23.062 -14.109 -8.164 1 83.81 52 GLY B N 1
ATOM 3106 C CA . GLY B 1 52 ? -23.422 -15 -7.07 1 83.81 52 GLY B CA 1
ATOM 3107 C C . GLY B 1 52 ? -22.906 -16.422 -7.25 1 83.81 52 GLY B C 1
ATOM 3108 O O . GLY B 1 52 ? -23.469 -17.359 -6.699 1 83.81 52 GLY B O 1
ATOM 3109 N N . ALA B 1 53 ? -21.953 -16.594 -8.047 1 94.25 53 ALA B N 1
ATOM 3110 C CA . ALA B 1 53 ? -21.375 -17.906 -8.289 1 94.25 53 ALA B CA 1
ATOM 3111 C C . ALA B 1 53 ? -20.656 -18.422 -7.039 1 94.25 53 ALA B C 1
ATOM 3113 O O . ALA B 1 53 ? -20.203 -17.641 -6.207 1 94.25 53 ALA B O 1
ATOM 3114 N N . VAL B 1 54 ? -20.75 -19.734 -6.93 1 97.31 54 VAL B N 1
ATOM 3115 C CA . VAL B 1 54 ? -19.922 -20.391 -5.934 1 97.31 54 VAL B CA 1
ATOM 3116 C C . VAL B 1 54 ? -18.531 -20.641 -6.508 1 97.31 54 VAL B C 1
ATOM 3118 O O . VAL B 1 54 ? -18.391 -21.188 -7.605 1 97.31 54 VAL B O 1
ATOM 3121 N N . TRP B 1 55 ? -17.578 -20.234 -5.789 1 97 55 TRP B N 1
ATOM 3122 C CA . TRP B 1 55 ? -16.188 -20.391 -6.23 1 97 55 TRP B CA 1
ATOM 3123 C C . TRP B 1 55 ? -15.602 -21.703 -5.727 1 97 55 TRP B C 1
ATOM 3125 O O . TRP B 1 55 ? -15.5 -21.922 -4.516 1 97 55 TRP B O 1
ATOM 3135 N N . VAL B 1 56 ? -15.266 -22.516 -6.629 1 97.19 56 VAL B N 1
ATOM 3136 C CA . VAL B 1 56 ? -14.586 -23.75 -6.281 1 97.19 56 VAL B CA 1
ATOM 3137 C C . VAL B 1 56 ? -13.078 -23.578 -6.477 1 97.19 56 VAL B C 1
ATOM 3139 O O . VAL B 1 56 ? -12.625 -23.172 -7.543 1 97.19 56 VAL B O 1
ATOM 3142 N N . VAL B 1 57 ? -12.375 -23.875 -5.461 1 93.69 57 VAL B N 1
ATOM 3143 C CA . VAL B 1 57 ? -10.945 -23.594 -5.418 1 93.69 57 VAL B CA 1
ATOM 3144 C C . VAL B 1 57 ? -10.18 -24.812 -4.898 1 93.69 57 VAL B C 1
ATOM 3146 O O . VAL B 1 57 ? -10.797 -25.797 -4.484 1 93.69 57 VAL B O 1
ATOM 3149 N N . GLN B 1 58 ? -8.844 -24.703 -5.031 1 88.81 58 GLN B N 1
ATOM 3150 C CA . GLN B 1 58 ? -7.977 -25.703 -4.402 1 88.81 58 GLN B CA 1
ATOM 3151 C C . GLN B 1 58 ? -8.078 -25.625 -2.883 1 88.81 58 GLN B C 1
ATOM 3153 O O . GLN B 1 58 ? -8.148 -24.547 -2.307 1 88.81 58 GLN B O 1
ATOM 3158 N N . PRO B 1 59 ? -8.133 -26.875 -2.264 1 85.88 59 PRO B N 1
ATOM 3159 C CA . PRO B 1 59 ? -8.117 -26.828 -0.8 1 85.88 59 PRO B CA 1
ATOM 3160 C C . PRO B 1 59 ? -6.938 -26.047 -0.241 1 85.88 59 PRO B C 1
ATOM 3162 O O . PRO B 1 59 ? -5.809 -26.188 -0.712 1 85.88 59 PRO B O 1
ATOM 3165 N N . GLY B 1 60 ? -7.246 -25.125 0.691 1 80.69 60 GLY B N 1
ATOM 3166 C CA . GLY B 1 60 ? -6.203 -24.297 1.289 1 80.69 60 GLY B CA 1
ATOM 3167 C C . GLY B 1 60 ? -6.176 -22.875 0.748 1 80.69 60 GLY B C 1
ATOM 3168 O O . GLY B 1 60 ? -5.527 -22 1.323 1 80.69 60 GLY B O 1
ATOM 3169 N N . VAL B 1 61 ? -6.797 -22.734 -0.356 1 85 61 VAL B N 1
ATOM 3170 C CA . VAL B 1 61 ? -6.906 -21.406 -0.943 1 85 61 VAL B CA 1
ATOM 3171 C C . VAL B 1 61 ? -8.273 -20.812 -0.624 1 85 61 VAL B C 1
ATOM 3173 O O . VAL B 1 61 ? -9.305 -21.406 -0.933 1 85 61 VAL B O 1
ATOM 3176 N N . SER B 1 62 ? -8.266 -19.641 -0.001 1 87.12 62 SER B N 1
ATOM 3177 C CA . SER B 1 62 ? -9.555 -19.094 0.426 1 87.12 62 SER B CA 1
ATOM 3178 C C . SER B 1 62 ? -9.789 -17.703 -0.157 1 87.12 62 SER B C 1
ATOM 3180 O O . SER B 1 62 ? -10.758 -17.031 0.205 1 87.12 62 SER B O 1
ATOM 3182 N N . GLN B 1 63 ? -8.844 -17.281 -1.029 1 84.25 63 GLN B N 1
ATOM 3183 C CA . GLN B 1 63 ? -8.984 -15.961 -1.616 1 84.25 63 GLN B CA 1
ATOM 3184 C C . GLN B 1 63 ? -8.266 -15.875 -2.959 1 84.25 63 GLN B C 1
ATOM 3186 O O . GLN B 1 63 ? -7.504 -16.781 -3.32 1 84.25 63 GLN B O 1
ATOM 3191 N N . MET B 1 64 ? -8.602 -14.852 -3.672 1 80.19 64 MET B N 1
ATOM 3192 C CA . MET B 1 64 ? -8.102 -14.734 -5.039 1 80.19 64 MET B CA 1
ATOM 3193 C C . MET B 1 64 ? -6.832 -13.891 -5.082 1 80.19 64 MET B C 1
ATOM 3195 O O . MET B 1 64 ? -5.996 -14.062 -5.973 1 80.19 64 MET B O 1
ATOM 3199 N N . PHE B 1 65 ? -6.867 -13.086 -4.004 1 71.56 65 PHE B N 1
ATOM 3200 C CA . PHE B 1 65 ? -5.766 -12.133 -4.008 1 71.56 65 PHE B CA 1
ATOM 3201 C C . PHE B 1 65 ? -4.52 -12.742 -3.377 1 71.56 65 PHE B C 1
ATOM 3203 O O . PHE B 1 65 ? -4.57 -13.258 -2.26 1 71.56 65 PHE B O 1
ATOM 3210 N N . ARG B 1 66 ? -3.428 -12.953 -3.994 1 69.94 66 ARG B N 1
ATOM 3211 C CA . ARG B 1 66 ? -2.119 -13.391 -3.527 1 69.94 66 ARG B CA 1
ATOM 3212 C C . ARG B 1 66 ? -2.104 -14.898 -3.295 1 69.94 66 ARG B C 1
ATOM 3214 O O . ARG B 1 66 ? -1.516 -15.375 -2.322 1 69.94 66 ARG B O 1
ATOM 3221 N N . ALA B 1 67 ? -2.965 -15.539 -3.828 1 70 67 ALA B N 1
ATOM 3222 C CA . ALA B 1 67 ? -2.934 -17 -3.799 1 70 67 ALA B CA 1
ATOM 3223 C C . ALA B 1 67 ? -3.133 -17.578 -5.195 1 70 67 ALA B C 1
ATOM 3225 O O . ALA B 1 67 ? -3.762 -16.953 -6.051 1 70 67 ALA B O 1
ATOM 3226 N N . VAL B 1 68 ? -2.498 -18.656 -5.355 1 75.69 68 VAL B N 1
ATOM 3227 C CA . VAL B 1 68 ? -2.658 -19.375 -6.613 1 75.69 68 VAL B CA 1
ATOM 3228 C C . VAL B 1 68 ? -3.408 -20.688 -6.363 1 75.69 68 VAL B C 1
ATOM 3230 O O . VAL B 1 68 ? -3.115 -21.406 -5.406 1 75.69 68 VAL B O 1
ATOM 3233 N N . SER B 1 69 ? -4.449 -20.844 -7.09 1 83.62 69 SER B N 1
ATOM 3234 C CA . SER B 1 69 ? -5.262 -22.047 -7.027 1 83.62 69 SER B CA 1
ATOM 3235 C C . SER B 1 69 ? -5.133 -22.875 -8.305 1 83.62 69 SER B C 1
ATOM 3237 O O . SER B 1 69 ? -5.105 -22.312 -9.406 1 83.62 69 SER B O 1
ATOM 3239 N N . TRP B 1 70 ? -4.98 -24.172 -8.125 1 83.38 70 TRP B N 1
ATOM 3240 C CA . TRP B 1 70 ? -4.934 -25.078 -9.258 1 83.38 70 TRP B CA 1
ATOM 3241 C C . TRP B 1 70 ? -5.914 -26.234 -9.07 1 83.38 70 TRP B C 1
ATOM 3243 O O . TRP B 1 70 ? -5.941 -26.859 -8.008 1 83.38 70 TRP B O 1
ATOM 3253 N N . LEU B 1 71 ? -6.695 -26.469 -10.062 1 90.25 71 LEU B N 1
ATOM 3254 C CA . LEU B 1 71 ? -7.633 -27.578 -10.125 1 90.25 71 LEU B CA 1
ATOM 3255 C C . LEU B 1 71 ? -7.539 -28.297 -11.469 1 90.25 71 LEU B C 1
ATOM 3257 O O . LEU B 1 71 ? -7.266 -27.672 -12.4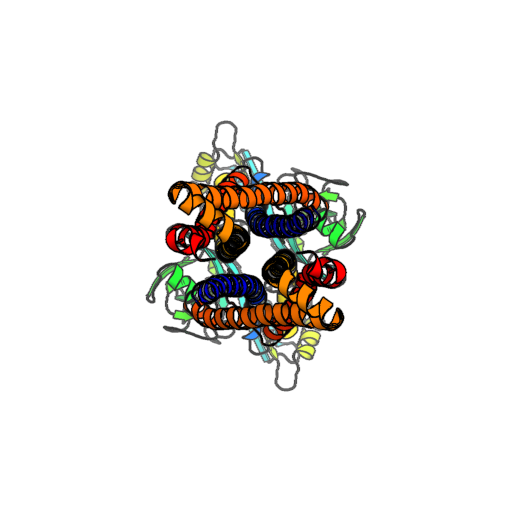92 1 90.25 71 LEU B O 1
ATOM 3261 N N . PRO B 1 72 ? -7.715 -29.625 -11.406 1 88.62 72 PRO B N 1
ATOM 3262 C CA . PRO B 1 72 ? -7.777 -30.328 -12.695 1 88.62 72 PRO B CA 1
ATOM 3263 C C . PRO B 1 72 ? -8.984 -29.922 -13.531 1 88.62 72 PRO B C 1
ATOM 3265 O O . PRO B 1 72 ? -10.086 -29.766 -13 1 88.62 72 PRO B O 1
ATOM 3268 N N . ALA B 1 73 ? -8.719 -29.734 -14.781 1 90 73 ALA B N 1
ATOM 3269 C CA . ALA B 1 73 ? -9.797 -29.312 -15.672 1 90 73 ALA B CA 1
ATOM 3270 C C . ALA B 1 73 ? -10.922 -30.344 -15.703 1 90 73 ALA B C 1
ATOM 3272 O O . ALA B 1 73 ? -12.086 -30 -15.883 1 90 73 ALA B O 1
ATOM 3273 N N . GLU B 1 74 ? -10.578 -31.562 -15.492 1 90.69 74 GLU B N 1
ATOM 3274 C CA . GLU B 1 74 ? -11.555 -32.656 -15.492 1 90.69 74 GLU B CA 1
ATOM 3275 C C . GLU B 1 74 ? -12.516 -32.531 -14.312 1 90.69 74 GLU B C 1
ATOM 3277 O O . GLU B 1 74 ? -13.531 -33.219 -14.258 1 90.69 74 GLU B O 1
ATOM 3282 N N . GLY B 1 75 ? -12.18 -31.672 -13.469 1 93.06 75 GLY B N 1
ATOM 3283 C CA . GLY B 1 75 ? -13.039 -31.438 -12.32 1 93.06 75 GLY B CA 1
ATOM 3284 C C . GLY B 1 75 ? -14.414 -30.922 -12.695 1 93.06 75 GLY B C 1
ATOM 3285 O O . GLY B 1 75 ? -15.375 -31.078 -11.93 1 93.06 75 GLY B O 1
ATOM 3286 N N . LYS B 1 76 ? -14.508 -30.328 -13.836 1 94.62 76 LYS B N 1
ATOM 3287 C CA . LYS B 1 76 ? -15.797 -29.828 -14.289 1 94.62 76 LYS B CA 1
ATOM 3288 C C . LYS B 1 76 ? -16.844 -30.938 -14.32 1 94.62 76 LYS B C 1
ATOM 3290 O O . LYS B 1 76 ? -17.969 -30.75 -13.836 1 94.62 76 LYS B O 1
ATOM 3295 N N . ASP B 1 77 ? -16.5 -32.094 -14.852 1 94.88 77 ASP B N 1
ATOM 3296 C CA . ASP B 1 77 ? -17.422 -33.219 -14.969 1 94.88 77 ASP B CA 1
ATOM 3297 C C . ASP B 1 77 ? -17.859 -33.719 -13.594 1 94.88 77 ASP B C 1
ATOM 3299 O O . ASP B 1 77 ? -19.031 -34.094 -13.414 1 94.88 77 ASP B O 1
ATOM 3303 N N . ARG B 1 78 ? -16.953 -33.656 -12.727 1 95.69 78 ARG B N 1
ATOM 3304 C CA . ARG B 1 78 ? -17.266 -34.062 -11.367 1 95.69 78 ARG B CA 1
ATOM 3305 C C . ARG B 1 78 ? -18.219 -33.094 -10.703 1 95.69 78 ARG B C 1
ATOM 3307 O O . ARG B 1 78 ? -19.141 -33.469 -9.984 1 95.69 78 ARG B O 1
ATOM 3314 N N . LEU B 1 79 ? -18.016 -31.859 -10.938 1 97.38 79 LEU B N 1
ATOM 3315 C CA . LEU B 1 79 ? -18.828 -30.828 -10.328 1 97.38 79 LEU B CA 1
ATOM 3316 C C . LEU B 1 79 ? -20.266 -30.859 -10.859 1 97.38 79 LEU B C 1
ATOM 3318 O O . LEU B 1 79 ? -21.219 -30.609 -10.109 1 97.38 79 LEU B O 1
ATOM 3322 N N . LEU B 1 80 ? -20.406 -31.172 -12.109 1 96.44 80 LEU B N 1
ATOM 3323 C CA . LEU B 1 80 ? -21.734 -31.188 -12.734 1 96.44 80 LEU B CA 1
ATOM 3324 C C . LEU B 1 80 ? -22.594 -32.281 -12.156 1 96.44 80 LEU B C 1
ATOM 3326 O O . LEU B 1 80 ? -23.828 -32.281 -12.312 1 96.44 80 LEU B O 1
ATOM 3330 N N . LYS B 1 81 ? -21.969 -33.219 -11.461 1 95.5 81 LYS B N 1
ATOM 3331 C CA . LYS B 1 81 ? -22.703 -34.312 -10.867 1 95.5 81 LYS B CA 1
ATOM 3332 C C . LYS B 1 81 ? -23.125 -34 -9.438 1 95.5 81 LYS B C 1
ATOM 3334 O O . LYS B 1 81 ? -23.875 -34.781 -8.828 1 95.5 81 LYS B O 1
ATOM 3339 N N . VAL B 1 82 ? -22.656 -33 -8.977 1 96.31 82 VAL B N 1
ATOM 3340 C CA . VAL B 1 82 ? -22.969 -32.594 -7.613 1 96.31 82 VAL B CA 1
ATOM 3341 C C . VAL B 1 82 ? -24.391 -32 -7.559 1 96.31 82 VAL B C 1
ATOM 3343 O O . VAL B 1 82 ? -24.766 -31.188 -8.398 1 96.31 82 VAL B O 1
ATOM 3346 N N . PRO B 1 83 ? -25.141 -32.438 -6.598 1 94.06 83 PRO B N 1
ATOM 3347 C CA . PRO B 1 83 ? -26.484 -31.875 -6.445 1 94.06 83 PRO B CA 1
ATOM 3348 C C . PRO B 1 83 ? -26.469 -30.375 -6.254 1 94.06 83 PRO B C 1
ATOM 3350 O O . PRO B 1 83 ? -25.656 -29.844 -5.473 1 94.06 83 PRO B O 1
ATOM 3353 N N . GLY B 1 84 ? -27.297 -29.672 -7.062 1 95.56 84 GLY B N 1
ATOM 3354 C CA . GLY B 1 84 ? -27.453 -28.234 -6.91 1 95.56 84 GLY B CA 1
ATOM 3355 C C . GLY B 1 84 ? -26.578 -27.453 -7.867 1 95.56 84 GLY B C 1
ATOM 3356 O O . GLY B 1 84 ? -26.641 -26.219 -7.902 1 95.56 84 GLY B O 1
ATOM 3357 N N . VAL B 1 85 ? -25.844 -28.141 -8.625 1 96.56 85 VAL B N 1
ATOM 3358 C CA . VAL B 1 85 ? -24.938 -27.469 -9.562 1 96.56 85 VAL B CA 1
ATOM 3359 C C . VAL B 1 85 ? -25.594 -27.391 -10.938 1 96.56 85 VAL B C 1
ATOM 3361 O O . VAL B 1 85 ? -25.906 -28.406 -11.547 1 96.56 85 VAL B O 1
ATOM 3364 N N . GLN B 1 86 ? -25.812 -26.203 -11.391 1 95.19 86 GLN B N 1
ATOM 3365 C CA . GLN B 1 86 ? -26.391 -25.984 -12.719 1 95.19 86 GLN B CA 1
ATOM 3366 C C . GLN B 1 86 ? -25.297 -25.922 -13.789 1 95.19 86 GLN B C 1
ATOM 3368 O O . GLN B 1 86 ? -25.438 -26.5 -14.867 1 95.19 86 GLN B O 1
ATOM 3373 N N . SER B 1 87 ? -24.266 -25.25 -13.484 1 95.31 87 SER B N 1
ATOM 3374 C CA . SER B 1 87 ? -23.141 -25.109 -14.398 1 95.31 87 SER B CA 1
ATOM 3375 C C . SER B 1 87 ? -21.828 -24.891 -13.633 1 95.31 87 SER B C 1
ATOM 3377 O O . SER B 1 87 ? -21.859 -24.484 -12.469 1 95.31 87 SER B O 1
ATOM 3379 N N . ALA B 1 88 ? -20.781 -25.234 -14.227 1 96.94 88 ALA B N 1
ATOM 3380 C CA . ALA B 1 88 ? -19.422 -25.062 -13.688 1 96.94 88 ALA B CA 1
ATOM 3381 C C . ALA B 1 88 ? -18.469 -24.578 -14.766 1 96.94 88 ALA B C 1
ATOM 3383 O O . ALA B 1 88 ? -17.953 -25.375 -15.555 1 96.94 88 ALA B O 1
ATOM 3384 N N . GLU B 1 89 ? -18.203 -23.328 -14.75 1 96.25 89 GLU B N 1
ATOM 3385 C CA . GLU B 1 89 ? -17.344 -22.75 -15.781 1 96.25 89 GLU B CA 1
ATOM 3386 C C . GLU B 1 89 ? -15.922 -22.547 -15.266 1 96.25 89 GLU B C 1
ATOM 3388 O O . GLU B 1 89 ? -15.719 -21.984 -14.195 1 96.25 89 GLU B O 1
ATOM 3393 N N . PRO B 1 90 ? -14.93 -23.031 -15.992 1 96.25 90 PRO B N 1
ATOM 3394 C CA . PRO B 1 90 ? -13.531 -22.875 -15.57 1 96.25 90 PRO B CA 1
ATOM 3395 C C . PRO B 1 90 ? -12.984 -21.484 -15.844 1 96.25 90 PRO B C 1
ATOM 3397 O O . PRO B 1 90 ? -13.328 -20.859 -16.859 1 96.25 90 PRO B O 1
ATOM 3400 N N . ILE B 1 91 ? -12.203 -21.031 -14.945 1 95.19 91 ILE B N 1
ATOM 3401 C CA . ILE B 1 91 ? -11.453 -19.781 -15.086 1 95.19 91 ILE B CA 1
ATOM 3402 C C . ILE B 1 91 ? -9.977 -20.047 -14.781 1 95.19 91 ILE B C 1
ATOM 3404 O O . ILE B 1 91 ? -9.648 -20.781 -13.852 1 95.19 91 ILE B O 1
ATOM 3408 N N . LEU B 1 92 ? -9.172 -19.516 -15.617 1 92.81 92 LEU B N 1
ATOM 3409 C CA . LEU B 1 92 ? -7.727 -19.531 -15.391 1 92.81 92 LEU B CA 1
ATOM 3410 C C . LEU B 1 92 ? -7.199 -18.109 -15.203 1 92.81 92 LEU B C 1
ATOM 3412 O O . LEU B 1 92 ? -7.348 -17.266 -16.078 1 92.81 92 LEU B O 1
ATOM 3416 N N . GLY B 1 93 ? -6.773 -17.812 -14 1 87.69 93 GLY B N 1
ATOM 3417 C CA . GLY B 1 93 ? -6.285 -16.484 -13.688 1 87.69 93 GLY B CA 1
ATOM 3418 C C . GLY B 1 93 ? -4.953 -16.484 -12.961 1 87.69 93 GLY B C 1
ATOM 3419 O O . GLY B 1 93 ? -4.762 -17.25 -12.008 1 87.69 93 GLY B O 1
ATOM 3420 N N . LEU B 1 94 ? -3.992 -15.742 -13.422 1 81.25 94 LEU B N 1
ATOM 3421 C CA . LEU B 1 94 ? -2.697 -15.633 -12.758 1 81.25 94 LEU B CA 1
ATOM 3422 C C . LEU B 1 94 ? -2.158 -14.211 -12.844 1 81.25 94 LEU B C 1
ATOM 3424 O O . LEU B 1 94 ? -2.389 -13.516 -13.836 1 81.25 94 LEU B O 1
ATOM 3428 N N . PRO B 1 95 ? -1.559 -13.852 -11.805 1 80.62 95 PRO B N 1
ATOM 3429 C CA . PRO B 1 95 ? -0.871 -12.562 -11.891 1 80.62 95 PRO B CA 1
ATOM 3430 C C . PRO B 1 95 ? 0.357 -12.602 -12.797 1 80.62 95 PRO B C 1
ATOM 3432 O O . PRO B 1 95 ? 1.035 -13.633 -12.875 1 80.62 95 PRO B O 1
ATOM 3435 N N . SER B 1 96 ? 0.589 -11.523 -13.508 1 80.06 96 SER B N 1
ATOM 3436 C CA . SER B 1 96 ? 1.741 -11.43 -14.398 1 80.06 96 SER B CA 1
ATOM 3437 C C . SER B 1 96 ? 2.223 -9.984 -14.523 1 80.06 96 SER B C 1
ATOM 3439 O O . SER B 1 96 ? 1.686 -9.086 -13.875 1 80.06 96 SER B O 1
ATOM 3441 N N . ASP B 1 97 ? 3.375 -9.898 -15.266 1 78.62 97 ASP B N 1
ATOM 3442 C CA . ASP B 1 97 ? 3.969 -8.586 -15.5 1 78.62 97 ASP B CA 1
ATOM 3443 C C . ASP B 1 97 ? 3.725 -8.117 -16.938 1 78.62 97 ASP B C 1
ATOM 3445 O O . ASP B 1 97 ? 4.141 -8.781 -17.891 1 78.62 97 ASP B O 1
ATOM 3449 N N . PHE B 1 98 ? 2.982 -7.031 -17.016 1 83.19 98 PHE B N 1
ATOM 3450 C CA . PHE B 1 98 ? 2.777 -6.398 -18.312 1 83.19 98 PHE B CA 1
ATOM 3451 C C . PHE B 1 98 ? 3.939 -5.473 -18.656 1 83.19 98 PHE B C 1
ATOM 3453 O O . PHE B 1 98 ? 4.113 -4.426 -18.016 1 83.19 98 PHE B O 1
ATOM 3460 N N . VAL B 1 99 ? 4.742 -5.969 -19.547 1 80 99 VAL B N 1
ATOM 3461 C CA . VAL B 1 99 ? 5.895 -5.172 -19.953 1 80 99 VAL B CA 1
ATOM 3462 C C . VAL B 1 99 ? 5.605 -4.5 -21.297 1 80 99 VAL B C 1
ATOM 3464 O O . VAL B 1 99 ? 5.355 -5.18 -22.297 1 80 99 VAL B O 1
ATOM 3467 N N . HIS B 1 100 ? 5.492 -3.229 -21.266 1 83.19 100 HIS B N 1
ATOM 3468 C CA . HIS B 1 100 ? 5.262 -2.455 -22.484 1 83.19 100 HIS B CA 1
ATOM 3469 C C . HIS B 1 100 ? 6.203 -1.256 -22.562 1 83.19 100 HIS B C 1
ATOM 3471 O O . HIS B 1 100 ? 6.203 -0.406 -21.656 1 83.19 100 HIS B O 1
ATOM 3477 N N . LYS B 1 101 ? 7.016 -1.147 -23.609 1 82.12 101 LYS B N 1
ATOM 3478 C CA . LYS B 1 101 ? 7.957 -0.057 -23.859 1 82.12 101 LYS B CA 1
ATOM 3479 C C . LYS B 1 101 ? 8.812 0.213 -22.625 1 82.12 101 LYS B C 1
ATOM 3481 O O . LYS B 1 101 ? 8.945 1.359 -22.188 1 82.12 101 LYS B O 1
ATOM 3486 N N . GLY B 1 102 ? 9.266 -0.877 -21.953 1 76.62 102 GLY B N 1
ATOM 3487 C CA . GLY B 1 102 ? 10.18 -0.756 -20.828 1 76.62 102 GLY B CA 1
ATOM 3488 C C . GLY B 1 102 ? 9.484 -0.555 -19.5 1 76.62 102 GLY B C 1
ATOM 3489 O O . GLY B 1 102 ? 10.117 -0.603 -18.453 1 76.62 102 GLY B O 1
ATOM 3490 N N . GLY B 1 103 ? 8.211 -0.306 -19.547 1 79.31 103 GLY B N 1
ATOM 3491 C CA . GLY B 1 103 ? 7.457 -0.137 -18.328 1 79.31 103 GLY B CA 1
ATOM 3492 C C . GLY B 1 103 ? 6.898 -1.44 -17.781 1 79.31 103 GLY B C 1
ATOM 3493 O O . GLY B 1 103 ? 6.566 -2.346 -18.547 1 79.31 103 GLY B O 1
ATOM 3494 N N . HIS B 1 104 ? 6.945 -1.525 -16.453 1 80.31 104 HIS B N 1
ATOM 3495 C CA . HIS B 1 104 ? 6.398 -2.695 -15.781 1 80.31 104 HIS B CA 1
ATOM 3496 C C . HIS B 1 104 ? 5.117 -2.35 -15.031 1 80.31 104 HIS B C 1
ATOM 3498 O O . HIS B 1 104 ? 5.09 -1.393 -14.25 1 80.31 104 HIS B O 1
ATOM 3504 N N . THR B 1 105 ? 4.098 -3.119 -15.445 1 80.69 105 THR B N 1
ATOM 3505 C CA . THR B 1 105 ? 2.826 -2.947 -14.742 1 80.69 105 THR B CA 1
ATOM 3506 C C . THR B 1 105 ? 2.24 -4.297 -14.344 1 80.69 105 THR B C 1
ATOM 3508 O O . THR B 1 105 ? 2.244 -5.242 -15.141 1 80.69 105 THR B O 1
ATOM 3511 N N . ALA B 1 106 ? 1.83 -4.324 -13.109 1 78.38 106 ALA B N 1
ATOM 3512 C CA . ALA B 1 106 ? 1.196 -5.562 -12.664 1 78.38 106 ALA B CA 1
ATOM 3513 C C . ALA B 1 106 ? -0.196 -5.715 -13.273 1 78.38 106 ALA B C 1
ATOM 3515 O O . ALA B 1 106 ? -0.941 -4.738 -13.383 1 78.38 106 ALA B O 1
ATOM 3516 N N . TYR B 1 107 ? -0.454 -6.895 -13.758 1 81.94 107 TYR B N 1
ATOM 3517 C CA . TYR B 1 107 ? -1.796 -7.172 -14.258 1 81.94 107 TYR B CA 1
ATOM 3518 C C . TYR B 1 107 ? -2.18 -8.625 -14.008 1 81.94 107 TYR B C 1
ATOM 3520 O O . TYR B 1 107 ? -1.338 -9.445 -13.617 1 81.94 107 TYR B O 1
ATOM 3528 N N . PHE B 1 108 ? -3.443 -8.891 -14.023 1 86.31 108 PHE B N 1
ATOM 3529 C CA . PHE B 1 108 ? -4.02 -10.219 -13.836 1 86.31 108 PHE B CA 1
ATOM 3530 C C . PHE B 1 108 ? -4.652 -10.719 -15.133 1 86.31 108 PHE B C 1
ATOM 3532 O O . PHE B 1 108 ? -5.598 -10.109 -15.648 1 86.31 108 PHE B O 1
ATOM 3539 N N . VAL B 1 109 ? -4.105 -11.773 -15.641 1 90.06 109 VAL B N 1
ATOM 3540 C CA . VAL B 1 109 ? -4.645 -12.367 -16.859 1 90.06 109 VAL B CA 1
ATOM 3541 C C . VAL B 1 109 ? -5.742 -13.375 -16.516 1 90.06 109 VAL B C 1
ATOM 3543 O O . VAL B 1 109 ? -5.531 -14.258 -15.68 1 90.06 109 VAL B O 1
ATOM 3546 N N . VAL B 1 110 ? -6.863 -13.156 -17.156 1 93.12 110 VAL B N 1
ATOM 3547 C CA . VAL B 1 110 ? -7.988 -14.047 -16.906 1 93.12 110 VAL B CA 1
ATOM 3548 C C . VAL B 1 110 ? -8.375 -14.766 -18.188 1 93.12 110 VAL B C 1
ATOM 3550 O O . VAL B 1 110 ? -8.695 -14.125 -19.188 1 93.12 110 VAL B O 1
ATOM 3553 N N . GLY B 1 111 ? -8.273 -16.047 -18.172 1 95.56 111 GLY B N 1
ATOM 3554 C CA . GLY B 1 111 ? -8.812 -16.875 -19.234 1 95.56 111 GLY B CA 1
ATOM 3555 C C . GLY B 1 111 ? -10.203 -17.406 -18.922 1 95.56 111 GLY B C 1
ATOM 3556 O O . GLY B 1 111 ? -10.438 -17.969 -17.844 1 95.56 111 GLY B O 1
ATOM 3557 N N . TYR B 1 112 ? -11.094 -17.266 -19.812 1 95.69 112 TYR B N 1
ATOM 3558 C CA . TYR B 1 112 ? -12.477 -17.688 -19.609 1 95.69 112 TYR B CA 1
ATOM 3559 C C . TYR B 1 112 ? -13.039 -18.328 -20.891 1 95.69 112 TYR B C 1
ATOM 3561 O O . TYR B 1 112 ? -12.422 -18.234 -21.953 1 95.69 112 TYR B O 1
ATOM 3569 N N . ASP B 1 113 ? -14.102 -19.062 -20.719 1 94.81 113 ASP B N 1
ATOM 3570 C CA . ASP B 1 113 ? -14.797 -19.625 -21.875 1 94.81 113 ASP B CA 1
ATOM 3571 C C . ASP B 1 113 ? -15.578 -18.547 -22.625 1 94.81 113 ASP B C 1
ATOM 3573 O O . ASP B 1 113 ? -16.641 -18.109 -22.156 1 94.81 113 ASP B O 1
ATOM 3577 N N . THR B 1 114 ? -15.133 -18.234 -23.828 1 95 114 THR B N 1
ATOM 3578 C CA . THR B 1 114 ? -15.703 -17.125 -24.578 1 95 114 THR B CA 1
ATOM 3579 C C . THR B 1 114 ? -17.094 -17.484 -25.094 1 95 114 THR B C 1
ATOM 3581 O O . THR B 1 114 ? -17.859 -16.594 -25.469 1 95 114 THR B O 1
ATOM 3584 N N . ALA B 1 115 ? -17.422 -18.703 -25.141 1 92.69 115 ALA B N 1
ATOM 3585 C CA . ALA B 1 115 ? -18.75 -19.141 -25.594 1 92.69 115 ALA B CA 1
ATOM 3586 C C . ALA B 1 115 ? -19.828 -18.797 -24.578 1 92.69 115 ALA B C 1
ATOM 3588 O O . ALA B 1 115 ? -20.906 -18.328 -24.938 1 92.69 115 ALA B O 1
ATOM 3589 N N . THR B 1 116 ? -19.516 -19 -23.328 1 91.06 116 THR B N 1
ATOM 3590 C CA . THR B 1 116 ? -20.484 -18.703 -22.266 1 91.06 116 THR B CA 1
ATOM 3591 C C . THR B 1 116 ? -20.359 -17.25 -21.812 1 91.06 116 THR B C 1
ATOM 3593 O O . THR B 1 116 ? -21.344 -16.641 -21.375 1 91.06 116 THR B O 1
ATOM 3596 N N . GLY B 1 117 ? -19.094 -16.781 -21.828 1 92 117 GLY B N 1
ATOM 3597 C CA . GLY B 1 117 ? -18.828 -15.422 -21.375 1 92 117 GLY B CA 1
ATOM 3598 C C . GLY B 1 117 ? -18.656 -15.32 -19.875 1 92 117 GLY B C 1
ATOM 3599 O O . GLY B 1 117 ? -18.266 -14.266 -19.359 1 92 117 GLY B O 1
ATOM 3600 N N . ILE B 1 118 ? -18.938 -16.422 -19.203 1 92.19 118 ILE B N 1
ATOM 3601 C CA . ILE B 1 118 ? -18.828 -16.422 -17.75 1 92.19 118 ILE B CA 1
ATOM 3602 C C . ILE B 1 118 ? -17.375 -16.281 -17.344 1 92.19 118 ILE B C 1
ATOM 3604 O O . ILE B 1 118 ? -16.5 -17 -17.844 1 92.19 118 ILE B O 1
ATOM 3608 N N . GLY B 1 119 ? -17.062 -15.312 -16.406 1 92.5 119 GLY B N 1
ATOM 3609 C CA . GLY B 1 119 ? -15.695 -15.055 -15.961 1 92.5 119 GLY B CA 1
ATOM 3610 C C . GLY B 1 119 ? -15 -13.977 -16.766 1 92.5 119 GLY B C 1
ATOM 3611 O O . GLY B 1 119 ? -13.875 -13.578 -16.438 1 92.5 119 GLY B O 1
ATOM 3612 N N . GLY B 1 120 ? -15.656 -13.531 -17.812 1 93.75 120 GLY B N 1
ATOM 3613 C CA . GLY B 1 120 ? -15.109 -12.477 -18.641 1 93.75 120 GLY B CA 1
ATOM 3614 C C . GLY B 1 120 ? -15.438 -11.086 -18.141 1 93.75 120 GLY B C 1
ATOM 3615 O O . GLY B 1 120 ? -15.883 -10.922 -17 1 93.75 120 GLY B O 1
ATOM 3616 N N . PRO B 1 121 ? -15.117 -10.164 -18.953 1 94.06 121 PRO B N 1
ATOM 3617 C CA . PRO B 1 121 ? -15.414 -8.797 -18.531 1 94.06 121 PRO B CA 1
ATOM 3618 C C . PRO B 1 121 ? -16.906 -8.539 -18.359 1 94.06 121 PRO B C 1
ATOM 3620 O O . PRO B 1 121 ? -17.719 -9 -19.172 1 94.06 121 PRO B O 1
ATOM 3623 N N . TRP B 1 122 ? -17.266 -7.859 -17.359 1 90.69 122 TRP B N 1
ATOM 3624 C CA . TRP B 1 122 ? -18.672 -7.598 -17.078 1 90.69 122 TRP B CA 1
ATOM 3625 C C . TRP B 1 122 ? -19.094 -6.258 -17.656 1 90.69 122 TRP B C 1
ATOM 3627 O O . TRP B 1 122 ? -20.297 -5.973 -17.766 1 90.69 122 TRP B O 1
ATOM 3637 N N . SER B 1 123 ? -18.125 -5.457 -18.016 1 90.69 123 SER B N 1
ATOM 3638 C CA . SER B 1 123 ? -18.438 -4.16 -18.609 1 90.69 123 SER B CA 1
ATOM 3639 C C . SER B 1 123 ? -17.359 -3.74 -19.609 1 90.69 123 SER B C 1
ATOM 3641 O O . SER B 1 123 ? -16.172 -3.896 -19.344 1 90.69 123 SER B O 1
ATOM 3643 N N . LEU B 1 124 ? -17.766 -3.283 -20.719 1 93.75 124 LEU B N 1
ATOM 3644 C CA . LEU B 1 124 ? -16.859 -2.805 -21.766 1 93.75 124 LEU B CA 1
ATOM 3645 C C . LEU B 1 124 ? -17.016 -1.299 -21.953 1 93.75 124 LEU B C 1
ATOM 3647 O O . LEU B 1 124 ? -18.125 -0.775 -21.969 1 93.75 124 LEU B O 1
ATOM 3651 N N . ALA B 1 125 ? -15.922 -0.674 -22.016 1 91.25 125 ALA B N 1
ATOM 3652 C CA . ALA B 1 125 ? -15.922 0.75 -22.344 1 91.25 125 ALA B CA 1
ATOM 3653 C C . ALA B 1 125 ? -15.906 0.967 -23.859 1 91.25 125 ALA B C 1
ATOM 3655 O O . ALA B 1 125 ? -16.594 1.856 -24.375 1 91.25 125 ALA B O 1
ATOM 3656 N N . GLU B 1 126 ? -15.125 0.226 -24.484 1 95.25 126 GLU B N 1
ATOM 3657 C CA . GLU B 1 126 ? -14.961 0.308 -25.922 1 95.25 126 GLU B CA 1
ATOM 3658 C C . GLU B 1 126 ? -14.695 -1.068 -26.531 1 95.25 126 GLU B C 1
ATOM 3660 O O . GLU B 1 126 ? -14.086 -1.928 -25.891 1 95.25 126 GLU B O 1
ATOM 3665 N N . GLY B 1 127 ? -15.219 -1.25 -27.75 1 97.06 127 GLY B N 1
ATOM 3666 C CA . GLY B 1 127 ? -14.891 -2.457 -28.5 1 97.06 127 GLY B CA 1
ATOM 3667 C C . GLY B 1 127 ? -15.828 -3.613 -28.188 1 97.06 127 GLY B C 1
ATOM 3668 O O . GLY B 1 127 ? -17.031 -3.412 -27.984 1 97.06 127 GLY B O 1
ATOM 3669 N N . ARG B 1 128 ? -15.273 -4.832 -28.297 1 95.75 128 ARG B N 1
ATOM 3670 C CA . ARG B 1 128 ? -16.062 -6.039 -28.109 1 95.75 128 ARG B CA 1
ATOM 3671 C C . ARG B 1 128 ? -15.32 -7.047 -27.234 1 95.75 128 ARG B C 1
ATOM 3673 O O . ARG B 1 128 ? -14.141 -6.867 -26.938 1 95.75 128 ARG B O 1
ATOM 3680 N N . ASN B 1 129 ? -16.047 -8.07 -26.875 1 96 129 ASN B N 1
ATOM 3681 C CA . ASN B 1 129 ? -15.445 -9.133 -26.078 1 96 129 ASN B CA 1
ATOM 3682 C C . ASN B 1 129 ? -14.594 -10.062 -26.938 1 96 129 ASN B C 1
ATOM 3684 O O . ASN B 1 129 ? -14.664 -10.016 -28.156 1 96 129 ASN B O 1
ATOM 3688 N N . VAL B 1 130 ? -13.859 -10.852 -26.25 1 96.88 130 VAL B N 1
ATOM 3689 C CA . VAL B 1 130 ? -12.992 -11.82 -26.906 1 96.88 130 VAL B CA 1
ATOM 3690 C C . VAL B 1 130 ? -13.836 -12.852 -27.641 1 96.88 130 VAL B C 1
ATOM 3692 O O . VAL B 1 130 ? -14.727 -13.469 -27.047 1 96.88 130 VAL B O 1
ATOM 3695 N N . ALA B 1 131 ? -13.602 -13.023 -28.906 1 91.69 131 ALA B N 1
ATOM 3696 C CA . ALA B 1 131 ? -14.352 -13.984 -29.703 1 91.69 131 ALA B CA 1
ATOM 3697 C C . ALA B 1 131 ? -13.539 -15.258 -29.938 1 91.69 131 ALA B C 1
ATOM 3699 O O . ALA B 1 131 ? -14.102 -16.328 -30.156 1 91.69 131 ALA B O 1
ATOM 3700 N N . GLY B 1 132 ? -12.203 -15.039 -29.984 1 88.94 132 GLY B N 1
ATOM 3701 C CA . GLY B 1 132 ? -11.375 -16.203 -30.281 1 88.94 132 GLY B CA 1
ATOM 3702 C C . GLY B 1 132 ? -9.938 -16.031 -29.828 1 88.94 132 GLY B C 1
ATOM 3703 O O . GLY B 1 132 ? -9.625 -15.141 -29.031 1 88.94 132 GLY B O 1
ATOM 3704 N N . SER B 1 133 ? -9.164 -16.938 -30.391 1 93.88 133 SER B N 1
ATOM 3705 C CA . SER B 1 133 ? -7.754 -16.984 -30.016 1 93.88 133 SER B CA 1
ATOM 3706 C C . SER B 1 133 ? -7.008 -15.75 -30.516 1 93.88 133 SER B C 1
ATOM 3708 O O . SER B 1 133 ? -7.309 -15.242 -31.609 1 93.88 133 SER B O 1
ATOM 3710 N N . GLY B 1 134 ? -6.145 -15.227 -29.719 1 96 134 GLY B N 1
ATOM 3711 C CA . GLY B 1 134 ? -5.266 -14.141 -30.109 1 96 134 GLY B CA 1
ATOM 3712 C C . GLY B 1 134 ? -5.852 -12.766 -29.828 1 96 134 GLY B C 1
ATOM 3713 O O . GLY B 1 134 ? -5.332 -11.758 -30.297 1 96 134 GLY B O 1
ATOM 3714 N N . GLU B 1 135 ? -6.922 -12.805 -29.156 1 97.81 135 GLU B N 1
ATOM 3715 C CA . GLU B 1 135 ? -7.574 -11.547 -28.812 1 97.81 135 GLU B CA 1
ATOM 3716 C C . GLU B 1 135 ? -7.52 -11.281 -27.312 1 97.81 135 GLU B C 1
ATOM 3718 O O . GLU B 1 135 ? -7.418 -12.219 -26.516 1 97.81 135 GLU B O 1
ATOM 3723 N N . VAL B 1 136 ? -7.547 -9.977 -26.969 1 97.44 136 VAL B N 1
ATOM 3724 C CA . VAL B 1 136 ? -7.508 -9.633 -25.547 1 97.44 136 VAL B CA 1
ATOM 3725 C C . VAL B 1 136 ? -8.391 -8.414 -25.281 1 97.44 136 VAL B C 1
ATOM 3727 O O . VAL B 1 136 ? -8.508 -7.527 -26.141 1 97.44 136 VAL B O 1
ATOM 3730 N N . VAL B 1 137 ? -9.07 -8.422 -24.234 1 97.75 137 VAL B N 1
ATOM 3731 C CA . VAL B 1 137 ? -9.711 -7.242 -23.672 1 97.75 137 VAL B CA 1
ATOM 3732 C C . VAL B 1 137 ? -8.891 -6.715 -22.5 1 97.75 137 VAL B C 1
ATOM 3734 O O . VAL B 1 137 ? -8.625 -7.441 -21.531 1 97.75 137 VAL B O 1
ATOM 3737 N N . LEU B 1 138 ? -8.453 -5.484 -22.609 1 95.06 138 LEU B N 1
ATOM 3738 C CA . LEU B 1 138 ? -7.625 -4.867 -21.578 1 95.06 138 LEU B CA 1
ATOM 3739 C C . LEU B 1 138 ? -8.438 -3.863 -20.75 1 95.06 138 LEU B C 1
ATOM 3741 O O . LEU B 1 138 ? -9.367 -3.246 -21.266 1 95.06 138 LEU B O 1
ATOM 3745 N N . ASP B 1 139 ? -8.039 -3.795 -19.547 1 91.81 139 ASP B N 1
ATOM 3746 C CA . ASP B 1 139 ? -8.609 -2.721 -18.734 1 91.81 139 ASP B CA 1
ATOM 3747 C C . ASP B 1 139 ? -8.32 -1.355 -19.359 1 91.81 139 ASP B C 1
ATOM 3749 O O . ASP B 1 139 ? -7.207 -1.105 -19.844 1 91.81 139 ASP B O 1
ATOM 3753 N N . ARG B 1 140 ? -9.227 -0.488 -19.344 1 89.69 140 ARG B N 1
ATOM 3754 C CA . ARG B 1 140 ? -9.109 0.81 -20 1 89.69 140 ARG B CA 1
ATOM 3755 C C . ARG B 1 140 ? -7.996 1.644 -19.375 1 89.69 140 ARG B C 1
ATOM 3757 O O . ARG B 1 140 ? -7.297 2.377 -20.078 1 89.69 140 ARG B O 1
ATOM 3764 N N . VAL B 1 141 ? -7.828 1.575 -18.094 1 83.62 141 VAL B N 1
ATOM 3765 C CA . VAL B 1 141 ? -6.824 2.375 -17.406 1 83.62 141 VAL B CA 1
ATOM 3766 C C . VAL B 1 141 ? -5.426 1.875 -17.766 1 83.62 141 VAL B C 1
ATOM 3768 O O . VAL B 1 141 ? -4.516 2.674 -18 1 83.62 141 VAL B O 1
ATOM 3771 N N . LEU B 1 142 ? -5.309 0.586 -17.797 1 86.62 142 LEU B N 1
ATOM 3772 C CA . LEU B 1 142 ? -4.043 0.005 -18.219 1 86.62 142 LEU B CA 1
ATOM 3773 C C . LEU B 1 142 ? -3.699 0.449 -19.641 1 86.62 142 LEU B C 1
ATOM 3775 O O . LEU B 1 142 ? -2.551 0.793 -19.922 1 86.62 142 LEU B O 1
ATOM 3779 N N . ALA B 1 143 ? -4.676 0.391 -20.5 1 90.56 143 ALA B N 1
ATOM 3780 C CA . ALA B 1 143 ? -4.477 0.79 -21.891 1 90.56 143 ALA B CA 1
ATOM 3781 C C . ALA B 1 143 ? -4.074 2.258 -21.984 1 90.56 143 ALA B C 1
ATOM 3783 O O . ALA B 1 143 ? -3.133 2.604 -22.703 1 90.56 143 ALA B O 1
ATOM 3784 N N . LYS B 1 144 ? -4.711 3.084 -21.297 1 86.56 144 LYS B N 1
ATOM 3785 C CA . LYS B 1 144 ? -4.438 4.52 -21.312 1 86.56 144 LYS B CA 1
ATOM 3786 C C . LYS B 1 144 ? -3.039 4.816 -20.781 1 86.56 144 LYS B C 1
ATOM 3788 O O . LYS B 1 144 ? -2.309 5.629 -21.359 1 86.56 144 LYS B O 1
ATOM 3793 N N . LYS B 1 145 ? -2.725 4.172 -19.719 1 80.44 145 LYS B N 1
ATOM 3794 C CA . LYS B 1 145 ? -1.416 4.371 -19.094 1 80.44 145 LYS B CA 1
ATOM 3795 C C . LYS B 1 145 ? -0.291 4.012 -20.062 1 80.44 145 LYS B C 1
ATOM 3797 O O . LYS B 1 145 ? 0.783 4.613 -20.031 1 80.44 145 LYS B O 1
ATOM 3802 N N . ASN B 1 146 ? -0.558 3.061 -20.891 1 88.06 146 ASN B N 1
ATOM 3803 C CA . ASN B 1 146 ? 0.48 2.568 -21.781 1 88.06 146 ASN B CA 1
ATOM 3804 C C . ASN B 1 146 ? 0.239 3.02 -23.219 1 88.06 146 ASN B C 1
ATOM 3806 O O . ASN B 1 146 ? 0.888 2.531 -24.156 1 88.06 146 ASN B O 1
ATOM 3810 N N . LYS B 1 147 ? -0.774 3.904 -23.438 1 92.19 147 LYS B N 1
ATOM 3811 C CA . LYS B 1 147 ? -1.104 4.473 -24.734 1 92.19 147 LYS B CA 1
ATOM 3812 C C . LYS B 1 147 ? -1.447 3.375 -25.75 1 92.19 147 LYS B C 1
ATOM 3814 O O . LYS B 1 147 ? -0.947 3.381 -26.875 1 92.19 147 LYS B O 1
ATOM 3819 N N . ILE B 1 148 ? -2.137 2.408 -25.281 1 94.94 148 ILE B N 1
ATOM 3820 C CA . ILE B 1 148 ? -2.605 1.312 -26.109 1 94.94 148 ILE B CA 1
ATOM 3821 C C . ILE B 1 148 ? -4.027 1.602 -26.594 1 94.94 148 ILE B C 1
ATOM 3823 O O . ILE B 1 148 ? -4.859 2.086 -25.828 1 94.94 148 ILE B O 1
ATOM 3827 N N . HIS B 1 149 ? -4.258 1.347 -27.844 1 95.75 149 HIS B N 1
ATOM 3828 C CA . HIS B 1 149 ? -5.57 1.58 -28.438 1 95.75 149 HIS B CA 1
ATOM 3829 C C . HIS B 1 149 ? -6.16 0.289 -29 1 95.75 149 HIS B C 1
ATOM 3831 O O . HIS B 1 149 ? -5.461 -0.72 -29.109 1 95.75 149 HIS B O 1
ATOM 3837 N N . LEU B 1 150 ? -7.422 0.378 -29.281 1 96.44 150 LEU B N 1
ATOM 3838 C CA . LEU B 1 150 ? -8.094 -0.745 -29.922 1 96.44 150 LEU B CA 1
ATOM 3839 C C . LEU B 1 150 ? -7.414 -1.106 -31.234 1 96.44 150 LEU B C 1
ATOM 3841 O O . LEU B 1 150 ? -7.051 -0.222 -32.031 1 96.44 150 LEU B O 1
ATOM 3845 N N . GLY B 1 151 ? -7.168 -2.381 -31.422 1 96.25 151 GLY B N 1
ATOM 3846 C CA . GLY B 1 151 ? -6.555 -2.846 -32.656 1 96.25 151 GLY B CA 1
ATOM 3847 C C . GLY B 1 151 ? -5.051 -3.029 -32.531 1 96.25 151 GLY B C 1
ATOM 3848 O O . GLY B 1 151 ? -4.438 -3.701 -33.375 1 96.25 151 GLY B O 1
ATOM 3849 N N . ASP B 1 152 ? -4.48 -2.498 -31.5 1 96.38 152 ASP B N 1
ATOM 3850 C CA . ASP B 1 152 ? -3.041 -2.635 -31.297 1 96.38 152 ASP B CA 1
ATOM 3851 C C . ASP B 1 152 ? -2.676 -4.062 -30.891 1 96.38 152 ASP B C 1
ATOM 3853 O O . ASP B 1 152 ? -3.523 -4.809 -30.406 1 96.38 152 ASP B O 1
ATOM 3857 N N . THR B 1 153 ? -1.468 -4.414 -31.141 1 95.75 153 THR B N 1
ATOM 3858 C CA . THR B 1 153 ? -0.931 -5.691 -30.688 1 95.75 153 THR B CA 1
ATOM 3859 C C . THR B 1 153 ? -0.11 -5.512 -29.422 1 95.75 153 THR B C 1
ATOM 3861 O O . THR B 1 153 ? 0.753 -4.633 -29.344 1 95.75 153 THR B O 1
ATOM 3864 N N . VAL B 1 154 ? -0.492 -6.324 -28.5 1 93.75 154 VAL B N 1
ATOM 3865 C CA . VAL B 1 154 ? 0.248 -6.266 -27.234 1 93.75 154 VAL B CA 1
ATOM 3866 C C . VAL B 1 154 ? 0.828 -7.641 -26.906 1 93.75 154 VAL B C 1
ATOM 3868 O O . VAL B 1 154 ? 0.284 -8.664 -27.328 1 93.75 154 VAL B O 1
ATOM 3871 N N . ARG B 1 155 ? 1.915 -7.57 -26.172 1 89.69 155 ARG B N 1
ATOM 3872 C CA . ARG B 1 155 ? 2.545 -8.812 -25.734 1 89.69 155 ARG B CA 1
ATOM 3873 C C . ARG B 1 155 ? 2.133 -9.156 -24.312 1 89.69 155 ARG B C 1
ATOM 3875 O O . ARG B 1 155 ? 2.326 -8.352 -23.391 1 89.69 155 ARG B O 1
ATOM 3882 N N . LEU B 1 156 ? 1.457 -10.219 -24.172 1 88.31 156 LEU B N 1
ATOM 3883 C CA . LEU B 1 156 ? 1.148 -10.773 -22.859 1 88.31 156 LEU B CA 1
ATOM 3884 C C . LEU B 1 156 ? 2.033 -11.977 -22.547 1 88.31 156 LEU B C 1
ATOM 3886 O O . LEU B 1 156 ? 1.965 -12.992 -23.25 1 88.31 156 LEU B O 1
ATOM 3890 N N . VAL B 1 157 ? 2.771 -11.82 -21.516 1 81.56 157 VAL B N 1
ATOM 3891 C CA . VAL B 1 157 ? 3.725 -12.875 -21.172 1 81.56 157 VAL B CA 1
ATOM 3892 C C . VAL B 1 157 ? 4.605 -13.188 -22.375 1 81.56 157 VAL B C 1
ATOM 3894 O O . VAL B 1 157 ? 5.449 -12.375 -22.766 1 81.56 157 VAL B O 1
ATOM 3897 N N . ASP B 1 158 ? 4.352 -14.266 -23.141 1 78.81 158 ASP B N 1
ATOM 3898 C CA . ASP B 1 158 ? 5.168 -14.617 -24.297 1 78.81 158 ASP B CA 1
ATOM 3899 C C . ASP B 1 158 ? 4.312 -14.773 -25.547 1 78.81 158 ASP B C 1
ATOM 3901 O O . ASP B 1 158 ? 4.703 -15.461 -26.5 1 78.81 158 ASP B O 1
ATOM 3905 N N . GLY B 1 159 ? 3.109 -14.117 -25.531 1 88.44 159 GLY B N 1
ATOM 3906 C CA . GLY B 1 159 ? 2.219 -14.188 -26.688 1 88.44 159 GLY B CA 1
ATOM 3907 C C . GLY B 1 159 ? 1.759 -12.828 -27.172 1 88.44 159 GLY B C 1
ATOM 3908 O O . GLY B 1 159 ? 1.587 -11.906 -26.375 1 88.44 159 GLY B O 1
ATOM 3909 N N . ASP B 1 160 ? 1.485 -12.805 -28.516 1 93.19 160 ASP B N 1
ATOM 3910 C CA . ASP B 1 160 ? 0.958 -11.586 -29.109 1 93.19 160 ASP B CA 1
ATOM 3911 C C . ASP B 1 160 ? -0.567 -11.625 -29.203 1 93.19 160 ASP B C 1
ATOM 3913 O O . ASP B 1 160 ? -1.142 -12.617 -29.656 1 93.19 160 ASP B O 1
ATOM 3917 N N . PHE B 1 161 ? -1.143 -10.555 -28.781 1 96.44 161 PHE B N 1
ATOM 3918 C CA . PHE B 1 161 ? -2.598 -10.469 -28.781 1 96.44 161 PHE B CA 1
ATOM 3919 C C . PHE B 1 161 ? -3.064 -9.156 -29.391 1 96.44 161 PHE B C 1
ATOM 3921 O O . PHE B 1 161 ? -2.428 -8.117 -29.203 1 96.44 161 PHE B O 1
ATOM 3928 N N . THR B 1 162 ? -4.172 -9.211 -30.031 1 97.81 162 THR B N 1
ATOM 3929 C CA . THR B 1 162 ? -4.801 -8.008 -30.547 1 97.81 162 THR B CA 1
ATOM 3930 C C . THR B 1 162 ? -5.848 -7.477 -29.578 1 97.81 162 THR B C 1
ATOM 3932 O O . THR B 1 162 ? -6.73 -8.219 -29.141 1 97.81 162 THR B O 1
ATOM 3935 N N . VAL B 1 163 ? -5.738 -6.258 -29.312 1 98.06 163 VAL B N 1
ATOM 3936 C CA . VAL B 1 163 ? -6.688 -5.637 -28.391 1 98.06 163 VAL B CA 1
ATOM 3937 C C . VAL B 1 163 ? -8.023 -5.426 -29.094 1 98.06 163 VAL B C 1
ATOM 3939 O O . VAL B 1 163 ? -8.125 -4.617 -30.016 1 98.06 163 VAL B O 1
ATOM 3942 N N . VAL B 1 164 ? -9.047 -6.043 -28.641 1 98.19 164 VAL B N 1
ATOM 3943 C CA . VAL B 1 164 ? -10.328 -5.973 -29.328 1 98.19 164 VAL B CA 1
ATOM 3944 C C . VAL B 1 164 ? -11.336 -5.203 -28.469 1 98.19 164 VAL B C 1
ATOM 3946 O O . VAL B 1 164 ? -12.398 -4.809 -28.953 1 98.19 164 VAL B O 1
ATOM 3949 N N . GLY B 1 165 ? -10.984 -5.047 -27.234 1 97.62 165 GLY B N 1
ATOM 3950 C CA . GLY B 1 165 ? -11.867 -4.328 -26.328 1 97.62 165 GLY B CA 1
ATOM 3951 C C . GLY B 1 165 ? -11.148 -3.738 -25.125 1 97.62 165 GLY B C 1
ATOM 3952 O O . GLY B 1 165 ? -10.047 -4.172 -24.781 1 97.62 165 GLY B O 1
ATOM 3953 N N . LEU B 1 166 ? -11.75 -2.746 -24.562 1 96.25 166 LEU B N 1
ATOM 3954 C CA . LEU B 1 166 ? -11.312 -2.127 -23.312 1 96.25 166 LEU B CA 1
ATOM 3955 C C . LEU B 1 166 ? -12.406 -2.209 -22.25 1 96.25 166 LEU B C 1
ATOM 3957 O O . LEU B 1 166 ? -13.523 -1.729 -22.469 1 96.25 166 LEU B O 1
ATOM 3961 N N . SER B 1 167 ? -12.039 -2.859 -21.172 1 93.25 167 SER B N 1
ATOM 3962 C CA . SER B 1 167 ? -13.023 -3.041 -20.109 1 93.25 167 SER B CA 1
ATOM 3963 C C . SER B 1 167 ? -13.039 -1.854 -19.156 1 93.25 167 SER B C 1
ATOM 3965 O O . SER B 1 167 ? -12.078 -1.078 -19.109 1 93.25 167 SER B O 1
ATOM 3967 N N . LYS B 1 168 ? -14.172 -1.736 -18.516 1 87.25 168 LYS B N 1
ATOM 3968 C CA . LYS B 1 168 ? -14.328 -0.67 -17.531 1 87.25 168 LYS B CA 1
ATOM 3969 C C . LYS B 1 168 ? -14.5 -1.24 -16.125 1 87.25 168 LYS B C 1
ATOM 3971 O O . LYS B 1 168 ? -15.062 -2.324 -15.953 1 87.25 168 LYS B O 1
ATOM 3976 N N . GLN B 1 169 ? -13.984 -0.587 -15.141 1 77.12 169 GLN B N 1
ATOM 3977 C CA . GLN B 1 169 ? -14.109 -0.951 -13.727 1 77.12 169 GLN B CA 1
ATOM 3978 C C . GLN B 1 169 ? -13.336 -2.234 -13.422 1 77.12 169 GLN B C 1
ATOM 3980 O O . GLN B 1 169 ? -13.766 -3.035 -12.594 1 77.12 169 GLN 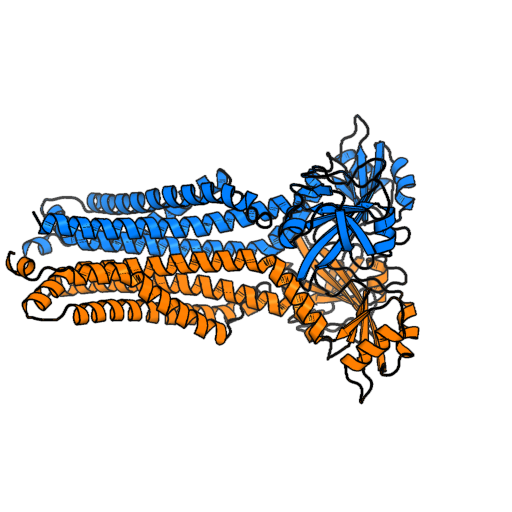B O 1
ATOM 3985 N N . THR B 1 170 ? -12.312 -2.418 -14.25 1 77.44 170 THR B N 1
ATOM 3986 C CA . THR B 1 170 ? -11.531 -3.633 -14.047 1 77.44 170 THR B CA 1
ATOM 3987 C C . THR B 1 170 ? -10.133 -3.297 -13.539 1 77.44 170 THR B C 1
ATOM 3989 O O . THR B 1 170 ? -9.203 -4.102 -13.68 1 77.44 170 THR B O 1
ATOM 3992 N N . ALA B 1 171 ? -10.039 -2.061 -13.18 1 70.62 171 ALA B N 1
ATOM 3993 C CA . ALA B 1 171 ? -8.797 -1.654 -12.531 1 70.62 171 ALA B CA 1
ATOM 3994 C C . ALA B 1 171 ? -8.867 -1.898 -11.023 1 70.62 171 ALA B C 1
ATOM 3996 O O . ALA B 1 171 ? -9.859 -1.563 -10.375 1 70.62 171 ALA B O 1
ATOM 3997 N N . ALA B 1 172 ? -8.125 -2.807 -10.602 1 62.84 172 ALA B N 1
ATOM 3998 C CA . ALA B 1 172 ? -8.008 -2.998 -9.156 1 62.84 172 ALA B CA 1
ATOM 3999 C C . ALA B 1 172 ? -6.742 -2.336 -8.617 1 62.84 172 ALA B C 1
ATOM 4001 O O . ALA B 1 172 ? -5.879 -1.913 -9.383 1 62.84 172 ALA B O 1
ATOM 4002 N N . VAL B 1 173 ? -6.668 -2.027 -7.363 1 57.16 173 VAL B N 1
ATOM 4003 C CA . VAL B 1 173 ? -5.512 -1.363 -6.766 1 57.16 173 VAL B CA 1
ATOM 4004 C C . VAL B 1 173 ? -4.227 -2.055 -7.219 1 57.16 173 VAL B C 1
ATOM 4006 O O . VAL B 1 173 ? -3.941 -3.18 -6.801 1 57.16 173 VAL B O 1
ATOM 4009 N N . GLY B 1 174 ? -3.562 -1.376 -7.984 1 60.47 174 GLY B N 1
ATOM 4010 C CA . GLY B 1 174 ? -2.256 -1.814 -8.445 1 60.47 174 GLY B CA 1
ATOM 4011 C C . GLY B 1 174 ? -2.326 -2.982 -9.414 1 60.47 174 GLY B C 1
ATOM 4012 O O . GLY B 1 174 ? -1.306 -3.598 -9.727 1 60.47 174 GLY B O 1
ATOM 4013 N N . ASN B 1 175 ? -3.574 -3.35 -9.711 1 72.19 175 ASN B N 1
ATOM 4014 C CA . ASN B 1 175 ? -3.697 -4.469 -10.641 1 72.19 175 ASN B CA 1
ATOM 4015 C C . ASN B 1 175 ? -4.746 -4.191 -11.719 1 72.19 175 ASN B C 1
ATOM 4017 O O . ASN B 1 175 ? -5.676 -3.414 -11.5 1 72.19 175 ASN B O 1
ATOM 4021 N N . PHE B 1 176 ? -4.438 -4.664 -12.938 1 84.25 176 PHE B N 1
ATOM 4022 C CA . PHE B 1 176 ? -5.348 -4.535 -14.062 1 84.25 176 PHE B CA 1
ATOM 4023 C C . PHE B 1 176 ? -5.684 -5.902 -14.648 1 84.25 176 PHE B C 1
ATOM 4025 O O . PHE B 1 176 ? -4.855 -6.816 -14.617 1 84.25 176 PHE B O 1
ATOM 4032 N N . TYR B 1 177 ? -6.883 -5.961 -15.07 1 90.12 177 TYR B N 1
ATOM 4033 C CA . TYR B 1 177 ? -7.27 -7.246 -15.641 1 90.12 177 TYR B CA 1
ATOM 4034 C C . TYR B 1 177 ? -7.086 -7.25 -17.156 1 90.12 177 TYR B C 1
ATOM 4036 O O . TYR B 1 177 ? -7.312 -6.234 -17.812 1 90.12 177 TYR B O 1
ATOM 4044 N N . ALA B 1 178 ? -6.676 -8.328 -17.641 1 93.5 178 ALA B N 1
ATOM 4045 C CA . ALA B 1 178 ? -6.668 -8.672 -19.062 1 93.5 178 ALA B CA 1
ATOM 4046 C C . ALA B 1 178 ? -7.426 -9.969 -19.328 1 93.5 178 ALA B C 1
ATOM 4048 O O . ALA B 1 178 ? -7.133 -11 -18.703 1 93.5 178 ALA B O 1
ATOM 4049 N N . PHE B 1 179 ? -8.352 -9.922 -20.219 1 96.56 179 PHE B N 1
ATOM 4050 C CA . PHE B 1 179 ? -9.195 -11.078 -20.484 1 96.56 179 PHE B CA 1
ATOM 4051 C C . PHE B 1 179 ? -8.852 -11.711 -21.828 1 96.56 179 PHE B C 1
ATOM 4053 O O . PHE B 1 179 ? -8.828 -11.031 -22.844 1 96.56 179 PHE B O 1
ATOM 4060 N N . ILE B 1 180 ? -8.633 -12.969 -21.844 1 96.81 180 ILE B N 1
ATOM 4061 C CA . ILE B 1 180 ? -8.352 -13.734 -23.047 1 96.81 180 ILE B CA 1
ATOM 4062 C C . ILE B 1 180 ? -9.133 -15.047 -23.016 1 96.81 180 ILE B C 1
ATOM 4064 O O . ILE B 1 180 ? -9.836 -15.336 -22.047 1 96.81 180 ILE B O 1
ATOM 4068 N N . SER B 1 181 ? -9.062 -15.758 -24.141 1 96.81 181 SER B N 1
ATOM 4069 C CA . SER B 1 181 ? -9.742 -17.047 -24.172 1 96.81 181 SER B CA 1
ATOM 4070 C C . SER B 1 181 ? -9.078 -18.047 -23.234 1 96.81 181 SER B C 1
ATOM 4072 O O . SER B 1 181 ? -7.875 -17.984 -23 1 96.81 181 SER B O 1
ATOM 4074 N N . LEU B 1 182 ? -9.859 -18.969 -22.719 1 95.56 182 LEU B N 1
ATOM 4075 C CA . LEU B 1 182 ? -9.344 -20 -21.828 1 95.56 182 LEU B CA 1
ATOM 4076 C C . LEU B 1 182 ? -8.242 -20.797 -22.5 1 95.56 182 LEU B C 1
ATOM 4078 O O . LEU B 1 182 ? -7.242 -21.156 -21.875 1 95.56 182 LEU B O 1
ATOM 4082 N N . VAL B 1 183 ? -8.414 -21.047 -23.766 1 94 183 VAL B N 1
ATOM 4083 C CA . VAL B 1 183 ? -7.441 -21.828 -24.531 1 94 183 VAL B CA 1
ATOM 4084 C C . VAL B 1 183 ? -6.121 -21.062 -24.609 1 94 183 VAL B C 1
ATOM 4086 O O . VAL B 1 183 ? -5.051 -21.641 -24.406 1 94 183 VAL B O 1
ATOM 4089 N N . ASP B 1 184 ? -6.207 -19.797 -24.828 1 94.5 184 ASP B N 1
ATOM 4090 C CA . ASP B 1 184 ? -5.004 -18.969 -24.906 1 94.5 184 ASP B CA 1
ATOM 4091 C C . ASP B 1 184 ? -4.309 -18.891 -23.547 1 94.5 184 ASP B C 1
ATOM 4093 O O . ASP B 1 184 ? -3.078 -18.938 -23.469 1 94.5 184 ASP B O 1
ATOM 4097 N N . ALA B 1 185 ? -5.129 -18.734 -22.531 1 92.38 185 ALA B N 1
ATOM 4098 C CA . ALA B 1 185 ? -4.562 -18.641 -21.188 1 92.38 185 ALA B CA 1
ATOM 4099 C C . ALA B 1 185 ? -3.824 -19.922 -20.812 1 92.38 185 ALA B C 1
ATOM 4101 O O . ALA B 1 185 ? -2.744 -19.875 -20.219 1 92.38 185 ALA B O 1
ATOM 4102 N N . ALA B 1 186 ? -4.426 -21.062 -21.125 1 89.75 186 ALA B N 1
ATOM 4103 C CA . ALA B 1 186 ? -3.811 -22.344 -20.828 1 89.75 186 ALA B CA 1
ATOM 4104 C C . ALA B 1 186 ? -2.457 -22.484 -21.516 1 89.75 186 ALA B C 1
ATOM 4106 O O . ALA B 1 186 ? -1.502 -23 -20.922 1 89.75 186 ALA B O 1
ATOM 4107 N N . HIS B 1 187 ? -2.43 -22 -22.688 1 87 187 HIS B N 1
ATOM 4108 C CA . HIS B 1 187 ? -1.186 -22.062 -23.453 1 87 187 HIS B CA 1
ATOM 4109 C C . HIS B 1 187 ? -0.156 -21.094 -22.891 1 87 187 HIS B C 1
ATOM 4111 O O . HIS B 1 187 ? 1.005 -21.453 -22.688 1 87 187 HIS B O 1
ATOM 4117 N N . LEU B 1 188 ? -0.614 -19.906 -22.688 1 83.06 188 LEU B N 1
ATOM 4118 C CA . LEU B 1 188 ? 0.261 -18.812 -22.266 1 83.06 188 LEU B CA 1
ATOM 4119 C C . LEU B 1 188 ? 0.868 -19.125 -20.891 1 83.06 188 LEU B C 1
ATOM 4121 O O . LEU B 1 188 ? 2.037 -18.812 -20.656 1 83.06 188 LEU B O 1
ATOM 4125 N N . LEU B 1 189 ? 0.069 -19.734 -20.047 1 75.81 189 LEU B N 1
ATOM 4126 C CA . LEU B 1 189 ? 0.494 -19.938 -18.672 1 75.81 189 LEU B CA 1
ATOM 4127 C C . LEU B 1 189 ? 1.015 -21.359 -18.453 1 75.81 189 LEU B C 1
ATOM 4129 O O . LEU B 1 189 ? 1.309 -21.75 -17.328 1 75.81 189 LEU B O 1
ATOM 4133 N N . ARG B 1 190 ? 1.097 -22.078 -19.516 1 78.06 190 ARG B N 1
ATOM 4134 C CA . ARG B 1 190 ? 1.574 -23.453 -19.469 1 78.06 190 ARG B CA 1
ATOM 4135 C C . ARG B 1 190 ? 0.852 -24.25 -18.391 1 78.06 190 ARG B C 1
ATOM 4137 O O . ARG B 1 190 ? 1.49 -24.906 -17.578 1 78.06 190 ARG B O 1
ATOM 4144 N N . ALA B 1 191 ? -0.392 -24.062 -18.359 1 79.12 191 ALA B N 1
ATOM 4145 C CA . ALA B 1 191 ? -1.205 -24.641 -17.297 1 79.12 191 ALA B CA 1
ATOM 4146 C C . ALA B 1 191 ? -1.477 -26.125 -17.562 1 79.12 191 ALA B C 1
ATOM 4148 O O . ALA B 1 191 ? -1.811 -26.875 -16.641 1 79.12 191 ALA B O 1
ATOM 4149 N N . GLY B 1 192 ? -1.301 -26.547 -18.766 1 78.81 192 GLY B N 1
ATOM 4150 C CA . GLY B 1 192 ? -1.677 -27.922 -19.094 1 78.81 192 GLY B CA 1
ATOM 4151 C C . GLY B 1 192 ? -3.168 -28.172 -18.969 1 78.81 192 GLY B C 1
ATOM 4152 O O . GLY B 1 192 ? -3.973 -27.453 -19.578 1 78.81 192 GLY B O 1
ATOM 4153 N N . ASN B 1 193 ? -3.549 -29.141 -18.219 1 85.38 193 ASN B N 1
ATOM 4154 C CA . ASN B 1 193 ? -4.953 -29.469 -18 1 85.38 193 ASN B CA 1
ATOM 4155 C C . ASN B 1 193 ? -5.441 -28.953 -16.641 1 85.38 193 ASN B C 1
ATOM 4157 O O . ASN B 1 193 ? -6.172 -29.656 -15.938 1 85.38 193 ASN B O 1
ATOM 4161 N N . ARG B 1 194 ? -5.016 -27.766 -16.328 1 88.44 194 ARG B N 1
ATOM 4162 C CA . ARG B 1 194 ? -5.375 -27.203 -15.023 1 88.44 194 ARG B CA 1
ATOM 4163 C C . ARG B 1 194 ? -6.059 -25.859 -15.18 1 88.44 194 ARG B C 1
ATOM 4165 O O . ARG B 1 194 ? -5.832 -25.141 -16.156 1 88.44 194 ARG B O 1
ATOM 4172 N N . VAL B 1 195 ? -6.891 -25.594 -14.258 1 92.56 195 VAL B N 1
ATOM 4173 C CA . VAL B 1 195 ? -7.551 -24.297 -14.156 1 92.56 195 VAL B CA 1
ATOM 4174 C C . VAL B 1 195 ? -7.402 -23.75 -12.742 1 92.56 195 VAL B C 1
ATOM 4176 O O . VAL B 1 195 ? -6.988 -24.469 -11.828 1 92.56 195 VAL B O 1
ATOM 4179 N N . SER B 1 196 ? -7.645 -22.516 -12.609 1 92.12 196 SER B N 1
ATOM 4180 C CA . SER B 1 196 ? -7.48 -21.891 -11.305 1 92.12 196 SER B CA 1
ATOM 4181 C C . SER B 1 196 ? -8.727 -22.062 -10.445 1 92.12 196 SER B C 1
ATOM 4183 O O . SER B 1 196 ? -8.641 -22.406 -9.266 1 92.12 196 SER B O 1
ATOM 4185 N N . TYR B 1 197 ? -9.906 -21.812 -11.07 1 95.19 197 TYR B N 1
ATOM 4186 C CA . TYR B 1 197 ? -11.18 -21.828 -10.359 1 95.19 197 TYR B CA 1
ATOM 4187 C C . TYR B 1 197 ? -12.281 -22.406 -11.242 1 95.19 197 TYR B C 1
ATOM 4189 O O . TYR B 1 197 ? -12.141 -22.453 -12.461 1 95.19 197 TYR B O 1
ATOM 4197 N N . PHE B 1 198 ? -13.312 -22.906 -10.555 1 96.81 198 PHE B N 1
ATOM 4198 C CA . PHE B 1 198 ? -14.594 -23.141 -11.211 1 96.81 198 PHE B CA 1
ATOM 4199 C C . PHE B 1 198 ? -15.672 -22.234 -10.648 1 96.81 198 PHE B C 1
ATOM 4201 O O . PHE B 1 198 ? -15.844 -22.156 -9.43 1 96.81 198 PHE B O 1
ATOM 4208 N N . LEU B 1 199 ? -16.266 -21.469 -11.539 1 97.06 199 LEU B N 1
ATOM 4209 C CA . LEU B 1 199 ? -17.453 -20.719 -11.164 1 97.06 199 LEU B CA 1
ATOM 4210 C C . LEU B 1 199 ? -18.703 -21.562 -11.312 1 97.06 199 LEU B C 1
ATOM 4212 O O . LEU B 1 199 ? -19.141 -21.844 -12.43 1 97.06 199 LEU B O 1
ATOM 4216 N N . VAL B 1 200 ? -19.297 -21.875 -10.18 1 97.5 200 VAL B N 1
ATOM 4217 C CA . VAL B 1 200 ? -20.453 -22.781 -10.172 1 97.5 200 VAL B CA 1
ATOM 4218 C C . VAL B 1 200 ? -21.719 -21.969 -9.93 1 97.5 200 VAL B C 1
ATOM 4220 O O . VAL B 1 200 ? -21.828 -21.234 -8.953 1 97.5 200 VAL B O 1
ATOM 4223 N N . GLN B 1 201 ? -22.594 -22.156 -10.82 1 95.31 201 GLN B N 1
ATOM 4224 C CA . GLN B 1 201 ? -23.906 -21.531 -10.625 1 95.31 201 GLN B CA 1
ATOM 4225 C C . GLN B 1 201 ? -24.891 -22.516 -9.977 1 95.31 201 GLN B C 1
ATOM 4227 O O . GLN B 1 201 ? -25.062 -23.625 -10.469 1 95.31 201 GLN B O 1
ATOM 4232 N N . PRO B 1 202 ? -25.469 -22.016 -8.93 1 95.31 202 PRO B N 1
ATOM 4233 C CA . PRO B 1 202 ? -26.438 -22.891 -8.273 1 95.31 202 PRO B CA 1
ATOM 4234 C C . PRO B 1 202 ? -27.719 -23.078 -9.086 1 95.31 202 PRO B C 1
ATOM 4236 O O . PRO B 1 202 ? -28.172 -22.156 -9.766 1 95.31 202 PRO B O 1
ATOM 4239 N N . THR B 1 203 ? -28.297 -24.328 -9.016 1 94.44 203 THR B N 1
ATOM 4240 C CA . THR B 1 203 ? -29.609 -24.562 -9.602 1 94.44 203 THR B CA 1
ATOM 4241 C C . THR B 1 203 ? -30.688 -23.812 -8.828 1 94.44 203 THR B C 1
ATOM 4243 O O . THR B 1 203 ? -30.5 -23.453 -7.66 1 94.44 203 THR B O 1
ATOM 4246 N N . VAL B 1 204 ? -31.766 -23.609 -9.586 1 92.06 204 VAL B N 1
ATOM 4247 C CA . VAL B 1 204 ? -32.875 -22.906 -8.953 1 92.06 204 VAL B CA 1
ATOM 4248 C C . VAL B 1 204 ? -33.312 -23.641 -7.691 1 92.06 204 VAL B C 1
ATOM 4250 O O . VAL B 1 204 ? -33.469 -24.875 -7.703 1 92.06 204 VAL B O 1
ATOM 4253 N N . GLY B 1 205 ? -33.406 -22.984 -6.551 1 92.31 205 GLY B N 1
ATOM 4254 C CA . GLY B 1 205 ? -33.812 -23.562 -5.289 1 92.31 205 GLY B CA 1
ATOM 4255 C C . GLY B 1 205 ? -32.688 -23.828 -4.328 1 92.31 205 GLY B C 1
ATOM 4256 O O . GLY B 1 205 ? -32.906 -24.016 -3.131 1 92.31 205 GLY B O 1
ATOM 4257 N N . PHE B 1 206 ? -31.516 -23.859 -4.852 1 93.75 206 PHE B N 1
ATOM 4258 C CA . PHE B 1 206 ? -30.344 -24.062 -3.996 1 93.75 206 PHE B CA 1
ATOM 4259 C C . PHE B 1 206 ? -29.672 -22.734 -3.664 1 93.75 206 PHE B C 1
ATOM 4261 O O . PHE B 1 206 ? -29.562 -21.859 -4.527 1 93.75 206 PHE B O 1
ATOM 4268 N N . THR B 1 207 ? -29.328 -22.719 -2.412 1 94.19 207 THR B N 1
ATOM 4269 C CA . THR B 1 207 ? -28.547 -21.547 -2.01 1 94.19 207 THR B CA 1
ATOM 4270 C C . THR B 1 207 ? -27.062 -21.797 -2.234 1 94.19 207 THR B C 1
ATOM 4272 O O . THR B 1 207 ? -26.625 -22.953 -2.371 1 94.19 207 THR B O 1
ATOM 4275 N N . GLY B 1 208 ? -26.25 -20.75 -2.316 1 95.75 208 GLY B N 1
ATOM 4276 C CA . GLY B 1 208 ? -24.812 -20.875 -2.434 1 95.75 208 GLY B CA 1
ATOM 4277 C C . GLY B 1 208 ? -24.188 -21.719 -1.343 1 95.75 208 GLY B C 1
ATOM 4278 O O . GLY B 1 208 ? -23.328 -22.547 -1.615 1 95.75 208 GLY B O 1
ATOM 4279 N N . ASP B 1 209 ? -24.734 -21.578 -0.147 1 96.38 209 ASP B N 1
ATOM 4280 C CA . ASP B 1 209 ? -24.203 -22.328 0.992 1 96.38 209 ASP B CA 1
ATOM 4281 C C . ASP B 1 209 ? -24.469 -23.828 0.836 1 96.38 209 ASP B C 1
ATOM 4283 O O . ASP B 1 209 ? -23.625 -24.641 1.196 1 96.38 209 ASP B O 1
ATOM 4287 N N . GLN B 1 210 ? -25.594 -24.109 0.349 1 96.44 210 GLN B N 1
ATOM 4288 C CA . GLN B 1 210 ? -25.938 -25.516 0.136 1 96.44 210 GLN B CA 1
ATOM 4289 C C . GLN B 1 210 ? -25.031 -26.141 -0.916 1 96.44 210 GLN B C 1
ATOM 4291 O O . GLN B 1 210 ? -24.594 -27.297 -0.766 1 96.44 210 GLN B O 1
ATOM 4296 N N . VAL B 1 211 ? -24.781 -25.375 -1.936 1 96.88 211 VAL B N 1
ATOM 4297 C CA . VAL B 1 211 ? -23.906 -25.875 -2.99 1 96.88 211 VAL B CA 1
ATOM 4298 C C . VAL B 1 211 ? -22.484 -26.047 -2.445 1 96.88 211 VAL B C 1
ATOM 4300 O O . VAL B 1 211 ? -21.812 -27.016 -2.77 1 96.88 211 VAL B O 1
ATOM 4303 N N . VAL B 1 212 ? -22.047 -25.109 -1.631 1 97.31 212 VAL B N 1
ATOM 4304 C CA . VAL B 1 212 ? -20.734 -25.203 -0.999 1 97.31 212 VAL B CA 1
ATOM 4305 C C . VAL B 1 212 ? -20.625 -26.5 -0.203 1 97.31 212 VAL B C 1
ATOM 4307 O O . VAL B 1 212 ? -19.656 -27.25 -0.341 1 97.31 212 VAL B O 1
ATOM 4310 N N . ASP B 1 213 ? -21.625 -26.797 0.542 1 96.5 213 ASP B N 1
ATOM 4311 C CA . ASP B 1 213 ? -21.641 -28.016 1.355 1 96.5 213 ASP B CA 1
ATOM 4312 C C . ASP B 1 213 ? -21.625 -29.266 0.479 1 96.5 213 ASP B C 1
ATOM 4314 O O . ASP B 1 213 ? -20.938 -30.234 0.778 1 96.5 213 ASP B O 1
ATOM 4318 N N . SER B 1 214 ? -22.391 -29.188 -0.56 1 96.31 214 SER B N 1
ATOM 4319 C CA . SER B 1 214 ? -22.484 -30.328 -1.476 1 96.31 214 SER B CA 1
ATOM 4320 C C . SER B 1 214 ? -21.141 -30.594 -2.148 1 96.31 214 SER B C 1
ATOM 4322 O O . SER B 1 214 ? -20.734 -31.75 -2.295 1 96.31 214 SER B O 1
ATOM 4324 N N . VAL B 1 215 ? -20.5 -29.531 -2.537 1 96.44 215 VAL B N 1
ATOM 4325 C CA . VAL B 1 215 ? -19.203 -29.672 -3.213 1 96.44 215 VAL B CA 1
ATOM 4326 C C . VAL B 1 215 ? -18.172 -30.234 -2.244 1 96.44 215 VAL B C 1
ATOM 4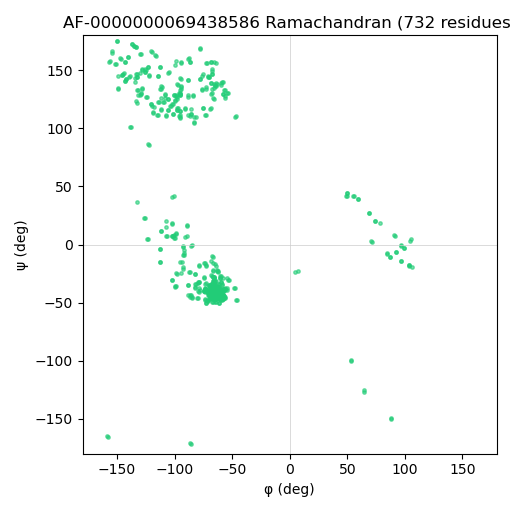328 O O . VAL B 1 215 ? -17.453 -31.172 -2.58 1 96.44 215 VAL B O 1
ATOM 4331 N N . ARG B 1 216 ? -18.125 -29.719 -1.088 1 95 216 ARG B N 1
ATOM 4332 C CA . ARG B 1 216 ? -17.156 -30.156 -0.097 1 95 216 ARG B CA 1
ATOM 4333 C C . ARG B 1 216 ? -17.344 -31.625 0.261 1 95 216 ARG B C 1
ATOM 4335 O O . ARG B 1 216 ? -16.375 -32.344 0.508 1 95 216 ARG B O 1
ATOM 4342 N N . LYS B 1 217 ? -18.531 -32.094 0.257 1 93.81 217 LYS B N 1
ATOM 4343 C CA . LYS B 1 217 ? -18.859 -33.469 0.623 1 93.81 217 LYS B CA 1
ATOM 4344 C C . LYS B 1 217 ? -18.641 -34.406 -0.551 1 93.81 217 LYS B C 1
ATOM 4346 O O . LYS B 1 217 ? -18.188 -35.531 -0.364 1 93.81 217 LYS B O 1
ATOM 4351 N N . SER B 1 218 ? -18.938 -33.969 -1.725 1 93 218 SER B N 1
ATOM 4352 C CA . SER B 1 218 ? -19.062 -34.875 -2.859 1 93 218 SER B CA 1
ATOM 4353 C C . SER B 1 218 ? -17.781 -34.906 -3.695 1 93 218 SER B C 1
ATOM 4355 O O . SER B 1 218 ? -17.547 -35.844 -4.457 1 93 218 SER B O 1
ATOM 4357 N N . VAL B 1 219 ? -17.031 -33.844 -3.627 1 93.94 219 VAL B N 1
ATOM 4358 C CA . VAL B 1 219 ? -15.859 -33.75 -4.504 1 93.94 219 VAL B CA 1
ATOM 4359 C C . VAL B 1 219 ? -14.594 -33.562 -3.672 1 93.94 219 VAL B C 1
ATOM 4361 O O . VAL B 1 219 ? -14.055 -32.469 -3.588 1 93.94 219 VAL B O 1
ATOM 4364 N N . PRO B 1 220 ? -14.055 -34.656 -3.246 1 88.12 220 PRO B N 1
ATOM 4365 C CA . PRO B 1 220 ? -12.805 -34.562 -2.498 1 88.12 220 PRO B CA 1
ATOM 4366 C C . PRO B 1 220 ? -11.688 -33.906 -3.307 1 88.12 220 PRO B C 1
ATOM 4368 O O . PRO B 1 220 ? -11.602 -34.094 -4.52 1 88.12 220 PRO B O 1
ATOM 4371 N N . GLY B 1 221 ? -10.93 -33.062 -2.746 1 87.5 221 GLY B N 1
ATOM 4372 C CA . GLY B 1 221 ? -9.82 -32.375 -3.41 1 87.5 221 GLY B CA 1
ATOM 4373 C C . GLY B 1 221 ? -10.172 -30.969 -3.865 1 87.5 221 GLY B C 1
ATOM 4374 O O . GLY B 1 221 ? -9.344 -30.297 -4.48 1 87.5 221 GLY B O 1
ATOM 4375 N N . MET B 1 222 ? -11.422 -30.656 -3.629 1 92.31 222 MET B N 1
ATOM 4376 C CA . MET B 1 222 ? -11.836 -29.281 -3.939 1 92.31 222 MET B CA 1
ATOM 4377 C C . MET B 1 222 ? -12.477 -28.625 -2.723 1 92.31 222 MET B C 1
ATOM 4379 O O . MET B 1 222 ? -12.977 -29.312 -1.828 1 92.31 222 MET B O 1
ATOM 4383 N N . ASP B 1 223 ? -12.32 -27.391 -2.625 1 93.56 223 ASP B N 1
ATOM 4384 C CA . ASP B 1 223 ? -13.039 -26.562 -1.664 1 93.56 223 ASP B CA 1
ATOM 4385 C C . ASP B 1 223 ? -13.922 -25.547 -2.377 1 93.56 223 ASP B C 1
ATOM 4387 O O . ASP B 1 223 ? -13.828 -25.375 -3.594 1 93.56 223 ASP B O 1
ATOM 4391 N N . ALA B 1 224 ? -14.836 -25.031 -1.618 1 96.75 224 ALA B N 1
ATOM 4392 C CA . ALA B 1 224 ? -15.781 -24.094 -2.23 1 96.75 224 ALA B CA 1
ATOM 4393 C C . ALA B 1 224 ? -16.156 -22.984 -1.263 1 96.75 224 ALA B C 1
ATOM 4395 O O . ALA B 1 224 ? -16.172 -23.188 -0.047 1 96.75 224 ALA B O 1
ATOM 4396 N N . PHE B 1 225 ? -16.391 -21.844 -1.832 1 96.12 225 PHE B N 1
ATOM 4397 C CA . PHE B 1 225 ? -16.844 -20.672 -1.077 1 96.12 225 PHE B CA 1
ATOM 4398 C C . PHE B 1 225 ? -17.922 -19.922 -1.841 1 96.12 225 PHE B C 1
ATOM 4400 O O . PHE B 1 225 ? -17.875 -19.844 -3.07 1 96.12 225 PHE B O 1
ATOM 4407 N N . THR B 1 226 ? -18.844 -19.375 -1.074 1 96.62 226 THR B N 1
ATOM 4408 C CA . THR B 1 226 ? -19.75 -18.422 -1.711 1 96.62 226 THR B CA 1
ATOM 4409 C C . THR B 1 226 ? -18.969 -17.188 -2.168 1 96.62 226 THR B C 1
ATOM 4411 O O . THR B 1 226 ? -17.875 -16.922 -1.681 1 96.62 226 THR B O 1
ATOM 4414 N N . SER B 1 227 ? -19.547 -16.516 -3.127 1 94.75 227 SER B N 1
ATOM 4415 C CA . SER B 1 227 ? -18.906 -15.289 -3.602 1 94.75 227 SER B CA 1
ATOM 4416 C C . SER B 1 227 ? -18.688 -14.305 -2.459 1 94.75 227 SER B C 1
ATOM 4418 O O . SER B 1 227 ? -17.656 -13.641 -2.395 1 94.75 227 SER B O 1
ATOM 4420 N N . GLU B 1 228 ? -19.641 -14.25 -1.579 1 94.06 228 GLU B N 1
ATOM 4421 C CA . GLU B 1 228 ? -19.547 -13.328 -0.45 1 94.06 228 GLU B CA 1
ATOM 4422 C C . GLU B 1 228 ? -18.391 -13.688 0.474 1 94.06 228 GLU B C 1
ATOM 4424 O O . GLU B 1 228 ? -17.594 -12.828 0.849 1 94.06 228 GLU B O 1
ATOM 4429 N N . THR B 1 229 ? -18.297 -14.906 0.8 1 93.81 229 THR B N 1
ATOM 4430 C CA . THR B 1 229 ? -17.234 -15.359 1.697 1 93.81 229 THR B CA 1
ATOM 4431 C C . THR B 1 229 ? -15.867 -15.219 1.037 1 93.81 229 THR B C 1
ATOM 4433 O O . THR B 1 229 ? -14.906 -14.797 1.678 1 93.81 229 THR B O 1
ATOM 4436 N N . PHE B 1 230 ? -15.812 -15.609 -0.196 1 93.44 230 PHE B N 1
ATOM 4437 C CA . PHE B 1 230 ? -14.562 -15.523 -0.944 1 93.44 230 PHE B CA 1
ATOM 4438 C C . PHE B 1 230 ? -14.094 -14.07 -1.044 1 93.44 230 PHE B C 1
ATOM 4440 O O . PHE B 1 230 ? -12.898 -13.797 -0.909 1 93.44 230 PHE B O 1
ATOM 4447 N N . ALA B 1 231 ? -15.023 -13.172 -1.268 1 92.12 231 ALA B N 1
ATOM 4448 C CA . ALA B 1 231 ? -14.727 -11.742 -1.318 1 92.12 231 ALA B CA 1
ATOM 4449 C C . ALA B 1 231 ? -14.258 -11.234 0.04 1 92.12 231 ALA B C 1
ATOM 4451 O O . ALA B 1 231 ? -13.289 -10.469 0.122 1 92.12 231 ALA B O 1
ATOM 4452 N N . GLU B 1 232 ? -14.93 -11.68 1.066 1 91.5 232 GLU B N 1
ATOM 4453 C CA . GLU B 1 232 ? -14.562 -11.266 2.418 1 91.5 232 GLU B CA 1
ATOM 4454 C C . GLU B 1 232 ? -13.156 -11.719 2.777 1 91.5 232 GLU B C 1
ATOM 4456 O O . GLU B 1 232 ? -12.391 -10.969 3.387 1 91.5 232 GLU B O 1
ATOM 4461 N N . ASN B 1 233 ? -12.859 -12.922 2.428 1 90.44 233 ASN B N 1
ATOM 4462 C CA . ASN B 1 233 ? -11.523 -13.445 2.674 1 90.44 233 ASN B CA 1
ATOM 4463 C C . ASN B 1 233 ? -10.469 -12.648 1.908 1 90.44 233 ASN B C 1
ATOM 4465 O O . ASN B 1 233 ? -9.383 -12.375 2.436 1 90.44 233 ASN B O 1
ATOM 4469 N N . SER B 1 234 ? -10.805 -12.336 0.708 1 88.94 234 SER B N 1
ATOM 4470 C CA . SER B 1 234 ? -9.891 -11.562 -0.123 1 88.94 234 SER B CA 1
ATOM 4471 C C . SER B 1 234 ? -9.656 -10.172 0.458 1 88.94 234 SER B C 1
ATOM 4473 O O . SER B 1 234 ? -8.523 -9.688 0.478 1 88.94 234 SER B O 1
ATOM 4475 N N . ARG B 1 235 ? -10.727 -9.617 0.969 1 87 235 ARG B N 1
ATOM 4476 C CA . ARG B 1 235 ? -10.609 -8.305 1.597 1 87 235 ARG B CA 1
ATOM 4477 C C . ARG B 1 235 ? -9.758 -8.375 2.859 1 87 235 ARG B C 1
ATOM 4479 O O . ARG B 1 235 ? -8.977 -7.465 3.135 1 87 235 ARG B O 1
ATOM 4486 N N . ALA B 1 236 ? -9.93 -9.398 3.572 1 85.88 236 ALA B N 1
ATOM 4487 C CA . ALA B 1 236 ? -9.211 -9.562 4.832 1 85.88 236 ALA B CA 1
ATOM 4488 C C . ALA B 1 236 ? -7.699 -9.602 4.598 1 85.88 236 ALA B C 1
ATOM 4490 O O . ALA B 1 236 ? -6.93 -9.047 5.387 1 85.88 236 ALA B O 1
ATOM 4491 N N . ILE B 1 237 ? -7.328 -10.219 3.525 1 81.94 237 ILE B N 1
ATOM 4492 C CA . ILE B 1 237 ? -5.906 -10.32 3.215 1 81.94 237 ILE B CA 1
ATOM 4493 C C . ILE B 1 237 ? -5.348 -8.938 2.881 1 81.94 237 ILE B C 1
ATOM 4495 O O . ILE B 1 237 ? -4.258 -8.578 3.338 1 81.94 237 ILE B O 1
ATOM 4499 N N . VAL B 1 238 ? -6.055 -8.203 2.121 1 78.19 238 VAL B N 1
ATOM 4500 C CA . VAL B 1 238 ? -5.605 -6.867 1.731 1 78.19 238 VAL B CA 1
ATOM 4501 C C . VAL B 1 238 ? -5.516 -5.973 2.963 1 78.19 238 VAL B C 1
ATOM 4503 O O . VAL B 1 238 ? -4.559 -5.211 3.119 1 78.19 238 VAL B O 1
ATOM 4506 N N . ILE B 1 239 ? -6.543 -6.105 3.805 1 80.19 239 ILE B N 1
ATOM 4507 C CA . ILE B 1 239 ? -6.57 -5.305 5.023 1 80.19 239 ILE B CA 1
ATOM 4508 C C . ILE B 1 239 ? -5.363 -5.652 5.895 1 80.19 239 ILE B C 1
ATOM 4510 O O . ILE B 1 239 ? -4.738 -4.762 6.477 1 80.19 239 ILE B O 1
ATOM 4514 N N . SER B 1 240 ? -5.062 -6.879 5.938 1 75.88 240 SER B N 1
ATOM 4515 C CA . SER B 1 240 ? -3.932 -7.305 6.758 1 75.88 240 SER B CA 1
ATOM 4516 C C . SER B 1 240 ? -2.615 -6.777 6.199 1 75.88 240 SER B C 1
ATOM 4518 O O . SER B 1 240 ? -1.679 -6.504 6.957 1 75.88 240 SER B O 1
ATOM 4520 N N . MET B 1 241 ? -2.572 -6.629 4.879 1 74.12 241 MET B N 1
ATOM 4521 C CA . MET B 1 241 ? -1.333 -6.223 4.219 1 74.12 241 MET B CA 1
ATOM 4522 C C . MET B 1 241 ? -1.126 -4.715 4.328 1 74.12 241 MET B C 1
ATOM 4524 O O . MET B 1 241 ? -0.021 -4.258 4.621 1 74.12 241 MET B O 1
ATOM 4528 N N . ILE B 1 242 ? -2.201 -3.92 4.051 1 72.44 242 ILE B N 1
ATOM 4529 C CA . ILE B 1 242 ? -1.997 -2.482 3.908 1 72.44 242 ILE B CA 1
ATOM 4530 C C . ILE B 1 242 ? -2.676 -1.747 5.062 1 72.44 242 ILE B C 1
ATOM 4532 O O . ILE B 1 242 ? -2.52 -0.532 5.211 1 72.44 242 ILE B O 1
ATOM 4536 N N . GLY B 1 243 ? -3.367 -2.455 5.926 1 71.69 243 GLY B N 1
ATOM 4537 C CA . GLY B 1 243 ? -4.168 -1.837 6.969 1 71.69 243 GLY B CA 1
ATOM 4538 C C . GLY B 1 243 ? -3.338 -1.129 8.023 1 71.69 243 GLY B C 1
ATOM 4539 O O . GLY B 1 243 ? -3.59 0.036 8.336 1 71.69 243 GLY B O 1
ATOM 4540 N N . ARG B 1 244 ? -2.33 -1.729 8.406 1 71.44 244 ARG B N 1
ATOM 4541 C CA . ARG B 1 244 ? -1.585 -1.166 9.531 1 71.44 244 ARG B CA 1
ATOM 4542 C C . ARG B 1 244 ? -0.824 0.086 9.109 1 71.44 244 ARG B C 1
ATOM 4544 O O . ARG B 1 244 ? -0.926 1.13 9.758 1 71.44 244 ARG B O 1
ATOM 4551 N N . PRO B 1 245 ? -0.03 -0.004 7.961 1 71.31 245 PRO B N 1
ATOM 4552 C CA . PRO B 1 245 ? 0.661 1.22 7.547 1 71.31 245 PRO B CA 1
ATOM 4553 C C . PRO B 1 245 ? -0.294 2.389 7.316 1 71.31 245 PRO B C 1
ATOM 4555 O O . PRO B 1 245 ? -0.003 3.518 7.719 1 71.31 245 PRO B O 1
ATOM 4558 N N . LEU B 1 246 ? -1.391 2.113 6.785 1 75.75 246 LEU B N 1
ATOM 4559 C CA . LEU B 1 246 ? -2.346 3.176 6.488 1 75.75 246 LEU B CA 1
ATOM 4560 C C . LEU B 1 246 ? -2.975 3.717 7.766 1 75.75 246 LEU B C 1
ATOM 4562 O O . LEU B 1 246 ? -3.145 4.93 7.914 1 75.75 246 LEU B O 1
ATOM 4566 N N . ARG B 1 247 ? -3.281 2.846 8.695 1 74.75 247 ARG B N 1
ATOM 4567 C CA . ARG B 1 247 ? -3.842 3.291 9.969 1 74.75 247 ARG B CA 1
ATOM 4568 C C . ARG B 1 247 ? -2.85 4.16 10.727 1 74.75 247 ARG B C 1
ATOM 4570 O O . ARG B 1 247 ? -3.234 5.148 11.359 1 74.75 247 ARG B O 1
ATOM 4577 N N . THR B 1 248 ? -1.642 3.779 10.688 1 73.75 248 THR B N 1
ATOM 4578 C CA . THR B 1 248 ? -0.598 4.562 11.344 1 73.75 248 THR B CA 1
ATOM 4579 C C . THR B 1 248 ? -0.501 5.953 10.727 1 73.75 248 THR B C 1
ATOM 4581 O O . THR B 1 248 ? -0.387 6.949 11.438 1 73.75 248 THR B O 1
ATOM 4584 N N . MET B 1 249 ? -0.593 5.988 9.43 1 74.94 249 MET B N 1
ATOM 4585 C CA . MET B 1 249 ? -0.513 7.262 8.727 1 74.94 249 MET B CA 1
ATOM 4586 C C . MET B 1 249 ? -1.706 8.148 9.062 1 74.94 249 MET B C 1
ATOM 4588 O O . MET B 1 249 ? -1.556 9.359 9.242 1 74.94 249 MET B O 1
ATOM 4592 N N . ILE B 1 250 ? -2.818 7.555 9.125 1 78.38 250 ILE B N 1
ATOM 4593 C CA . ILE B 1 250 ? -4.031 8.281 9.484 1 78.38 250 ILE B CA 1
ATOM 4594 C C . ILE B 1 250 ? -3.893 8.844 10.898 1 78.38 250 ILE B C 1
ATOM 4596 O O . ILE B 1 250 ? -4.258 9.992 11.164 1 78.38 250 ILE B O 1
ATOM 4600 N N . GLY B 1 251 ? -3.348 8.047 11.797 1 80.75 251 GLY B N 1
ATOM 4601 C CA . GLY B 1 251 ? -3.113 8.5 13.156 1 80.75 251 GLY B CA 1
ATOM 4602 C C . GLY B 1 251 ? -2.193 9.703 13.234 1 80.75 251 GLY B C 1
ATOM 4603 O O . GLY B 1 251 ? -2.482 10.664 13.953 1 80.75 251 GLY B O 1
ATOM 4604 N N . ILE B 1 252 ? -1.148 9.633 12.453 1 79.44 252 ILE B N 1
ATOM 4605 C CA . ILE B 1 252 ? -0.195 10.742 12.445 1 79.44 252 ILE B CA 1
ATOM 4606 C C . ILE B 1 252 ? -0.843 11.977 11.828 1 79.44 252 ILE B C 1
ATOM 4608 O O . ILE B 1 252 ? -0.662 13.094 12.328 1 79.44 252 ILE B O 1
ATOM 4612 N N . ALA B 1 253 ? -1.523 11.711 10.734 1 79 253 ALA B N 1
ATOM 4613 C CA . ALA B 1 253 ? -2.217 12.82 10.078 1 79 253 ALA B CA 1
ATOM 4614 C C . ALA B 1 253 ? -3.186 13.508 11.039 1 79 253 ALA B C 1
ATOM 4616 O O . ALA B 1 253 ? -3.316 14.727 11.031 1 79 253 ALA B O 1
ATOM 4617 N N . ALA B 1 254 ? -3.828 12.727 11.828 1 80.81 254 ALA B N 1
ATOM 4618 C CA . ALA B 1 254 ? -4.758 13.266 12.82 1 80.81 254 ALA B CA 1
ATOM 4619 C C . ALA B 1 254 ? -4.023 14.117 13.852 1 80.81 254 ALA B C 1
ATOM 4621 O O . ALA B 1 254 ? -4.527 15.164 14.273 1 80.81 254 ALA B O 1
ATOM 4622 N N . LEU B 1 255 ? -2.898 13.742 14.266 1 82.62 255 LEU B N 1
ATOM 4623 C CA . LEU B 1 255 ? -2.09 14.5 15.211 1 82.62 255 LEU B CA 1
ATOM 4624 C C . LEU B 1 255 ? -1.688 15.852 14.625 1 82.62 255 LEU B C 1
ATOM 4626 O O . LEU B 1 255 ? -1.673 16.859 15.336 1 82.62 255 LEU B O 1
ATOM 4630 N N . VAL B 1 256 ? -1.392 15.812 13.375 1 78.62 256 VAL B N 1
ATOM 4631 C CA . VAL B 1 256 ? -1.063 17.047 12.664 1 78.62 256 VAL B CA 1
ATOM 4632 C C . VAL B 1 256 ? -2.268 17.984 12.68 1 78.62 256 VAL B C 1
ATOM 4634 O O . VAL B 1 256 ? -2.119 19.188 12.875 1 78.62 256 VAL B O 1
ATOM 4637 N N . GLY B 1 257 ? -3.393 17.375 12.445 1 78.69 257 GLY B N 1
ATOM 4638 C CA . GLY B 1 257 ? -4.605 18.172 12.508 1 78.69 257 GLY B CA 1
ATOM 4639 C C . GLY B 1 257 ? -4.828 18.828 13.859 1 78.69 257 GLY B C 1
ATOM 4640 O O . GLY B 1 257 ? -5.203 20 13.938 1 78.69 257 GLY B O 1
ATOM 4641 N N . VAL B 1 258 ? -4.586 18.141 14.906 1 81.62 258 VAL B N 1
ATOM 4642 C CA . VAL B 1 258 ? -4.715 18.656 16.266 1 81.62 258 VAL B CA 1
ATOM 4643 C C . VAL B 1 258 ? -3.748 19.828 16.469 1 81.62 258 VAL B C 1
ATOM 4645 O O . VAL B 1 258 ? -4.125 20.859 17.016 1 81.62 258 VAL B O 1
ATOM 4648 N N . ALA B 1 259 ? -2.596 19.656 16 1 78.81 259 ALA B N 1
ATOM 4649 C CA . ALA B 1 259 ? -1.577 20.688 16.141 1 78.81 259 ALA B CA 1
ATOM 4650 C C . ALA B 1 259 ? -1.972 21.953 15.367 1 78.81 259 ALA B C 1
ATOM 4652 O O . ALA B 1 259 ? -1.76 23.062 15.844 1 78.81 259 ALA B O 1
ATOM 4653 N N . LEU B 1 260 ? -2.525 21.688 14.242 1 79.56 260 LEU B N 1
ATOM 4654 C CA . LEU B 1 260 ? -2.92 22.812 13.406 1 79.56 260 LEU B CA 1
ATOM 4655 C C . LEU B 1 260 ? -4.043 23.609 14.062 1 79.56 260 LEU B C 1
ATOM 4657 O O . LEU B 1 260 ? -3.996 24.844 14.102 1 79.56 260 LEU B O 1
ATOM 4661 N N . VAL B 1 261 ? -4.977 22.953 14.586 1 80.44 261 VAL B N 1
ATOM 4662 C CA . VAL B 1 261 ? -6.102 23.609 15.242 1 80.44 261 VAL B CA 1
ATOM 4663 C C . VAL B 1 261 ? -5.625 24.281 16.516 1 80.44 261 VAL B C 1
ATOM 4665 O O . VAL B 1 261 ? -5.973 25.438 16.781 1 80.44 261 VAL B O 1
ATOM 4668 N N . GLY B 1 262 ? -4.887 23.594 17.25 1 81.88 262 GLY B N 1
ATOM 4669 C CA . GLY B 1 262 ? -4.363 24.141 18.5 1 81.88 262 GLY B CA 1
ATOM 4670 C C . GLY B 1 262 ? -3.545 25.406 18.297 1 81.88 262 GLY B C 1
ATOM 4671 O O . GLY B 1 262 ? -3.721 26.375 19.016 1 81.88 262 GLY B O 1
ATOM 4672 N N . LEU B 1 263 ? -2.732 25.375 17.328 1 78.44 263 LEU B N 1
ATOM 4673 C CA . LEU B 1 263 ? -1.893 26.531 17.031 1 78.44 263 LEU B CA 1
ATOM 4674 C C . LEU B 1 263 ? -2.74 27.719 16.594 1 78.44 263 LEU B C 1
ATOM 4676 O O . LEU B 1 263 ? -2.457 28.859 16.969 1 78.44 263 LEU B O 1
ATOM 4680 N N . THR B 1 264 ? -3.697 27.469 15.906 1 77.06 264 THR B N 1
ATOM 4681 C CA . THR B 1 264 ? -4.562 28.531 15.414 1 77.06 264 THR B CA 1
ATOM 4682 C C . THR B 1 264 ? -5.359 29.156 16.562 1 77.06 264 THR B C 1
ATOM 4684 O O . THR B 1 264 ? -5.441 30.375 16.672 1 77.06 264 THR B O 1
ATOM 4687 N N . VAL B 1 265 ? -5.898 28.281 17.328 1 80.62 265 VAL B N 1
ATOM 4688 C CA . VAL B 1 265 ? -6.727 28.766 18.422 1 80.62 265 VAL B CA 1
ATOM 4689 C C . VAL B 1 265 ? -5.855 29.5 19.453 1 80.62 265 VAL B C 1
ATOM 4691 O O . VAL B 1 265 ? -6.266 30.5 20.016 1 80.62 265 VAL B O 1
ATOM 4694 N N . LEU B 1 266 ? -4.723 28.969 19.625 1 80.69 266 LEU B N 1
ATOM 4695 C CA . LEU B 1 266 ? -3.801 29.609 20.562 1 80.69 266 LEU B CA 1
ATOM 4696 C C . LEU B 1 266 ? -3.42 31 20.062 1 80.69 266 LEU B C 1
ATOM 4698 O O . LEU B 1 266 ? -3.34 31.953 20.844 1 80.69 266 LEU B O 1
ATOM 4702 N N . ALA B 1 267 ? -3.168 31.094 18.828 1 74 267 ALA B N 1
ATOM 4703 C CA . ALA B 1 267 ? -2.799 32.375 18.234 1 74 267 ALA B CA 1
ATOM 4704 C C . ALA B 1 267 ? -3.928 33.375 18.391 1 74 267 ALA B C 1
ATOM 4706 O O . ALA B 1 267 ? -3.689 34.531 18.766 1 74 267 ALA B O 1
ATOM 4707 N N . VAL B 1 268 ? -5.098 32.969 18.172 1 74.12 268 VAL B N 1
ATOM 4708 C CA . VAL B 1 268 ? -6.254 33.844 18.25 1 74.12 268 VAL B CA 1
ATOM 4709 C C . VAL B 1 268 ? -6.516 34.219 19.719 1 74.12 268 VAL B C 1
ATOM 4711 O O . VAL B 1 268 ? -6.828 35.375 20.016 1 74.12 268 VAL B O 1
ATOM 4714 N N . THR B 1 269 ? -6.371 33.25 20.547 1 77.12 269 THR B N 1
ATOM 4715 C CA . THR B 1 269 ? -6.609 33.5 21.969 1 77.12 269 THR B CA 1
ATOM 4716 C C . THR B 1 269 ? -5.566 34.438 22.547 1 77.12 269 THR B C 1
ATOM 4718 O O . THR B 1 269 ? -5.891 35.281 23.391 1 77.12 269 THR B O 1
ATOM 4721 N N . THR B 1 270 ? -4.398 34.281 22.141 1 74.25 270 THR B N 1
ATOM 4722 C CA . THR B 1 270 ? -3.34 35.156 22.641 1 74.25 270 THR B CA 1
ATOM 4723 C C . THR B 1 270 ? -3.588 36.594 22.219 1 74.25 270 THR B C 1
ATOM 4725 O O . THR B 1 270 ? -3.312 37.531 22.984 1 74.25 270 THR B O 1
ATOM 4728 N N . GLU B 1 271 ? -4.078 36.688 21.078 1 69.69 271 GLU B N 1
ATOM 4729 C CA . GLU B 1 271 ? -4.383 38.031 20.594 1 69.69 271 GLU B CA 1
ATOM 4730 C C . GLU B 1 271 ? -5.527 38.656 21.375 1 69.69 271 GLU B C 1
ATOM 4732 O O . GLU B 1 271 ? -5.586 39.875 21.531 1 69.69 271 GLU B O 1
ATOM 4737 N N . GLN B 1 272 ? -6.355 37.75 21.906 1 74.81 272 GLN B N 1
ATOM 4738 C CA . GLN B 1 272 ? -7.547 38.25 22.578 1 74.81 272 GLN B CA 1
ATOM 4739 C C . GLN B 1 272 ? -7.363 38.25 24.094 1 74.81 272 GLN B C 1
ATOM 4741 O O . GLN B 1 272 ? -8.305 38.5 24.844 1 74.81 272 GLN B O 1
ATOM 4746 N N . MET B 1 273 ? -6.246 38 24.5 1 77.5 273 MET B N 1
ATOM 4747 C CA . MET B 1 273 ? -6.012 37.844 25.922 1 77.5 273 MET B CA 1
ATOM 4748 C C . MET B 1 273 ? -6.344 39.125 26.672 1 77.5 273 MET B C 1
ATOM 4750 O O . MET B 1 273 ? -6.898 39.094 27.781 1 77.5 273 MET B O 1
ATOM 4754 N N . SER B 1 274 ? -5.973 40.281 26.062 1 74.12 274 SER B N 1
ATOM 4755 C CA . SER B 1 274 ? -6.273 41.531 26.703 1 74.12 274 SER B CA 1
ATOM 4756 C C . SER B 1 274 ? -7.777 41.75 26.828 1 74.12 274 SER B C 1
ATOM 4758 O O . SER B 1 274 ? -8.258 42.219 27.859 1 74.12 274 SER B O 1
ATOM 4760 N N . ASP B 1 275 ? -8.398 41.375 25.75 1 79.38 275 ASP B N 1
ATOM 4761 C CA . ASP B 1 275 ? -9.852 41.5 25.766 1 79.38 275 ASP B CA 1
ATOM 4762 C C . ASP B 1 275 ? -10.469 40.562 26.812 1 79.38 275 ASP B C 1
ATOM 4764 O O . ASP B 1 275 ? -11.414 40.938 27.5 1 79.38 275 ASP B O 1
ATOM 4768 N N . PHE B 1 276 ? -9.898 39.438 26.953 1 81.44 276 PHE B N 1
ATOM 4769 C CA . PHE B 1 276 ? -10.391 38.469 27.922 1 81.44 276 PHE B CA 1
ATOM 4770 C C . PHE B 1 276 ? -10.133 38.938 29.344 1 81.44 276 PHE B C 1
ATOM 4772 O O . PHE B 1 276 ? -10.953 38.719 30.234 1 81.44 276 PHE B O 1
ATOM 4779 N N . GLY B 1 277 ? -9.047 39.594 29.516 1 79.38 277 GLY B N 1
ATOM 4780 C CA . GLY B 1 277 ? -8.75 40.188 30.812 1 79.38 277 GLY B CA 1
ATOM 4781 C C . GLY B 1 277 ? -9.75 41.25 31.234 1 79.38 277 GLY B C 1
ATOM 4782 O O . GLY B 1 277 ? -10.18 41.281 32.375 1 79.38 277 GLY B O 1
ATOM 4783 N N . VAL B 1 278 ? -10.023 42.094 30.203 1 82.44 278 VAL B N 1
ATOM 4784 C CA . VAL B 1 278 ? -10.992 43.156 30.453 1 82.44 278 VAL B CA 1
ATOM 4785 C C . VAL B 1 278 ? -12.352 42.531 30.781 1 82.44 278 VAL B C 1
ATOM 4787 O O . VAL B 1 278 ? -13.031 43 31.719 1 82.44 278 VAL B O 1
ATOM 4790 N N . LEU B 1 279 ? -12.695 41.531 30.141 1 85.56 279 LEU B N 1
ATOM 4791 C CA . LEU B 1 279 ? -13.977 40.875 30.375 1 85.56 279 LEU B CA 1
ATOM 4792 C C . LEU B 1 279 ? -13.992 40.219 31.75 1 85.56 279 LEU B C 1
ATOM 4794 O O . LEU B 1 279 ? -15.016 40.219 32.438 1 85.56 279 LEU B O 1
ATOM 4798 N N . ARG B 1 280 ? -12.914 39.688 32.094 1 85.62 280 ARG B N 1
ATOM 4799 C CA . ARG B 1 280 ? -12.805 39.094 33.406 1 85.62 280 ARG B CA 1
ATOM 4800 C C . ARG B 1 280 ? -12.914 40.125 34.531 1 85.62 280 ARG B C 1
ATOM 4802 O O . ARG B 1 280 ? -13.461 39.875 35.594 1 85.62 280 ARG B O 1
ATOM 4809 N N . ALA B 1 281 ? -12.32 41.312 34.312 1 82.75 281 ALA B N 1
ATOM 4810 C CA . ALA B 1 281 ? -12.391 42.406 35.25 1 82.75 281 ALA B CA 1
ATOM 4811 C C . ALA B 1 281 ? -13.82 42.938 35.375 1 82.75 281 ALA B C 1
ATOM 4813 O O . ALA B 1 281 ? -14.219 43.406 36.469 1 82.75 281 ALA B O 1
ATOM 4814 N N . LEU B 1 282 ? -14.531 42.75 34.281 1 88.81 282 LEU B N 1
ATOM 4815 C CA . LEU B 1 282 ? -15.914 43.219 34.25 1 88.81 282 LEU B CA 1
ATOM 4816 C C . LEU B 1 282 ? -16.844 42.156 34.844 1 88.81 282 LEU B C 1
ATOM 4818 O O . LEU B 1 282 ? -18.062 42.375 34.906 1 88.81 282 LEU B O 1
ATOM 4822 N N . GLY B 1 283 ? -16.281 40.938 35.281 1 84.75 283 GLY B N 1
ATOM 4823 C CA . GLY B 1 283 ? -17.062 39.938 36 1 84.75 283 GLY B CA 1
ATOM 4824 C C . GLY B 1 283 ? -17.422 38.75 35.156 1 84.75 283 GLY B C 1
ATOM 4825 O O . GLY B 1 283 ? -18.172 37.875 35.625 1 84.75 283 GLY B O 1
ATOM 4826 N N . VAL B 1 284 ? -16.938 38.688 33.938 1 86.5 284 VAL B N 1
ATOM 4827 C CA . VAL B 1 284 ? -17.234 37.531 33.094 1 86.5 284 VAL B CA 1
ATOM 4828 C C . VAL B 1 284 ? -16.547 36.281 33.656 1 86.5 284 VAL B C 1
ATOM 4830 O O . VAL B 1 284 ? -15.383 36.344 34.062 1 86.5 284 VAL B O 1
ATOM 4833 N N . ARG B 1 285 ? -17.234 35.156 33.75 1 88.31 285 ARG B N 1
ATOM 4834 C CA . ARG B 1 285 ? -16.734 33.906 34.344 1 88.31 285 ARG B CA 1
ATOM 4835 C C . ARG B 1 285 ? -15.758 33.219 33.406 1 88.31 285 ARG B C 1
ATOM 4837 O O . ARG B 1 285 ? -15.906 33.312 32.188 1 88.31 285 ARG B O 1
ATOM 4844 N N . PRO B 1 286 ? -14.844 32.594 33.938 1 87.56 286 PRO B N 1
ATOM 4845 C CA . PRO B 1 286 ? -13.859 31.891 33.125 1 87.56 286 PRO B CA 1
ATOM 4846 C C . PRO B 1 286 ? -14.508 30.859 32.188 1 87.56 286 PRO B C 1
ATOM 4848 O O . PRO B 1 286 ? -14.023 30.641 31.078 1 87.56 286 PRO B O 1
ATOM 4851 N N . VAL B 1 287 ? -15.617 30.344 32.594 1 89.38 287 VAL B N 1
ATOM 4852 C CA . VAL B 1 287 ? -16.297 29.328 31.797 1 89.38 287 VAL B CA 1
ATOM 4853 C C . VAL B 1 287 ? -16.812 29.953 30.5 1 89.38 287 VAL B C 1
ATOM 4855 O O . VAL B 1 287 ? -16.812 29.297 29.453 1 89.38 287 VAL B O 1
ATOM 4858 N N . GLN B 1 288 ? -17.219 31.203 30.578 1 89.75 288 GLN B N 1
ATOM 4859 C CA . GLN B 1 288 ? -17.719 3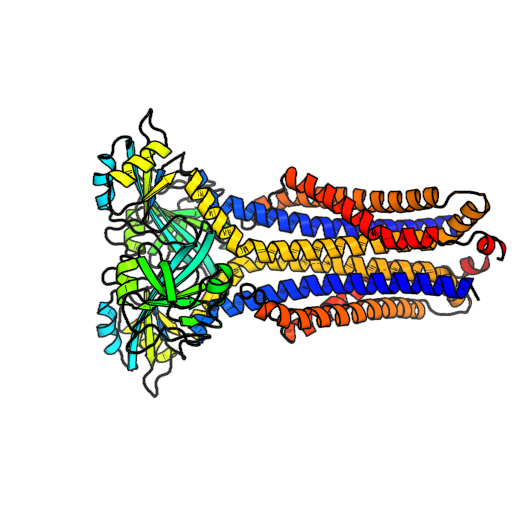1.891 29.391 1 89.75 288 GLN B CA 1
ATOM 4860 C C . GLN B 1 288 ? -16.578 32.156 28.406 1 89.75 288 GLN B C 1
ATOM 4862 O O . GLN B 1 288 ? -16.781 32.125 27.188 1 89.75 288 GLN B O 1
ATOM 4867 N N . LEU B 1 289 ? -15.453 32.438 28.938 1 87.62 289 LEU B N 1
ATOM 4868 C CA . LEU B 1 289 ? -14.297 32.656 28.078 1 87.62 289 LEU B CA 1
ATOM 4869 C C . LEU B 1 289 ? -13.852 31.344 27.438 1 87.62 289 LEU B C 1
ATOM 4871 O O . LEU B 1 289 ? -13.492 31.312 26.25 1 87.62 289 LEU B O 1
ATOM 4875 N N . CYS B 1 290 ? -13.938 30.281 28.234 1 89.56 290 CYS B N 1
ATOM 4876 C CA . CYS B 1 290 ? -13.602 28.969 27.734 1 89.56 290 CYS B CA 1
ATOM 4877 C C . CYS B 1 290 ? -14.547 28.562 26.594 1 89.56 290 CYS B C 1
ATOM 4879 O O . CYS B 1 290 ? -14.117 27.953 25.609 1 89.56 290 CYS B O 1
ATOM 4881 N N . ARG B 1 291 ? -15.742 28.906 26.734 1 89.5 291 ARG B N 1
ATOM 4882 C CA . ARG B 1 291 ? -16.719 28.578 25.703 1 89.5 291 ARG B CA 1
ATOM 4883 C C . ARG B 1 291 ? -16.422 29.312 24.406 1 89.5 291 ARG B C 1
ATOM 4885 O O . ARG B 1 291 ? -16.656 28.797 23.312 1 89.5 291 ARG B O 1
ATOM 4892 N N . THR B 1 292 ? -15.93 30.5 24.594 1 86.44 292 THR B N 1
ATOM 4893 C CA . THR B 1 292 ? -15.57 31.281 23.406 1 86.44 292 THR B CA 1
ATOM 4894 C C . THR B 1 292 ? -14.398 30.641 22.672 1 86.44 292 THR B C 1
ATOM 4896 O O . THR B 1 292 ? -14.406 30.547 21.453 1 86.44 292 THR B O 1
ATOM 4899 N N . VAL B 1 293 ? -13.445 30.234 23.422 1 87.62 293 VAL B N 1
ATOM 4900 C CA . VAL B 1 293 ? -12.266 29.594 22.844 1 87.62 293 VAL B CA 1
ATOM 4901 C C . VAL B 1 293 ? -12.656 28.297 22.172 1 87.62 293 VAL B C 1
ATOM 4903 O O . VAL B 1 293 ? -12.203 28 21.062 1 87.62 293 VAL B O 1
ATOM 4906 N N . ILE B 1 294 ? -13.484 27.578 22.766 1 89.38 294 ILE B N 1
ATOM 4907 C CA . ILE B 1 294 ? -13.93 26.297 22.219 1 89.38 294 ILE B CA 1
ATOM 4908 C C . ILE B 1 294 ? -14.781 26.531 20.984 1 89.38 294 ILE B C 1
ATOM 4910 O O . ILE B 1 294 ? -14.688 25.781 20 1 89.38 294 ILE B O 1
ATOM 4914 N N . ALA B 1 295 ? -15.57 27.516 21.047 1 89.19 295 ALA B N 1
ATOM 4915 C CA . ALA B 1 295 ? -16.391 27.859 19.891 1 89.19 295 ALA B CA 1
ATOM 4916 C C . ALA B 1 295 ? -15.531 28.266 18.703 1 89.19 295 ALA B C 1
ATOM 4918 O O . ALA B 1 295 ? -15.859 27.938 17.562 1 89.19 295 ALA B O 1
ATOM 4919 N N . GLN B 1 296 ? -14.445 28.953 18.984 1 85.5 296 GLN B N 1
ATOM 4920 C CA . GLN B 1 296 ? -13.516 29.344 17.922 1 85.5 296 GLN B CA 1
ATOM 4921 C C . GLN B 1 296 ? -12.836 28.109 17.328 1 85.5 296 GLN B C 1
ATOM 4923 O O . GLN B 1 296 ? -12.68 28.031 16.109 1 85.5 296 GLN B O 1
ATOM 4928 N N . ALA B 1 297 ? -12.453 27.281 18.203 1 89.06 297 ALA B N 1
ATOM 4929 C CA . ALA B 1 297 ? -11.836 26.031 17.734 1 89.06 297 ALA B CA 1
ATOM 4930 C C . ALA B 1 297 ? -12.812 25.234 16.875 1 89.06 297 ALA B C 1
ATOM 4932 O O . ALA B 1 297 ? -12.422 24.703 15.836 1 89.06 297 ALA B O 1
ATOM 4933 N N . ALA B 1 298 ? -14.047 25.172 17.344 1 90.38 298 ALA B N 1
ATOM 4934 C CA . ALA B 1 298 ? -15.078 24.438 16.625 1 90.38 298 ALA B CA 1
ATOM 4935 C C . ALA B 1 298 ? -15.359 25.078 15.266 1 90.38 298 ALA B C 1
ATOM 4937 O O . ALA B 1 298 ? -15.609 24.375 14.289 1 90.38 298 ALA B O 1
ATOM 4938 N N . LEU B 1 299 ? -15.336 26.344 15.25 1 90.56 299 LEU B N 1
ATOM 4939 C CA . LEU B 1 299 ? -15.586 27.047 14 1 90.56 299 LEU B CA 1
ATOM 4940 C C . LEU B 1 299 ? -14.461 26.797 13 1 90.56 299 LEU B C 1
ATOM 4942 O O . LEU B 1 299 ? -14.727 26.531 11.82 1 90.56 299 LEU B O 1
ATOM 4946 N N . ILE B 1 300 ? -13.281 26.906 13.469 1 87.25 300 ILE B N 1
ATOM 4947 C CA . ILE B 1 300 ? -12.125 26.703 12.602 1 87.25 300 ILE B CA 1
ATOM 4948 C C . ILE B 1 300 ? -12.102 25.25 12.117 1 87.25 300 ILE B C 1
ATOM 4950 O O . ILE B 1 300 ? -11.914 25 10.922 1 87.25 300 ILE B O 1
ATOM 4954 N N . ALA B 1 301 ? -12.242 24.375 13.039 1 89.75 301 ALA B N 1
ATOM 4955 C CA . ALA B 1 301 ? -12.258 22.953 12.695 1 89.75 301 ALA B CA 1
ATOM 4956 C C . ALA B 1 301 ? -13.438 22.625 11.781 1 89.75 301 ALA B C 1
ATOM 4958 O O . ALA B 1 301 ? -13.312 21.812 10.852 1 89.75 301 ALA B O 1
ATOM 4959 N N . GLY B 1 302 ? -14.602 23.188 12.141 1 93.31 302 GLY B N 1
ATOM 4960 C CA . GLY B 1 302 ? -15.789 22.969 11.336 1 93.31 302 GLY B CA 1
ATOM 4961 C C . GLY B 1 302 ? -15.656 23.469 9.914 1 93.31 302 GLY B C 1
ATOM 4962 O O . GLY B 1 302 ? -16 22.766 8.961 1 93.31 302 GLY B O 1
ATOM 4963 N N . LEU B 1 303 ? -15.156 24.688 9.742 1 93.19 303 LEU B N 1
ATOM 4964 C CA . LEU B 1 303 ? -14.945 25.266 8.414 1 93.19 303 LEU B CA 1
ATOM 4965 C C . LEU B 1 303 ? -13.867 24.484 7.66 1 93.19 303 LEU B C 1
ATOM 4967 O O . LEU B 1 303 ? -13.977 24.281 6.453 1 93.19 303 LEU B O 1
ATOM 4971 N N . GLY B 1 304 ? -12.844 24.188 8.398 1 90.88 304 GLY B N 1
ATOM 4972 C CA . GLY B 1 304 ? -11.812 23.359 7.789 1 90.88 304 GLY B CA 1
ATOM 4973 C C . GLY B 1 304 ? -12.328 22.016 7.297 1 90.88 304 GLY B C 1
ATOM 4974 O O . GLY B 1 304 ? -11.945 21.562 6.223 1 90.88 304 GLY B O 1
ATOM 4975 N N . TYR B 1 305 ? -13.188 21.484 8.148 1 93 305 TYR B N 1
ATOM 4976 C CA . TYR B 1 305 ? -13.781 20.203 7.777 1 93 305 TYR B CA 1
ATOM 4977 C C . TYR B 1 305 ? -14.648 20.344 6.531 1 93 305 TYR B C 1
ATOM 4979 O O . TYR B 1 305 ? -14.562 19.516 5.613 1 93 305 TYR B O 1
ATOM 4987 N N . ILE B 1 306 ? -15.461 21.312 6.508 1 95.12 306 ILE B N 1
ATOM 4988 C CA . ILE B 1 306 ? -16.359 21.516 5.379 1 95.12 306 ILE B CA 1
ATOM 4989 C C . ILE B 1 306 ? -15.555 21.75 4.105 1 95.12 306 ILE B C 1
ATOM 4991 O O . ILE B 1 306 ? -15.844 21.156 3.062 1 95.12 306 ILE B O 1
ATOM 4995 N N . LEU B 1 307 ? -14.531 22.547 4.238 1 93.12 307 LEU B N 1
ATOM 4996 C CA . LEU B 1 307 ? -13.68 22.828 3.088 1 93.12 307 LEU B CA 1
ATOM 4997 C C . LEU B 1 307 ? -12.922 21.578 2.654 1 93.12 307 LEU B C 1
ATOM 4999 O O . LEU B 1 307 ? -12.875 21.266 1.464 1 93.12 307 LEU B O 1
ATOM 5003 N N . GLY B 1 308 ? -12.305 20.938 3.602 1 91.06 308 GLY B N 1
ATOM 5004 C CA . GLY B 1 308 ? -11.555 19.734 3.289 1 91.06 308 GLY B CA 1
ATOM 5005 C C . GLY B 1 308 ? -12.422 18.609 2.74 1 91.06 308 GLY B C 1
ATOM 5006 O O . GLY B 1 308 ? -12.07 17.984 1.737 1 91.06 308 GLY B O 1
ATOM 5007 N N . ALA B 1 309 ? -13.523 18.391 3.391 1 92.38 309 ALA B N 1
ATOM 5008 C CA . ALA B 1 309 ? -14.461 17.359 2.949 1 92.38 309 ALA B CA 1
ATOM 5009 C C . ALA B 1 309 ? -15.023 17.688 1.571 1 92.38 309 ALA B C 1
ATOM 5011 O O . ALA B 1 309 ? -15.172 16.797 0.728 1 92.38 309 ALA B O 1
ATOM 5012 N N . GLY B 1 310 ? -15.383 18.938 1.431 1 91.56 310 GLY B N 1
ATOM 5013 C CA . GLY B 1 310 ? -15.891 19.375 0.137 1 91.56 310 GLY B CA 1
ATOM 5014 C C . GLY B 1 310 ? -14.898 19.172 -0.992 1 91.56 310 GLY B C 1
ATOM 5015 O O . GLY B 1 310 ? -15.25 18.656 -2.053 1 91.56 310 GLY B O 1
ATOM 5016 N N . ILE B 1 311 ? -13.688 19.531 -0.75 1 88.38 311 ILE B N 1
ATOM 5017 C CA . ILE B 1 311 ? -12.641 19.375 -1.757 1 88.38 311 ILE B CA 1
ATOM 5018 C C . ILE B 1 311 ? -12.398 17.906 -2.025 1 88.38 311 ILE B C 1
ATOM 5020 O O . ILE B 1 311 ? -12.273 17.484 -3.18 1 88.38 311 ILE B O 1
ATOM 5024 N N . THR B 1 312 ? -12.297 17.125 -0.938 1 85.44 312 THR B N 1
ATOM 5025 C CA . THR B 1 312 ? -12.055 15.695 -1.104 1 85.44 312 THR B CA 1
ATOM 5026 C C . THR B 1 312 ? -13.195 15.031 -1.866 1 85.44 312 THR B C 1
ATOM 5028 O O . THR B 1 312 ? -12.969 14.18 -2.727 1 85.44 312 THR B O 1
ATOM 5031 N N . TYR B 1 313 ? -14.328 15.383 -1.518 1 82.31 313 TYR B N 1
ATOM 5032 C CA . TYR B 1 313 ? -15.484 14.836 -2.209 1 82.31 313 TYR B CA 1
ATOM 5033 C C . TYR B 1 313 ? -15.477 15.219 -3.682 1 82.31 313 TYR B C 1
ATOM 5035 O O . TYR B 1 313 ? -15.867 14.43 -4.543 1 82.31 313 TYR B O 1
ATOM 5043 N N . GLY B 1 314 ? -15.086 16.422 -4.012 1 78.06 314 GLY B N 1
ATOM 5044 C CA . GLY B 1 314 ? -14.953 16.859 -5.395 1 78.06 314 GLY B CA 1
ATOM 5045 C C . GLY B 1 314 ? -13.852 16.141 -6.141 1 78.06 314 GLY B C 1
ATOM 5046 O O . GLY B 1 314 ? -14.008 15.773 -7.309 1 78.06 314 GLY B O 1
ATOM 5047 N N . VAL B 1 315 ? -12.766 15.914 -5.398 1 73.06 315 VAL B N 1
ATOM 5048 C CA . VAL B 1 315 ? -11.602 15.266 -5.992 1 73.06 315 VAL B CA 1
ATOM 5049 C C . VAL B 1 315 ? -11.945 13.828 -6.371 1 73.06 315 VAL B C 1
ATOM 5051 O O . VAL B 1 315 ? -11.438 13.305 -7.363 1 73.06 315 VAL B O 1
ATOM 5054 N N . GLN B 1 316 ? -12.727 13.188 -5.562 1 71.12 316 GLN B N 1
ATOM 5055 C CA . GLN B 1 316 ? -13.109 11.812 -5.859 1 71.12 316 GLN B CA 1
ATOM 5056 C C . GLN B 1 316 ? -13.695 11.703 -7.266 1 71.12 316 GLN B C 1
ATOM 5058 O O . GLN B 1 316 ? -13.5 10.695 -7.949 1 71.12 316 GLN B O 1
ATOM 5063 N N . PHE B 1 317 ? -14.289 12.711 -7.668 1 68.81 317 PHE B N 1
ATOM 5064 C CA . PHE B 1 317 ? -14.883 12.688 -9 1 68.81 317 PHE B CA 1
ATOM 5065 C C . PHE B 1 317 ? -13.836 13 -10.062 1 68.81 317 PHE B C 1
ATOM 5067 O O . PHE B 1 317 ? -13.93 12.516 -11.195 1 68.81 317 PHE B O 1
ATOM 5074 N N . LEU B 1 318 ? -12.82 13.742 -9.562 1 61.81 318 LEU B N 1
ATOM 5075 C CA . LEU B 1 318 ? -11.766 14.117 -10.5 1 61.81 318 LEU B CA 1
ATOM 5076 C C . LEU B 1 318 ? -10.773 12.969 -10.688 1 61.81 318 LEU B C 1
ATOM 5078 O O . LEU B 1 318 ? -10.258 12.766 -11.789 1 61.81 318 LEU B O 1
ATOM 5082 N N . VAL B 1 319 ? -10.57 12.242 -9.656 1 60.81 319 VAL B N 1
ATOM 5083 C CA . VAL B 1 319 ? -9.578 11.172 -9.688 1 60.81 319 VAL B CA 1
ATOM 5084 C C . VAL B 1 319 ? -10.164 9.953 -10.391 1 60.81 319 VAL B C 1
ATOM 5086 O O . VAL B 1 319 ? -9.453 9.211 -11.07 1 60.81 319 VAL B O 1
ATOM 5089 N N . LYS B 1 320 ? -11.383 9.68 -10.133 1 58.16 320 LYS B N 1
ATOM 5090 C CA . LYS B 1 320 ? -12.016 8.547 -10.805 1 58.16 320 LYS B CA 1
ATOM 5091 C C . LYS B 1 320 ? -11.711 8.555 -12.297 1 58.16 320 LYS B C 1
ATOM 5093 O O . LYS B 1 320 ? -11.414 7.516 -12.891 1 58.16 320 LYS B O 1
ATOM 5098 N N . ASP B 1 321 ? -11.859 9.625 -12.922 1 54.75 321 ASP B N 1
ATOM 5099 C CA . ASP B 1 321 ? -11.703 9.703 -14.367 1 54.75 321 ASP B CA 1
ATOM 5100 C C . ASP B 1 321 ? -10.227 9.773 -14.766 1 54.75 321 ASP B C 1
ATOM 5102 O O . ASP B 1 321 ? -9.844 9.297 -15.836 1 54.75 321 ASP B O 1
ATOM 5106 N N . ARG B 1 322 ? -9.523 10.422 -13.844 1 50.31 322 ARG B N 1
ATOM 5107 C CA . ARG B 1 322 ? -8.195 10.75 -14.344 1 50.31 322 ARG B CA 1
ATOM 5108 C C . ARG B 1 322 ? -7.152 9.758 -13.844 1 50.31 322 ARG B C 1
ATOM 5110 O O . ARG B 1 322 ? -6.188 9.445 -14.547 1 50.31 322 ARG B O 1
ATOM 5117 N N . LEU B 1 323 ? -7.344 9.328 -12.586 1 53.94 323 LEU B N 1
ATOM 5118 C CA . LEU B 1 323 ? -6.223 8.547 -12.094 1 53.94 323 LEU B CA 1
ATOM 5119 C C . LEU B 1 323 ? -6.582 7.062 -12.016 1 53.94 323 LEU B C 1
ATOM 5121 O O . LEU B 1 323 ? -5.77 6.242 -11.586 1 53.94 323 LEU B O 1
ATOM 5125 N N . GLY B 1 324 ? -7.57 6.574 -12.695 1 54.66 324 GLY B N 1
ATOM 5126 C CA . GLY B 1 324 ? -8.172 5.258 -12.859 1 54.66 324 GLY B CA 1
ATOM 5127 C C . GLY B 1 324 ? -7.551 4.207 -11.953 1 54.66 324 GLY B C 1
ATOM 5128 O O . GLY B 1 324 ? -8.188 3.201 -11.641 1 54.66 324 GLY B O 1
ATOM 5129 N N . ASP B 1 325 ? -6.266 4.422 -11.5 1 59.59 325 ASP B N 1
ATOM 5130 C CA . ASP B 1 325 ? -5.586 3.35 -10.781 1 59.59 325 ASP B CA 1
ATOM 5131 C C . ASP B 1 325 ? -5.785 3.482 -9.273 1 59.59 325 ASP B C 1
ATOM 5133 O O . ASP B 1 325 ? -5.527 2.541 -8.523 1 59.59 325 ASP B O 1
ATOM 5137 N N . VAL B 1 326 ? -6.176 4.766 -8.906 1 61.28 326 VAL B N 1
ATOM 5138 C CA . VAL B 1 326 ? -6.43 4.949 -7.477 1 61.28 326 VAL B CA 1
ATOM 5139 C C . VAL B 1 326 ? -7.883 5.359 -7.262 1 61.28 326 VAL B C 1
ATOM 5141 O O . VAL B 1 326 ? -8.375 6.285 -7.914 1 61.28 326 VAL B O 1
ATOM 5144 N N . THR B 1 327 ? -8.625 4.488 -6.637 1 68.06 327 THR B N 1
ATOM 5145 C CA . THR B 1 327 ? -10.016 4.844 -6.348 1 68.06 327 THR B CA 1
ATOM 5146 C C . THR B 1 327 ? -10.141 5.414 -4.938 1 68.06 327 THR B C 1
ATOM 5148 O O . THR B 1 327 ? -9.656 4.816 -3.975 1 68.06 327 THR B O 1
ATOM 5151 N N . VAL B 1 328 ? -10.484 6.605 -4.945 1 73.81 328 VAL B N 1
ATOM 5152 C CA . VAL B 1 328 ? -10.828 7.234 -3.672 1 73.81 328 VAL B CA 1
ATOM 5153 C C . VAL B 1 328 ? -12.336 7.184 -3.463 1 73.81 328 VAL B C 1
ATOM 5155 O O . VAL B 1 328 ? -13.102 7.707 -4.277 1 73.81 328 VAL B O 1
ATOM 5158 N N . GLU B 1 329 ? -12.719 6.371 -2.535 1 80.38 329 GLU B N 1
ATOM 5159 C CA . GLU B 1 329 ? -14.141 6.281 -2.219 1 80.38 329 GLU B CA 1
ATOM 5160 C C . GLU B 1 329 ? -14.445 6.938 -0.876 1 80.38 329 GLU B C 1
ATOM 5162 O O . GLU B 1 329 ? -14.016 6.453 0.172 1 80.38 329 GLU B O 1
ATOM 5167 N N . VAL B 1 330 ? -15.148 8.023 -1.001 1 85.56 330 VAL B N 1
ATOM 5168 C CA . VAL B 1 330 ? -15.555 8.727 0.213 1 85.56 330 VAL B CA 1
ATOM 5169 C C . VAL B 1 330 ? -16.969 8.305 0.602 1 85.56 330 VAL B C 1
ATOM 5171 O O . VAL B 1 330 ? -17.922 8.602 -0.119 1 85.56 330 VAL B O 1
ATOM 5174 N N . THR B 1 331 ? -17.109 7.605 1.654 1 85.62 331 THR B N 1
ATOM 5175 C CA . THR B 1 331 ? -18.406 7.125 2.113 1 85.62 331 THR B CA 1
ATOM 5176 C C . THR B 1 331 ? -19 8.078 3.143 1 85.62 331 THR B C 1
ATOM 5178 O O . THR B 1 331 ? -18.281 8.859 3.768 1 85.62 331 THR B O 1
ATOM 5181 N N . PRO B 1 332 ? -20.281 8.008 3.244 1 88.5 332 PRO B N 1
ATOM 5182 C CA . PRO B 1 332 ? -20.922 8.844 4.262 1 88.5 332 PRO B CA 1
ATOM 5183 C C . PRO B 1 332 ? -20.422 8.547 5.672 1 88.5 332 PRO B C 1
ATOM 5185 O O . PRO B 1 332 ? -20.297 9.453 6.5 1 88.5 332 PRO B O 1
ATOM 5188 N N . ALA B 1 333 ? -20.125 7.312 5.895 1 88.06 333 ALA B N 1
ATOM 5189 C CA . ALA B 1 333 ? -19.594 6.934 7.207 1 88.06 333 ALA B CA 1
ATOM 5190 C C . ALA B 1 333 ? -18.234 7.582 7.461 1 88.06 333 ALA B C 1
ATOM 5192 O O . ALA B 1 333 ? -17.938 7.992 8.586 1 88.06 333 ALA B O 1
ATOM 5193 N N . MET B 1 334 ? -17.516 7.664 6.406 1 87.88 334 MET B N 1
ATOM 5194 C CA . MET B 1 334 ? -16.203 8.297 6.516 1 87.88 334 MET B CA 1
ATOM 5195 C C . MET B 1 334 ? -16.344 9.789 6.801 1 87.88 334 MET B C 1
ATOM 5197 O O . MET B 1 334 ? -15.594 10.344 7.605 1 87.88 334 MET B O 1
ATOM 5201 N N . LEU B 1 335 ? -17.281 10.391 6.129 1 90.81 335 LEU B N 1
ATOM 5202 C CA . LEU B 1 335 ? -17.5 11.82 6.34 1 90.81 335 LEU B CA 1
ATOM 5203 C C . LEU B 1 335 ? -17.969 12.094 7.766 1 90.81 335 LEU B C 1
ATOM 5205 O O . LEU B 1 335 ? -17.484 13.023 8.414 1 90.81 335 LEU B O 1
ATOM 5209 N N . ALA B 1 336 ? -18.812 11.227 8.219 1 92.62 336 ALA B N 1
ATOM 5210 C CA . ALA B 1 336 ? -19.312 11.375 9.578 1 92.62 336 ALA B CA 1
ATOM 5211 C C . ALA B 1 336 ? -18.203 11.133 10.594 1 92.62 336 ALA B C 1
ATOM 5213 O O . ALA B 1 336 ? -18.094 11.859 11.586 1 92.62 336 ALA B O 1
ATOM 5214 N N . GLY B 1 337 ? -17.438 10.125 10.383 1 91.12 337 GLY B N 1
ATOM 5215 C CA . GLY B 1 337 ? -16.312 9.844 11.258 1 91.12 337 GLY B CA 1
ATOM 5216 C C . GLY B 1 337 ? -15.289 10.961 11.297 1 91.12 337 GLY B C 1
ATOM 5217 O O . GLY B 1 337 ? -14.758 11.297 12.359 1 91.12 337 GLY B O 1
ATOM 5218 N N . MET B 1 338 ? -15.07 11.508 10.141 1 89.81 338 MET B N 1
ATOM 5219 C CA . MET B 1 338 ? -14.117 12.609 10.047 1 89.81 338 MET B CA 1
ATOM 5220 C C . MET B 1 338 ? -14.648 13.852 10.758 1 89.81 338 MET B C 1
ATOM 5222 O O . MET B 1 338 ? -13.875 14.602 11.359 1 89.81 338 MET B O 1
ATOM 5226 N N . ALA B 1 339 ? -15.93 14.039 10.602 1 92.94 339 ALA B N 1
ATOM 5227 C CA . ALA B 1 339 ? -16.531 15.156 11.328 1 92.94 339 ALA B CA 1
ATOM 5228 C C . ALA B 1 339 ? -16.312 15.023 12.836 1 92.94 339 ALA B C 1
ATOM 5230 O O . ALA B 1 339 ? -15.93 15.984 13.5 1 92.94 339 ALA B O 1
ATOM 5231 N N . ALA B 1 340 ? -16.578 13.828 13.289 1 92.5 340 ALA B N 1
ATOM 5232 C CA . ALA B 1 340 ? -16.375 13.555 14.711 1 92.5 340 ALA B CA 1
ATOM 5233 C C . ALA B 1 340 ? -14.914 13.719 15.094 1 92.5 340 ALA B C 1
ATOM 5235 O O . ALA B 1 340 ? -14.602 14.305 16.141 1 92.5 340 ALA B O 1
ATOM 5236 N N . ALA B 1 341 ? -14.062 13.195 14.273 1 89.38 341 ALA B N 1
ATOM 5237 C CA . ALA B 1 341 ? -12.633 13.273 14.539 1 89.38 341 ALA B CA 1
ATOM 5238 C C . ALA B 1 341 ? -12.156 14.727 14.57 1 89.38 341 ALA B C 1
ATOM 5240 O O . ALA B 1 341 ? -11.32 15.094 15.398 1 89.38 341 ALA B O 1
ATOM 5241 N N . THR B 1 342 ? -12.656 15.469 13.648 1 89.38 342 THR B N 1
ATOM 5242 C CA . THR B 1 342 ? -12.305 16.891 13.617 1 89.38 342 THR B CA 1
ATOM 5243 C C . THR B 1 342 ? -12.781 17.594 14.883 1 89.38 342 THR B C 1
ATOM 5245 O O . THR B 1 342 ? -12.094 18.469 15.406 1 89.38 342 THR B O 1
ATOM 5248 N N . GLY B 1 343 ? -13.961 17.203 15.289 1 90.62 343 GLY B N 1
ATOM 5249 C CA . GLY B 1 343 ? -14.445 17.734 16.562 1 90.62 343 GLY B CA 1
ATOM 5250 C C . GLY B 1 343 ? -13.547 17.406 17.734 1 90.62 343 GLY B C 1
ATOM 5251 O O . GLY B 1 343 ? -13.234 18.266 18.547 1 90.62 343 GLY B O 1
ATOM 5252 N N . VAL B 1 344 ? -13.117 16.266 17.75 1 90.38 344 VAL B N 1
ATOM 5253 C CA . VAL B 1 344 ? -12.219 15.812 18.812 1 90.38 344 VAL B CA 1
ATOM 5254 C C . VAL B 1 344 ? -10.891 16.562 18.719 1 90.38 344 VAL B C 1
ATOM 5256 O O . VAL B 1 344 ? -10.336 16.984 19.734 1 90.38 344 VAL B O 1
ATOM 5259 N N . MET B 1 345 ? -10.461 16.719 17.531 1 86.25 345 MET B N 1
ATOM 5260 C CA . MET B 1 345 ? -9.219 17.453 17.328 1 86.25 345 MET B CA 1
ATOM 5261 C C . MET B 1 345 ? -9.344 18.891 17.812 1 86.25 345 MET B C 1
ATOM 5263 O O . MET B 1 345 ? -8.406 19.438 18.375 1 86.25 345 MET B O 1
ATOM 5267 N N . ALA B 1 346 ? -10.469 19.375 17.484 1 87.56 346 ALA B N 1
ATOM 5268 C CA . ALA B 1 346 ? -10.719 20.75 17.922 1 87.56 346 ALA B CA 1
ATOM 5269 C C . ALA B 1 346 ? -10.688 20.859 19.453 1 87.56 346 ALA B C 1
ATOM 5271 O O . ALA B 1 346 ? -10.117 21.797 20 1 87.56 346 ALA B O 1
ATOM 5272 N N . VAL B 1 347 ? -11.266 19.875 20.062 1 89.75 347 VAL B N 1
ATOM 5273 C CA . VAL B 1 347 ? -11.328 19.875 21.516 1 89.75 347 VAL B CA 1
ATOM 5274 C C . VAL B 1 347 ? -9.922 19.703 22.094 1 89.75 347 VAL B C 1
ATOM 5276 O O . VAL B 1 347 ? -9.516 20.438 22.984 1 89.75 347 VAL B O 1
ATOM 5279 N N . ILE B 1 348 ? -9.203 18.859 21.562 1 89.5 348 ILE B N 1
ATOM 5280 C CA . ILE B 1 348 ? -7.859 18.594 22.047 1 89.5 348 ILE B CA 1
ATOM 5281 C C . ILE B 1 348 ? -6.953 19.781 21.75 1 89.5 348 ILE B C 1
ATOM 5283 O O . ILE B 1 348 ? -6.168 20.203 22.609 1 89.5 348 ILE B O 1
ATOM 5287 N N . GLY B 1 349 ? -7.129 20.25 20.578 1 85.31 349 GLY B N 1
ATOM 5288 C CA . GLY B 1 349 ? -6.328 21.406 20.188 1 85.31 349 GLY B CA 1
ATOM 5289 C C . GLY B 1 349 ? -6.605 22.641 21.016 1 85.31 349 GLY B C 1
ATOM 5290 O O . GLY B 1 349 ? -5.738 23.5 21.156 1 85.31 349 GLY B O 1
ATOM 5291 N N . SER B 1 350 ? -7.754 22.688 21.625 1 87.62 350 SER B N 1
ATOM 5292 C CA . SER B 1 350 ? -8.148 23.875 22.375 1 87.62 350 SER B CA 1
ATOM 5293 C C . SER B 1 350 ? -7.754 23.766 23.844 1 87.62 350 SER B C 1
ATOM 5295 O O . SER B 1 350 ? -7.914 24.719 24.609 1 87.62 350 SER B O 1
ATOM 5297 N N . LEU B 1 351 ? -7.219 22.703 24.188 1 88.56 351 LEU B N 1
ATOM 5298 C CA . LEU B 1 351 ? -6.918 22.469 25.594 1 88.56 351 LEU B CA 1
ATOM 5299 C C . LEU B 1 351 ? -5.895 23.484 26.109 1 88.56 351 LEU B 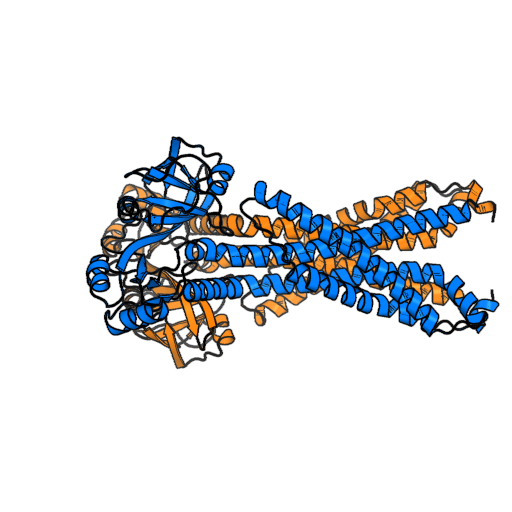C 1
ATOM 5301 O O . LEU B 1 351 ? -6.043 24.031 27.203 1 88.56 351 LEU B O 1
ATOM 5305 N N . ILE B 1 352 ? -4.953 23.766 25.344 1 83.56 352 ILE B N 1
ATOM 5306 C CA . ILE B 1 352 ? -3.887 24.672 25.766 1 83.56 352 ILE B CA 1
ATOM 5307 C C . ILE B 1 352 ? -4.41 26.109 25.797 1 83.56 352 ILE B C 1
ATOM 5309 O O . ILE B 1 352 ? -4.266 26.797 26.812 1 83.56 352 ILE B O 1
ATOM 5313 N N . PRO B 1 353 ? -5.082 26.5 24.766 1 83.69 353 PRO B N 1
ATOM 5314 C CA . PRO B 1 353 ? -5.637 27.859 24.828 1 83.69 353 PRO B CA 1
ATOM 5315 C C . PRO B 1 353 ? -6.656 28.031 25.938 1 83.69 353 PRO B C 1
ATOM 5317 O O . PRO B 1 353 ? -6.734 29.094 26.562 1 83.69 353 PRO B O 1
ATOM 5320 N N . VAL B 1 354 ? -7.438 27.047 26.203 1 85.62 354 VAL B N 1
ATOM 5321 C CA . VAL B 1 354 ? -8.445 27.109 27.266 1 85.62 354 VAL B CA 1
ATOM 5322 C C . VAL B 1 354 ? -7.758 27.234 28.609 1 85.62 354 VAL B C 1
ATOM 5324 O O . VAL B 1 354 ? -8.203 28.031 29.469 1 85.62 354 VAL B O 1
ATOM 5327 N N . ARG B 1 355 ? -6.742 26.562 28.812 1 85.69 355 ARG B N 1
ATOM 5328 C CA . ARG B 1 355 ? -6.016 26.625 30.078 1 85.69 355 ARG B CA 1
ATOM 5329 C C . ARG B 1 355 ? -5.406 28.016 30.281 1 85.69 355 ARG B C 1
ATOM 5331 O O . ARG B 1 355 ? -5.328 28.516 31.406 1 85.69 355 ARG B O 1
ATOM 5338 N N . ARG B 1 356 ? -5.07 28.594 29.266 1 79.56 356 ARG B N 1
ATOM 5339 C CA . ARG B 1 356 ? -4.461 29.906 29.344 1 79.56 356 ARG B CA 1
ATOM 5340 C C . ARG B 1 356 ? -5.5 30.969 29.703 1 79.56 356 ARG B C 1
ATOM 5342 O O . ARG B 1 356 ? -5.203 31.906 30.453 1 79.56 356 ARG B O 1
ATOM 5349 N N . VAL B 1 357 ? -6.602 30.797 29.188 1 80.31 357 VAL B N 1
ATOM 5350 C CA . VAL B 1 357 ? -7.656 31.781 29.406 1 80.31 357 VAL B CA 1
ATOM 5351 C C . VAL B 1 357 ? -8.188 31.641 30.828 1 80.31 357 VAL B C 1
ATOM 5353 O O . VAL B 1 357 ? -8.547 32.625 31.469 1 80.31 357 VAL B O 1
ATOM 5356 N N . THR B 1 358 ? -8.195 30.453 31.281 1 81.5 358 THR B N 1
ATOM 5357 C CA . THR B 1 358 ? -8.75 30.219 32.625 1 81.5 358 THR B CA 1
ATOM 5358 C C . THR B 1 358 ? -7.793 30.719 33.688 1 81.5 358 THR B C 1
ATOM 5360 O O . THR B 1 358 ? -8.195 30.953 34.844 1 81.5 358 THR B O 1
ATOM 5363 N N . ARG B 1 359 ? -6.582 30.953 33.344 1 77.19 359 ARG B N 1
ATOM 5364 C CA . ARG B 1 359 ? -5.586 31.344 34.344 1 77.19 359 ARG B CA 1
ATOM 5365 C C . ARG B 1 359 ? -5.387 32.844 34.344 1 77.19 359 ARG B C 1
ATOM 5367 O O . ARG B 1 359 ? -4.484 33.375 35 1 77.19 359 ARG B O 1
ATOM 5374 N N . ILE B 1 360 ? -6.195 33.562 33.656 1 75.31 360 ILE B N 1
ATOM 5375 C CA . ILE B 1 360 ? -6.098 35 33.625 1 75.31 360 ILE B CA 1
ATOM 5376 C C . ILE B 1 360 ? -6.48 35.562 35 1 75.31 360 ILE B C 1
ATOM 5378 O O . ILE B 1 360 ? -7.52 35.219 35.562 1 75.31 360 ILE B O 1
ATOM 5382 N N . ASP B 1 361 ? -5.5 36.25 35.656 1 65.06 361 ASP B N 1
ATOM 5383 C CA . ASP B 1 361 ? -5.777 36.938 36.906 1 65.06 361 ASP B CA 1
ATOM 5384 C C . ASP B 1 361 ? -6.387 38.312 36.656 1 65.06 361 ASP B C 1
ATOM 5386 O O . ASP B 1 361 ? -5.77 39.156 36 1 65.06 361 ASP B O 1
ATOM 5390 N N . PRO B 1 362 ? -7.715 38.531 36.969 1 60.53 362 PRO B N 1
ATOM 5391 C CA . PRO B 1 362 ? -8.375 39.812 36.75 1 60.53 362 PRO B CA 1
ATOM 5392 C C . PRO B 1 362 ? -7.566 41 37.281 1 60.53 362 PRO B C 1
ATOM 5394 O O . PRO B 1 362 ? -7.621 42.094 36.719 1 60.53 362 PRO B O 1
ATOM 5397 N N . ALA B 1 363 ? -6.914 40.875 38.375 1 58.31 363 ALA B N 1
ATOM 5398 C CA . ALA B 1 363 ? -6.199 41.969 39.031 1 58.31 363 ALA B CA 1
ATOM 5399 C C . ALA B 1 363 ? -5.059 42.469 38.156 1 58.31 363 ALA B C 1
ATOM 5401 O O . ALA B 1 363 ? -4.629 43.625 38.281 1 58.31 363 ALA B O 1
ATOM 5402 N N . GLN B 1 364 ? -4.695 41.688 37.25 1 52.97 364 GLN B N 1
ATOM 5403 C CA . GLN B 1 364 ? -3.559 42.031 36.406 1 52.97 364 GLN B CA 1
ATOM 5404 C C . GLN B 1 364 ? -4 42.875 35.219 1 52.97 364 GLN B C 1
ATOM 5406 O O . GLN B 1 364 ? -3.193 43.594 34.625 1 52.97 364 GLN B O 1
ATOM 5411 N N . ALA B 1 365 ? -5.207 42.812 34.812 1 49.94 365 ALA B N 1
ATOM 5412 C CA . ALA B 1 365 ? -5.762 43.594 33.688 1 49.94 365 ALA B CA 1
ATOM 5413 C C . ALA B 1 365 ? -5.777 45.094 34 1 49.94 365 ALA B C 1
ATOM 5415 O O . ALA B 1 365 ? -5.719 45.906 33.062 1 49.94 365 ALA B O 1
ATOM 5416 N N . PHE B 1 366 ? -5.883 45.5 35.281 1 48.34 366 PHE B N 1
ATOM 5417 C CA . PHE B 1 366 ? -5.992 46.938 35.594 1 48.34 366 PHE B CA 1
ATOM 5418 C C . PHE B 1 366 ? -4.617 47.531 35.844 1 48.34 366 PHE B C 1
ATOM 5420 O O . PHE B 1 366 ? -4.488 48.75 36 1 48.34 366 PHE B O 1
ATOM 5427 N N . ARG B 1 367 ? -3.623 46.75 35.844 1 47.09 367 ARG B N 1
ATOM 5428 C CA . ARG B 1 367 ? -2.396 47.469 36.188 1 47.09 367 ARG B CA 1
ATOM 5429 C C . ARG B 1 367 ? -1.693 48 34.938 1 47.09 367 ARG B C 1
ATOM 5431 O O . ARG B 1 367 ? -0.576 48.5 35 1 47.09 367 ARG B O 1
ATOM 5438 N N . ARG B 1 368 ? -2.391 47.844 33.75 1 43.69 368 ARG B N 1
ATOM 5439 C CA . ARG B 1 368 ? -1.729 48.625 32.688 1 43.69 368 ARG B CA 1
ATOM 5440 C C . ARG B 1 368 ? -2.457 49.938 32.438 1 43.69 368 ARG B C 1
ATOM 5442 O O . ARG B 1 368 ? -3.684 50 32.562 1 43.69 368 ARG B O 1
#

Nearest PDB structures (foldseek):
  5lil-assembly1_A  TM=4.813E-01  e=3.037E-18  Aggregatibacter actinomycetemcomitans
  5lil-assembly1_B  TM=5.035E-01  e=4.376E-17  Aggregatibacter actinomycetemcomitans
  5lj7-assembly1_B  TM=5.126E-01  e=9.300E-17  Aggregatibacter actinomycetemcomitans
  5lj7-assembly1_A  TM=5.085E-01  e=7.080E-16  Aggregatibacter actinomycetemcomitans
  5lj6-assembly1_A  TM=5.000E-01  e=1.898E-15  Aggregatibacter actinomycetemcomitans

pLDDT: mean 84.23, std 11.67, range [41.09, 98.25]

Organism: Mycobacteroides abscessus (strain ATCC 19977 / DSM 44196 / CCUG 20993 / CIP 104536 / JCM 13569 / NCTC 13031 / TMC 1543 / L948) (NCBI:txid561007)

Solvent-accessible surface area (backbone atoms only — not comparable to full-atom values): 35806 Å² total; per-residue (Å²): 110,66,67,61,49,50,53,44,49,53,48,44,52,51,47,50,39,37,25,50,28,28,10,41,29,41,29,49,39,48,49,54,49,6,35,51,48,22,36,49,53,30,71,28,42,69,48,69,65,47,78,71,21,26,39,32,28,18,58,44,50,61,39,67,84,55,32,73,39,62,36,58,52,71,46,43,66,59,48,57,69,34,72,45,41,65,42,58,46,55,28,35,63,48,47,29,51,41,60,56,97,88,39,55,37,46,27,34,41,34,9,11,44,56,88,79,43,58,84,45,80,89,40,71,70,42,78,46,76,47,83,46,82,52,28,26,24,34,14,42,55,59,27,58,76,66,71,52,53,81,69,38,75,42,57,52,56,79,41,71,26,32,27,46,16,24,26,46,89,38,51,20,62,44,31,28,37,31,36,32,28,35,70,49,38,29,61,72,63,66,42,70,67,41,26,21,34,30,45,25,34,58,25,93,92,46,48,48,66,55,34,29,53,36,43,48,71,71,37,81,79,40,31,53,31,35,33,67,55,29,31,49,43,34,34,45,34,51,43,60,43,50,38,60,67,49,50,51,49,41,52,47,39,49,52,33,30,18,32,41,42,17,44,43,40,32,47,54,45,61,70,38,43,65,59,49,26,50,40,35,60,74,64,52,53,54,66,60,53,38,49,50,50,46,49,49,20,44,48,39,34,47,52,3,40,51,50,10,49,50,49,46,60,53,41,35,63,52,32,51,74,69,46,48,51,53,46,49,42,83,45,71,67,52,54,52,51,47,52,53,47,39,50,49,27,18,54,59,16,31,47,62,40,37,53,54,58,60,64,61,59,41,78,60,52,69,73,110,109,67,68,59,48,50,52,44,48,54,48,44,51,51,46,48,38,34,24,49,28,28,10,43,27,40,28,48,38,49,50,54,50,6,34,51,49,22,35,50,53,29,69,28,42,69,48,69,66,47,77,70,20,27,40,32,28,20,58,44,51,61,36,72,68,62,34,74,40,63,35,58,51,71,47,44,66,58,49,59,68,34,71,44,39,62,44,56,46,56,28,35,62,47,51,28,50,41,62,56,97,90,40,56,38,46,26,33,42,33,10,12,44,56,88,80,43,57,82,46,81,89,41,70,70,42,78,45,76,48,83,45,82,54,27,25,24,34,16,42,55,59,26,58,74,67,72,52,53,80,67,39,75,44,58,53,55,79,41,72,25,32,26,46,17,23,26,46,90,38,50,21,62,47,32,27,37,31,35,31,28,35,70,50,38,30,61,72,64,65,42,71,67,42,25,21,34,30,44,26,35,58,24,92,92,46,48,49,67,57,34,28,52,36,42,47,72,71,37,80,80,39,31,52,33,34,32,67,56,30,30,49,42,29,37,44,35,49,43,59,42,51,37,57,67,50,52,52,50,41,52,47,38,48,52,33,30,19,31,40,40,18,45,43,39,33,48,54,44,62,70,36,42,64,60,50,26,52,40,35,60,74,64,51,53,54,66,61,54,38,49,51,49,46,49,50,22,44,48,38,34,49,52,3,39,51,51,10,49,51,49,44,59,52,42,34,64,52,31,51,75,68,46,48,55,52,45,48,40,81,45,72,67,54,54,53,49,47,52,52,48,38,50,48,27,18,54,60,17,30,48,63,41,37,54,55,59,58,62,61,58,41,76,60,52,68,73,108

Secondary structure (DSSP, 8-state):
-HHHHHHHHHHHHHHHHHHHHHHHHHHHHHHHHHHHHHHHHHHTHHHHTSTTPEEEE-TT---STT----EETTHHHHHTTSTTEEEEEEEEEEEEEEEETTEEEEEEEEEE-TTT-TTS-S-EEEE----STTEEEEEHHHHHHTT--TT-EEEETTEEEEEEEEESS-EETTEEEEEEEHHHHHHHTT-SSEESEEEEEEPTT--HHHHHHHHHHHSTT-EEEEHHHHHHHHHHHHHHHHHHHHHHHHHHHHHHHHHHHHHHHHHHHHHTHHHHHHHHHTT--HHHHHHHHHHHHHHHHHHHHHHHHHHHHHHHHHHHHHTTTS-----HHHHHHHHHHHHHHHHHHTHHHHHHHHT--HHHHTT-/-HHHHHHHHHHHHHHHHHHHHHHHHHHHHHHHHHHHHHHHHHHTHHHHTSTTPEEEE-TT---STT----EETTHHHHHTTSTTEEEEEEEEEEEEEEEETTEEEEEEEEEE-TTT-TTS-S-EEEE----STTEEEEEHHHHHHTT--TT-EEEETTEEEEEEEEESS-EETTEEEEEEEHHHHHHHTT-SSEESEEEEEEPTT--HHHHHHHHHHHSTT-EEEEHHHHHHHHHHHHHHHHHHHHHHHHHHHHHHHHHHHHHHHHHHHHHTHHHHHHHHHTT--HHHHHHHHHHHHHHHHHHHHHHHHHHHHHHHHHHHHHTTT------HHHHHHHHHHHHHHHHHHTHHHHHHHHT--HHHHTT-

Sequence (736 aa):
MIVAVKNLVAERARFVLSVVGVAVAVILVLVMSGIFVGTTNQVTTYIDHSKGAVWVVQPGVSQMFRAVSWLPAEGKDRLLKVPGVQSAEPILGLPSDFVHKGGHTAYFVVGYDTATGIGGPWSLAEGRNVAGSGEVVLDRVLAKKNKIHLGDTVRLVDGDFTVVGLSKQTAAVGNFYAFISLVDAAHLLRAGNRVSYFLVQPTVGFTGDQVVDSVRKSVPGMDAFTSETFAENSRAIVISMIGRPLRTMIGIAALVGVALVGLTVLAVTTEQMSDFGVLRALGVRPVQLCRTVIAQAALIAGLGYILGAGITYGVQFLVKDRLGDVTVEVTPAMLAGMAAATGVMAVIGSLIPVRRVTRIDPAQAFRRMIVAVKNLVAERARFVLSVVGVAVAVILVLVMSGIFVGTTNQVTTYIDHSKGAVWVVQPGVSQMFRAVSWLPAEGKDRLLKVPGVQSAEPILGLPSDFVHKGGHTAYFVVGYDTATGIGGPWSLAEGRNVAGSGEVVLDRVLAKKNKIHLGDTVRLVDGDFTVVGLSKQTAAVGNFYAFISLVDAAHLLRAGNRVSYFLVQPTVGFTGDQVVDSVRKSVPGMDAFTSETFAENSRAIVISMIGRPLRTMIGIAALVGVALVGLTVLAVTTEQMSDFGVLRALGVRPVQLCRTVIAQAALIAGLGYILGAGITYGVQFLVKDRLGDVTVEVTPAMLAGMAAATGVMAVIGSLIPVRRVTRIDPAQAFRR

InterPro domains:
  IPR003838 ABC3 transporter permease, C-terminal [PF02687] (249-362)
  IPR025857 MacB-like periplasmic core domain [PF12704] (16-217)
  IPR051125 ABC-4 integral membrane protein family, HrtB subfamily [PTHR43738] (1-367)

Radius of gyration: 30.95 Å; Cα contacts (8 Å, |Δi|>4): 1514; chains: 2; bounding box: 69×93×72 Å